Protein 2LZU (pdb70)

GO terms:
  GO:0005634 nucleus (C, EXP)
  GO:0005737 cytoplasm (C, EXP)
  GO:0005515 protein binding (F, IPI)
  GO:0005654 nucleoplasm (C, IDA)
  GO:0005829 cytosol (C, IDA)

B-factor: mean 1.25, std 2.24, range [0.04, 11.94]

InterPro domains:
  IPR001781 Zinc finger, LIM-type [PF00412] (40-96)
  IPR001781 Zinc finger, LIM-type [PS00478] (40-74)
  IPR001781 Zinc finger, LIM-type [PS50023] (38-98)
  IPR001781 Zinc finger, LIM-type [SM00132] (39-91)
  IPR044115 LIMD2, LIM domain [cd09486] (40-92)

Nearest PDB structures (foldseek):
  2lzu-assembly1_A  TM=9.107E-01  e=2.561E-13  Homo sapiens
  2d8y-assembly1_A  TM=7.656E-01  e=1.694E-09  Homo sapiens
  2d8z-assembly1_A  TM=6.536E-01  e=1.466E-04  Homo sapiens
  2miu-assembly1_A  TM=7.966E-01  e=8.518E-04  Homo sapiens
  2xqn-assembly1_T  TM=6.607E-01  e=8.518E-04  Homo sapiens

Sequence (72 aa):
RAQVKETCAACQKTVYPMERLVADKLIFHNSCFCCKHCHTKLSLGSYAALHGEFYCKPHFQQLFKSKGNYDERAQVKETCAACQKTVYPMERLVADKLIFHNSCFCCKHCHTKLSLGSYAALHGEFYCKPHFQQLFKSKGNYDERAQVKETCAACQKTVYPMERLVADKLIFHNSCFCCKHCHTKLSLGSYAALHGEFYCKPHFQQLFKSKGNYDERAQVKETCAACQKTVYPMERLVADKLIFHNSCFCCKHCHTKLSLGSYAALHGEFYCKPHFQQLFKSKGNYDERAQVKETCAACQKTVYPMERLVADKLIFHNSCFCCKHCHTKLSLGSYAALHGEFYCKPHFQQLFKSKGNYDERAQVKETCAACQKTVYPMERLVADKLIFHNSCFCCKHCHTKLSLGSYAALHGEFYCKPHFQQLFKSKGNYDERAQVKETCAACQKTVYPMERLVADKLIFHNSCFCCKHCHTKLSLGSYAALHGEFYCKPHFQQLFKSKGNYDERAQVKETCAACQKTVYPMERLVADKLIFHNSCFCCKHCHTKLSLGSYAALHGEFYCKPHFQQLFKSKGNYDERAQVKETCAACQKTVYPMERLVADKLIFHNSCFCCKHCHTKLSLGSYAALHGEFYCKPHFQQLFKSKGNYDERAQVKETCAACQKTVYPMERLVADKLIFHNSCFCCKHCHTKLSLGSYAALHGEFYCKPHFQQLFKSKGNYDE

Solvent-accessible surface area: 5274 Å² total; per-residue (Å²): 267,82,146,99,127,24,85,6,52,29,57,146,131,52,2,143,89,181,63,122,36,88,3,78,180,62,50,0,20,61,63,25,0,13,5,137,108,38,165,60,137,13,16,100,69,58,52,8,31,46,159,68,59,11,13,12,49,53,39,8,33,112,82,70,165,63,151,4,81,116,154,148

Structure (mmCIF, N/CA/C/O backbone):
data_2LZU
#
_entry.id   2LZU
#
loop_
_entity.id
_entity.type
_entity.pdbx_description
1 polymer 'LIM domain-containing protein 2'
2 non-polymer 'ZINC ION'
#
loop_
_atom_site.group_PDB
_atom_site.id
_atom_site.type_symbol
_atom_site.label_atom_id
_atom_site.label_alt_id
_atom_site.label_comp_id
_atom_site.label_asym_id
_atom_site.label_entity_id
_atom_site.label_seq_id
_atom_site.pdbx_PDB_ins_code
_atom_site.Cartn_x
_atom_site.Cartn_y
_atom_site.Cartn_z
_atom_site.occupancy
_atom_site.B_iso_or_equiv
_atom_site.auth_seq_id
_atom_site.auth_comp_id
_atom_site.auth_asym_id
_atom_site.auth_atom_id
_atom_site.pdbx_PDB_model_num
ATOM 1 N N . ARG A 1 1 ? -22.556 8.203 -0.647 1.00 8.49 36 ARG A N 1
ATOM 2 C CA . ARG A 1 1 ? -22.038 8.042 0.710 1.00 8.09 36 ARG A CA 1
ATOM 3 C C . ARG A 1 1 ? -21.170 6.816 0.796 1.00 7.16 36 ARG A C 1
ATOM 4 O O . ARG A 1 1 ? -21.442 5.809 0.141 1.00 7.20 36 ARG A O 1
ATOM 27 N N . ALA A 1 2 ? -20.125 6.901 1.589 1.00 6.54 37 ALA A N 1
ATOM 28 C CA . ALA A 1 2 ? -19.212 5.804 1.770 1.00 5.87 37 ALA A CA 1
ATOM 29 C C . ALA A 1 2 ? -19.635 4.943 2.955 1.00 4.78 37 ALA A C 1
ATOM 30 O O . ALA A 1 2 ? -19.528 5.355 4.117 1.00 4.82 37 ALA A O 1
ATOM 37 N N . GLN A 1 3 ? -20.173 3.796 2.647 1.00 4.17 38 GLN A N 1
ATOM 38 C CA . GLN A 1 3 ? -20.564 2.798 3.633 1.00 3.41 38 GLN A CA 1
ATOM 39 C C . GLN A 1 3 ? -20.125 1.433 3.122 1.00 2.53 38 GLN A C 1
ATOM 40 O O . GLN A 1 3 ? -19.311 0.739 3.737 1.00 2.77 38 GLN A O 1
ATOM 54 N N . VAL A 1 4 ? -20.654 1.083 1.978 1.00 2.13 39 VAL A N 1
ATOM 55 C CA . VAL A 1 4 ? -20.342 -0.152 1.296 1.00 1.81 39 VAL A CA 1
ATOM 56 C C . VAL A 1 4 ? -19.775 0.219 -0.096 1.00 1.43 39 VAL A C 1
ATOM 57 O O . VAL A 1 4 ? -19.857 -0.522 -1.085 1.00 2.28 39 VAL A O 1
ATOM 70 N N . LYS A 1 5 ? -19.224 1.408 -0.131 1.00 0.73 40 LYS A N 1
ATOM 71 C CA . LYS A 1 5 ? -18.580 1.978 -1.287 1.00 0.83 40 LYS A CA 1
ATOM 72 C C . LYS A 1 5 ? -17.328 2.660 -0.836 1.00 0.55 40 LYS A C 1
ATOM 73 O O . LYS A 1 5 ? -17.305 3.871 -0.608 1.00 0.71 40 LYS A O 1
ATOM 92 N N . GLU A 1 6 ? -16.318 1.891 -0.671 1.00 0.35 41 GLU A N 1
ATOM 93 C CA . GLU A 1 6 ? -15.054 2.396 -0.248 1.00 0.17 41 GLU A CA 1
ATOM 94 C C . GLU A 1 6 ? -14.290 2.778 -1.458 1.00 0.12 41 GLU A C 1
ATOM 95 O O . GLU A 1 6 ? -14.364 2.097 -2.464 1.00 0.15 41 GLU A O 1
ATOM 107 N N . THR A 1 7 ? -13.585 3.832 -1.406 1.00 0.11 42 THR A N 1
ATOM 108 C CA . THR A 1 7 ? -12.807 4.168 -2.528 1.00 0.10 42 THR A CA 1
ATOM 109 C C . THR A 1 7 ? -11.346 3.979 -2.152 1.00 0.09 42 THR A C 1
ATOM 110 O O . THR A 1 7 ? -10.932 4.281 -1.030 1.00 0.11 42 THR A O 1
ATOM 121 N N . CYS A 1 8 ? -10.598 3.477 -3.072 1.00 0.07 43 CYS A N 1
ATOM 122 C CA . CYS A 1 8 ? -9.257 3.046 -2.842 1.00 0.06 43 CYS A CA 1
ATOM 123 C C . CYS A 1 8 ? -8.252 4.179 -2.966 1.00 0.09 43 CYS A C 1
ATOM 124 O O . CYS A 1 8 ? -8.438 5.091 -3.748 1.00 0.11 43 CYS A O 1
ATOM 131 N N . ALA A 1 9 ? -7.187 4.108 -2.181 1.00 0.09 44 ALA A N 1
ATOM 132 C CA . ALA A 1 9 ? -6.138 5.114 -2.219 1.00 0.12 44 ALA A CA 1
ATOM 133 C C . ALA A 1 9 ? -4.907 4.653 -3.001 1.00 0.12 44 ALA A C 1
ATOM 134 O O . ALA A 1 9 ? -3.994 5.445 -3.251 1.00 0.14 44 ALA A O 1
ATOM 141 N N . ALA A 1 10 ? -4.873 3.382 -3.387 1.00 0.11 45 ALA A N 1
ATOM 142 C CA . ALA A 1 10 ? -3.707 2.844 -4.068 1.00 0.12 45 ALA A CA 1
ATOM 143 C C . ALA A 1 10 ? -3.929 2.777 -5.572 1.00 0.13 45 ALA A C 1
ATOM 144 O O . ALA A 1 10 ? -2.997 2.586 -6.346 1.00 0.14 45 ALA A O 1
ATOM 151 N N . CYS A 1 11 ? -5.178 2.896 -5.970 1.00 0.12 46 CYS A N 1
ATOM 152 C CA . CYS A 1 11 ? -5.540 2.906 -7.366 1.00 0.13 46 CYS A CA 1
ATOM 153 C C . CYS A 1 11 ? -6.815 3.743 -7.635 1.00 0.13 46 CYS A C 1
ATOM 154 O O . CYS A 1 11 ? -7.288 3.821 -8.755 1.00 0.14 46 CYS A O 1
ATOM 161 N N . GLN A 1 12 ? -7.335 4.394 -6.570 1.00 0.12 47 GLN A N 1
ATOM 162 C CA . GLN A 1 12 ? -8.520 5.293 -6.627 1.00 0.13 47 GLN A CA 1
ATOM 163 C C . GLN A 1 12 ? -9.754 4.726 -7.324 1.00 0.12 47 GLN A C 1
ATOM 164 O O . GLN A 1 12 ? -10.485 5.441 -8.005 1.00 0.14 47 GLN A O 1
ATOM 178 N N . LYS A 1 13 ? -9.984 3.475 -7.143 1.00 0.11 48 LYS A N 1
ATOM 179 C CA . LYS A 1 13 ? -11.129 2.812 -7.705 1.00 0.11 48 LYS A CA 1
ATOM 180 C C . LYS A 1 13 ? -11.978 2.356 -6.562 1.00 0.09 48 LYS A C 1
ATOM 181 O O . LYS A 1 13 ? -11.462 2.159 -5.470 1.00 0.07 48 LYS A O 1
ATOM 200 N N . THR A 1 14 ? -13.255 2.259 -6.767 1.00 0.11 49 THR A N 1
ATOM 201 C CA . THR A 1 14 ? -14.134 1.846 -5.715 1.00 0.10 49 THR A CA 1
ATOM 202 C C . THR A 1 14 ? -13.925 0.360 -5.418 1.00 0.09 49 THR A C 1
ATOM 203 O O . THR A 1 14 ? -14.021 -0.484 -6.320 1.00 0.10 49 THR A O 1
ATOM 214 N N . VAL A 1 15 ? -13.640 0.071 -4.175 1.00 0.07 50 VAL A N 1
ATOM 215 C CA . VAL A 1 15 ? -13.275 -1.251 -3.735 1.00 0.07 50 VAL A CA 1
ATOM 216 C C . VAL A 1 15 ? -14.520 -2.018 -3.412 1.00 0.08 50 VAL A C 1
ATOM 217 O O . VAL A 1 15 ? -15.443 -1.482 -2.786 1.00 0.08 50 VAL A O 1
ATOM 230 N N . TYR A 1 16 ? -14.569 -3.241 -3.831 1.00 0.09 51 TYR A N 1
ATOM 231 C CA . TYR A 1 16 ? -15.707 -4.059 -3.554 1.00 0.11 51 TYR A CA 1
ATOM 232 C C . TYR A 1 16 ? -15.412 -4.862 -2.289 1.00 0.10 51 TYR A C 1
ATOM 233 O O . TYR A 1 16 ? -14.241 -5.110 -2.001 1.00 0.10 51 TYR A O 1
ATOM 251 N N . PRO A 1 17 ? -16.451 -5.291 -1.537 1.00 0.11 52 PRO A N 1
ATOM 252 C CA . PRO A 1 17 ? -16.308 -5.881 -0.185 1.00 0.12 52 PRO A CA 1
ATOM 253 C C . PRO A 1 17 ? -15.222 -6.948 -0.020 1.00 0.15 52 PRO A C 1
ATOM 254 O O . PRO A 1 17 ? -14.470 -6.904 0.953 1.00 0.16 52 PRO A O 1
ATOM 265 N N . MET A 1 18 ? -15.092 -7.864 -0.968 1.00 0.17 53 MET A N 1
ATOM 266 C CA . MET A 1 18 ? -14.098 -8.931 -0.822 1.00 0.21 53 MET A CA 1
ATOM 267 C C . MET A 1 18 ? -12.669 -8.403 -0.960 1.00 0.17 53 MET A C 1
ATOM 268 O O . MET A 1 18 ? -11.743 -8.894 -0.310 1.00 0.19 53 MET A O 1
ATOM 282 N N . GLU A 1 19 ? -12.509 -7.366 -1.736 1.00 0.14 54 GLU A N 1
ATOM 283 C CA . GLU A 1 19 ? -11.206 -6.837 -2.045 1.00 0.12 54 GLU A CA 1
ATOM 284 C C . GLU A 1 19 ? -10.851 -5.701 -1.109 1.00 0.09 54 GLU A C 1
ATOM 285 O O . GLU A 1 19 ? -9.694 -5.308 -1.018 1.00 0.08 54 GLU A O 1
ATOM 297 N N . ARG A 1 20 ? -11.860 -5.190 -0.416 1.00 0.09 55 ARG A N 1
ATOM 298 C CA . ARG A 1 20 ? -11.707 -4.099 0.526 1.00 0.08 55 ARG A CA 1
ATOM 299 C C . ARG A 1 20 ? -10.911 -4.515 1.747 1.00 0.08 55 ARG A C 1
ATOM 300 O O . ARG A 1 20 ? -11.387 -5.231 2.639 1.00 0.10 55 ARG A O 1
ATOM 321 N N . LEU A 1 21 ? -9.708 -4.116 1.713 1.00 0.08 56 LEU A N 1
ATOM 322 C CA . LEU A 1 21 ? -8.733 -4.312 2.733 1.00 0.09 56 LEU A CA 1
ATOM 323 C C . LEU A 1 21 ? -8.334 -2.947 3.271 1.00 0.10 56 LEU A C 1
ATOM 324 O O . LEU A 1 21 ? -8.548 -1.929 2.612 1.00 0.11 56 LEU A O 1
ATOM 340 N N . VAL A 1 22 ? -7.799 -2.914 4.450 1.00 0.12 57 VAL A N 1
ATOM 341 C CA . VAL A 1 22 ? -7.323 -1.690 5.016 1.00 0.14 57 VAL A CA 1
ATOM 342 C C . VAL A 1 22 ? -5.869 -1.827 5.479 1.00 0.16 57 VAL A C 1
ATOM 343 O O . VAL A 1 22 ? -5.575 -2.489 6.486 1.00 0.21 57 VAL A O 1
ATOM 356 N N . AL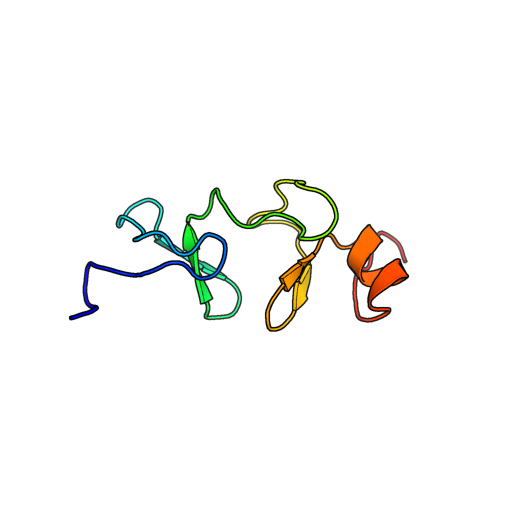A A 1 23 ? -4.959 -1.249 4.727 1.00 0.15 58 ALA A N 1
ATOM 357 C CA . ALA A 1 23 ? -3.566 -1.259 5.127 1.00 0.18 58 ALA A CA 1
ATOM 358 C C . ALA A 1 23 ? -3.249 0.126 5.578 1.00 0.22 58 ALA A C 1
ATOM 359 O O . ALA A 1 23 ? -3.626 1.069 4.894 1.00 0.23 58 ALA A O 1
ATOM 366 N N . ASP A 1 24 ? -2.547 0.264 6.707 1.00 0.29 59 ASP A N 1
ATOM 367 C CA . ASP A 1 24 ? -2.170 1.592 7.241 1.00 0.37 59 ASP A CA 1
ATOM 368 C C . ASP A 1 24 ? -3.318 2.583 7.289 1.00 0.53 59 ASP A C 1
ATOM 369 O O . ASP A 1 24 ? -3.145 3.772 7.007 1.00 1.24 59 ASP A O 1
ATOM 378 N N . LYS A 1 25 ? -4.492 2.076 7.638 1.00 0.32 60 LYS A N 1
ATOM 379 C CA . LYS A 1 25 ? -5.724 2.833 7.716 1.00 0.28 60 LYS A CA 1
ATOM 380 C C . LYS A 1 25 ? -6.246 3.337 6.383 1.00 0.21 60 LYS A C 1
ATOM 381 O O . LYS A 1 25 ? -7.251 4.052 6.329 1.00 0.23 60 LYS A O 1
ATOM 400 N N . LEU A 1 26 ? -5.563 2.999 5.320 1.00 0.17 61 LEU A N 1
ATOM 401 C CA . LEU A 1 26 ? -6.009 3.327 3.991 1.00 0.13 61 LEU A CA 1
ATOM 402 C C . LEU A 1 26 ? -6.852 2.173 3.458 1.00 0.10 61 LEU A C 1
ATOM 403 O O . LEU A 1 26 ? -6.466 1.007 3.584 1.00 0.10 61 LEU A O 1
ATOM 419 N N . ILE A 1 27 ? -7.990 2.475 2.878 1.00 0.09 62 ILE A N 1
ATOM 420 C CA . ILE A 1 27 ? -8.884 1.430 2.418 1.00 0.07 62 ILE A CA 1
ATOM 421 C C . ILE A 1 27 ? -8.667 1.197 0.934 1.00 0.06 62 ILE A C 1
ATOM 422 O O . ILE A 1 27 ? -8.782 2.132 0.126 1.00 0.06 62 ILE A O 1
ATOM 438 N N . PHE A 1 28 ? -8.304 -0.010 0.586 1.00 0.05 63 PHE A N 1
ATOM 439 C CA . PHE A 1 28 ? -8.060 -0.386 -0.776 1.00 0.05 63 PHE A CA 1
ATOM 440 C C . PHE A 1 28 ? -8.117 -1.852 -1.082 1.00 0.04 63 PHE A C 1
ATOM 441 O O . PHE A 1 28 ? -8.268 -2.684 -0.202 1.00 0.05 63 PHE A O 1
ATOM 458 N N . HIS A 1 29 ? -8.059 -2.130 -2.360 1.00 0.04 64 HIS A N 1
ATOM 459 C CA . HIS A 1 29 ? -7.986 -3.462 -2.899 1.00 0.04 64 HIS A CA 1
ATOM 460 C C . HIS A 1 29 ? -6.709 -4.098 -2.426 1.00 0.06 64 HIS A C 1
ATOM 461 O O . HIS A 1 29 ? -5.623 -3.516 -2.548 1.00 0.08 64 HIS A O 1
ATOM 475 N N . ASN A 1 30 ? -6.844 -5.272 -1.874 1.00 0.06 65 ASN A N 1
ATOM 476 C CA . ASN A 1 30 ? -5.715 -6.062 -1.427 1.00 0.07 65 ASN A CA 1
ATOM 477 C C . ASN A 1 30 ? -4.726 -6.328 -2.553 1.00 0.08 65 ASN A C 1
ATOM 478 O O . ASN A 1 30 ? -3.544 -6.448 -2.325 1.00 0.10 65 ASN A O 1
ATOM 489 N N . SER A 1 31 ? -5.245 -6.459 -3.732 1.00 0.09 66 SER A N 1
ATOM 490 C CA . SER A 1 31 ? -4.516 -6.697 -4.937 1.00 0.12 66 SER A CA 1
ATOM 491 C C . SER A 1 31 ? -3.781 -5.479 -5.582 1.00 0.11 66 SER A C 1
ATOM 492 O O . SER A 1 31 ? -2.947 -5.682 -6.464 1.00 0.15 66 SER A O 1
ATOM 500 N N . CYS A 1 32 ? -4.047 -4.236 -5.171 1.00 0.08 67 CYS A N 1
ATOM 501 C CA . CYS A 1 32 ? -3.559 -3.127 -6.008 1.00 0.09 67 CYS A CA 1
ATOM 502 C C . CYS A 1 32 ? -2.312 -2.406 -5.544 1.00 0.10 67 CYS A C 1
ATOM 503 O O . CYS A 1 32 ? -1.591 -1.847 -6.390 1.00 0.20 67 CYS A O 1
ATOM 510 N N . PHE A 1 33 ? -2.029 -2.382 -4.260 1.00 0.09 68 PHE A N 1
ATOM 511 C CA . PHE A 1 33 ? -0.956 -1.537 -3.803 1.00 0.09 68 PHE A CA 1
ATOM 512 C C . PHE A 1 33 ? 0.414 -2.075 -4.127 1.00 0.07 68 PHE A C 1
ATOM 513 O O . PHE A 1 33 ? 0.890 -3.061 -3.548 1.00 0.07 68 PHE A O 1
ATOM 530 N N . CYS A 1 34 ? 1.009 -1.438 -5.085 1.00 0.07 69 CYS A N 1
ATOM 531 C CA . CYS A 1 34 ? 2.283 -1.772 -5.587 1.00 0.07 69 CYS A CA 1
ATOM 532 C C . CYS A 1 34 ? 3.219 -0.618 -5.328 1.00 0.06 69 CYS A C 1
ATOM 533 O O . CYS A 1 34 ? 2.775 0.460 -4.930 1.00 0.06 69 CYS A O 1
ATOM 541 N N . CYS A 1 35 ? 4.493 -0.848 -5.534 1.00 0.05 70 CYS A N 1
ATOM 542 C CA . CYS A 1 35 ? 5.486 0.178 -5.380 1.00 0.05 70 CYS A CA 1
ATOM 543 C C . CYS A 1 35 ? 5.302 1.255 -6.442 1.00 0.06 70 CYS A C 1
ATOM 544 O O . CYS A 1 35 ? 4.931 0.987 -7.583 1.00 0.08 70 CYS A O 1
ATOM 551 N N . LYS A 1 36 ? 5.518 2.458 -6.030 1.00 0.09 71 LYS A N 1
ATOM 552 C CA . LYS A 1 36 ? 5.328 3.618 -6.861 1.00 0.11 71 LYS A CA 1
ATOM 553 C C . LYS A 1 36 ? 6.515 3.825 -7.804 1.00 0.12 71 LYS A C 1
ATOM 554 O O . LYS A 1 36 ? 6.449 4.623 -8.746 1.00 0.16 71 LYS A O 1
ATOM 573 N N . HIS A 1 37 ? 7.605 3.135 -7.549 1.00 0.11 72 HIS A N 1
ATOM 574 C CA . HIS A 1 37 ? 8.763 3.259 -8.413 1.00 0.12 72 HIS A CA 1
ATOM 575 C C . HIS A 1 37 ? 8.848 2.052 -9.343 1.00 0.11 72 HIS A C 1
ATOM 576 O O . HIS A 1 37 ? 9.246 2.176 -10.500 1.00 0.13 72 HIS A O 1
ATOM 590 N N . CYS A 1 38 ? 8.436 0.902 -8.854 1.00 0.09 73 CYS A N 1
ATOM 591 C CA . CYS A 1 38 ? 8.420 -0.288 -9.638 1.00 0.09 73 CYS A CA 1
ATOM 592 C C . CYS A 1 38 ? 7.066 -0.918 -9.410 1.00 0.08 73 CYS A C 1
ATOM 593 O O . CYS A 1 38 ? 6.639 -0.965 -8.276 1.00 0.07 73 CYS A O 1
ATOM 600 N N . HIS A 1 39 ? 6.366 -1.401 -10.428 1.00 0.10 74 HIS A N 1
ATOM 601 C CA . HIS A 1 39 ? 4.991 -1.925 -10.192 1.00 0.10 74 HIS A CA 1
ATOM 602 C C . HIS A 1 39 ? 5.038 -3.353 -9.621 1.00 0.10 74 HIS A C 1
ATOM 603 O O . HIS A 1 39 ? 4.440 -4.300 -10.146 1.00 0.13 74 HIS A O 1
ATOM 618 N N . THR A 1 40 ? 5.770 -3.459 -8.567 1.00 0.10 75 THR A N 1
ATOM 619 C CA . THR A 1 40 ? 5.934 -4.627 -7.785 1.00 0.10 75 THR A CA 1
ATOM 620 C C . THR A 1 40 ? 4.738 -4.760 -6.845 1.00 0.10 75 THR A C 1
ATOM 621 O O . THR A 1 40 ? 4.472 -3.856 -6.027 1.00 0.10 75 THR A O 1
ATOM 632 N N . LYS A 1 41 ? 3.987 -5.834 -7.021 1.00 0.11 76 LYS A N 1
ATOM 633 C CA . LYS A 1 41 ? 2.815 -6.117 -6.226 1.00 0.11 76 LYS A CA 1
ATOM 634 C C . LYS A 1 41 ? 3.285 -6.610 -4.860 1.00 0.11 76 LYS A C 1
ATOM 635 O O . LYS A 1 41 ? 3.526 -7.793 -4.639 1.00 0.16 76 LYS A O 1
ATOM 654 N N . LEU A 1 42 ? 3.482 -5.655 -4.008 1.00 0.07 77 LEU A N 1
ATOM 655 C CA . LEU A 1 42 ? 3.996 -5.808 -2.654 1.00 0.06 77 LEU A CA 1
ATOM 656 C C . LEU A 1 42 ? 2.917 -5.806 -1.613 1.00 0.06 77 LEU A C 1
ATOM 657 O O . LEU A 1 42 ? 3.182 -5.704 -0.417 1.00 0.07 77 LEU A O 1
ATOM 673 N N . SER A 1 43 ? 1.727 -5.886 -2.079 1.00 0.06 78 SER A N 1
ATOM 674 C CA . SER A 1 43 ? 0.570 -5.849 -1.278 1.00 0.07 78 SER A CA 1
ATOM 675 C C . SER A 1 43 ? 0.587 -6.910 -0.168 1.00 0.07 78 SER A C 1
ATOM 676 O O . SER A 1 43 ? 1.016 -8.045 -0.389 1.00 0.08 78 SER A O 1
ATOM 684 N N . LEU A 1 44 ? 0.138 -6.467 1.008 1.00 0.08 79 LEU A N 1
ATOM 685 C C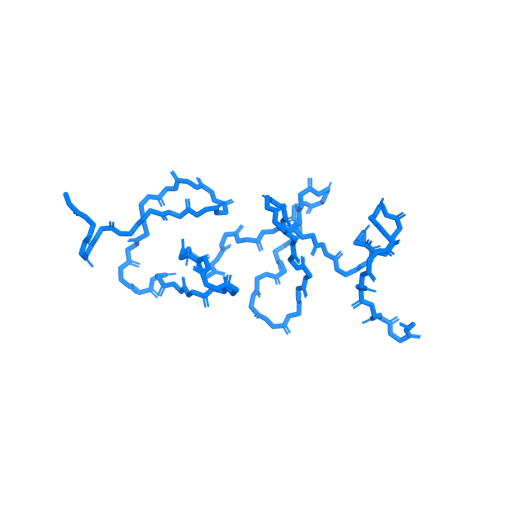A . LEU A 1 44 ? -0.092 -7.240 2.236 1.00 0.09 79 LEU A CA 1
ATOM 686 C C . LEU A 1 44 ? 0.853 -8.424 2.457 1.00 0.13 79 LEU A C 1
ATOM 687 O O . LEU A 1 44 ? 0.659 -9.506 1.914 1.00 0.18 79 LEU A O 1
ATOM 703 N N . GLY A 1 45 ? 1.832 -8.219 3.283 1.00 0.19 80 GLY A N 1
ATOM 704 C CA . GLY A 1 45 ? 2.777 -9.252 3.577 1.00 0.24 80 GLY A CA 1
ATOM 705 C C . GLY A 1 45 ? 4.105 -8.644 3.838 1.00 0.24 80 GLY A C 1
ATOM 706 O O . GLY A 1 45 ? 4.646 -8.746 4.939 1.00 0.29 80 GLY A O 1
ATOM 710 N N . SER A 1 46 ? 4.629 -7.991 2.842 1.00 0.20 81 SER A N 1
ATOM 711 C CA . SER A 1 46 ? 5.842 -7.261 2.985 1.00 0.19 81 SER A CA 1
ATOM 712 C C . SER A 1 46 ? 5.800 -6.019 2.112 1.00 0.13 81 SER A C 1
ATOM 713 O O . SER A 1 46 ? 5.958 -6.092 0.891 1.00 0.13 81 SER A O 1
ATOM 721 N N . TYR A 1 47 ? 5.602 -4.883 2.735 1.00 0.10 82 TYR A N 1
ATOM 722 C CA . TYR A 1 47 ? 5.493 -3.661 2.027 1.00 0.06 82 TYR A CA 1
ATOM 723 C C . TYR A 1 47 ? 6.059 -2.543 2.854 1.00 0.09 82 TYR A C 1
ATOM 724 O O . TYR A 1 47 ? 6.359 -2.730 4.034 1.00 0.11 82 TYR A O 1
ATOM 742 N N . ALA A 1 48 ? 6.250 -1.429 2.234 1.00 0.11 83 ALA A N 1
ATOM 743 C CA . ALA A 1 48 ? 6.648 -0.240 2.916 1.00 0.15 83 ALA A CA 1
ATOM 744 C C . ALA A 1 48 ? 5.740 0.879 2.441 1.00 0.11 83 ALA A C 1
ATOM 745 O O . ALA A 1 48 ? 5.689 1.180 1.265 1.00 0.13 83 ALA A O 1
ATOM 752 N N . ALA A 1 49 ? 5.015 1.472 3.317 1.00 0.13 84 ALA A N 1
ATOM 753 C CA . ALA A 1 49 ? 4.078 2.480 2.900 1.00 0.15 84 ALA A CA 1
ATOM 754 C C . ALA A 1 49 ? 4.450 3.832 3.440 1.00 0.18 84 ALA A C 1
ATOM 755 O O . ALA A 1 49 ? 4.986 3.950 4.552 1.00 0.22 84 ALA A O 1
ATOM 762 N N . LEU A 1 50 ? 4.214 4.838 2.653 1.00 0.21 85 LEU A N 1
ATOM 763 C CA . LEU A 1 50 ? 4.423 6.183 3.047 1.00 0.26 85 LEU A CA 1
ATOM 764 C C . LEU A 1 50 ? 3.181 6.931 2.673 1.00 0.24 85 LEU A C 1
ATOM 765 O O . LEU A 1 50 ? 2.446 6.494 1.783 1.00 0.22 85 LEU A O 1
ATOM 781 N N . HIS A 1 51 ? 2.911 8.002 3.384 1.00 0.28 86 HIS A N 1
ATOM 782 C CA . HIS A 1 51 ? 1.851 8.924 3.017 1.00 0.27 86 HIS A CA 1
ATOM 783 C C . HIS A 1 51 ? 1.964 9.264 1.535 1.00 0.28 86 HIS A C 1
ATOM 784 O O . HIS A 1 51 ? 2.990 9.761 1.080 1.00 0.34 86 HIS A O 1
ATOM 799 N N . GLY A 1 52 ? 0.953 8.936 0.796 1.00 0.26 87 GLY A N 1
ATOM 800 C CA . GLY A 1 52 ? 0.973 9.204 -0.601 1.00 0.32 87 GLY A CA 1
ATOM 801 C C . GLY A 1 52 ? 1.369 8.011 -1.444 1.00 0.26 87 GLY A C 1
ATOM 802 O O . GLY A 1 52 ? 0.628 7.634 -2.352 1.00 0.26 87 GLY A O 1
ATOM 806 N N . GLU A 1 53 ? 2.485 7.364 -1.127 1.00 0.22 88 GLU A N 1
ATOM 807 C CA . GLU A 1 53 ? 3.025 6.352 -2.028 1.00 0.18 88 GLU A CA 1
ATOM 808 C C . GLU A 1 53 ? 3.381 5.069 -1.307 1.00 0.15 88 GLU A C 1
ATOM 809 O O . GLU A 1 53 ? 3.900 5.080 -0.194 1.00 0.15 88 GLU A O 1
ATOM 821 N N . PHE A 1 54 ? 3.123 3.975 -1.963 1.00 0.13 89 PHE A N 1
ATOM 822 C CA . PHE A 1 54 ? 3.430 2.675 -1.455 1.00 0.10 89 PHE A CA 1
ATOM 823 C C . PHE A 1 54 ? 4.702 2.299 -2.146 1.00 0.09 89 PHE A C 1
ATOM 824 O O . PHE A 1 54 ? 4.837 2.511 -3.351 1.00 0.09 89 PHE A O 1
ATOM 841 N N . TYR A 1 55 ? 5.634 1.810 -1.435 1.00 0.08 90 TYR A N 1
ATOM 842 C CA . TYR A 1 55 ? 6.929 1.645 -1.979 1.00 0.08 90 TYR A CA 1
ATOM 843 C C . TYR A 1 55 ? 7.434 0.290 -1.565 1.00 0.06 90 TYR A C 1
ATOM 844 O O . TYR A 1 55 ? 6.997 -0.262 -0.564 1.00 0.08 90 TYR A O 1
ATOM 862 N N . CYS A 1 56 ? 8.298 -0.290 -2.335 1.00 0.05 91 CYS A N 1
ATOM 863 C CA . CYS A 1 56 ? 8.827 -1.552 -1.926 1.00 0.05 91 CYS A CA 1
ATOM 864 C 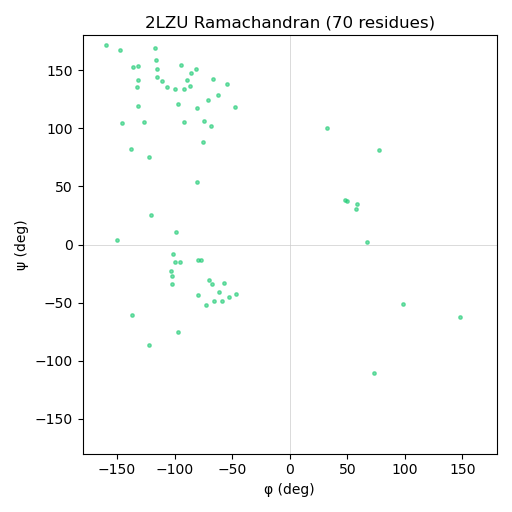C . CYS A 1 56 ? 9.921 -1.282 -0.945 1.00 0.08 91 CYS A C 1
ATOM 865 O O . CYS A 1 56 ? 10.539 -0.213 -1.033 1.00 0.08 91 CYS A O 1
ATOM 872 N N . LYS A 1 57 ? 10.170 -2.181 -0.033 1.00 0.11 92 LYS A N 1
ATOM 873 C CA . LYS A 1 57 ? 11.197 -1.956 0.971 1.00 0.13 92 LYS A CA 1
ATOM 874 C C . LYS A 1 57 ? 12.584 -1.554 0.354 1.00 0.13 92 LYS A C 1
ATOM 875 O O . LYS A 1 57 ? 13.180 -0.580 0.830 1.00 0.14 92 LYS A O 1
ATOM 894 N N . PRO A 1 58 ? 13.100 -2.228 -0.741 1.00 0.13 93 PRO A N 1
ATOM 895 C CA . PRO A 1 58 ? 14.372 -1.819 -1.362 1.00 0.14 93 PRO A CA 1
ATOM 896 C C . PRO A 1 58 ? 14.349 -0.367 -1.871 1.00 0.13 93 PRO A C 1
ATOM 897 O O . PRO A 1 58 ? 15.267 0.413 -1.587 1.00 0.14 93 PRO A O 1
ATOM 908 N N . HIS A 1 59 ? 13.308 0.004 -2.611 1.00 0.11 94 HIS A N 1
ATOM 909 C CA . HIS A 1 59 ? 13.203 1.372 -3.140 1.00 0.11 94 HIS A CA 1
ATOM 910 C C . HIS A 1 59 ? 12.989 2.394 -2.047 1.00 0.12 94 HIS A C 1
ATOM 911 O O . HIS A 1 59 ? 13.505 3.498 -2.125 1.00 0.13 94 HIS A O 1
ATOM 925 N N . PHE A 1 60 ? 12.268 2.002 -1.018 1.00 0.13 95 PHE A N 1
ATOM 926 C CA . PHE A 1 60 ? 11.951 2.865 0.107 1.00 0.16 95 PHE A CA 1
ATOM 927 C C . PHE A 1 60 ? 13.251 3.288 0.787 1.00 0.19 95 PHE A C 1
ATOM 928 O O . PHE A 1 60 ? 13.420 4.438 1.161 1.00 0.22 95 PHE A O 1
ATOM 945 N N . GLN A 1 61 ? 14.165 2.340 0.916 1.00 0.20 96 GLN A N 1
ATOM 946 C CA . GLN A 1 61 ? 15.485 2.587 1.492 1.00 0.23 96 GLN A CA 1
ATOM 947 C C . GLN A 1 61 ? 16.323 3.525 0.643 1.00 0.23 96 GLN A C 1
ATOM 948 O O . GLN A 1 61 ? 16.881 4.477 1.142 1.00 0.26 96 GLN A O 1
ATOM 962 N N . GLN A 1 62 ? 16.389 3.261 -0.643 1.00 0.21 97 GLN A N 1
ATOM 963 C CA . GLN A 1 62 ? 17.237 4.027 -1.525 1.00 0.22 97 GLN A CA 1
ATOM 964 C C . GLN A 1 62 ? 16.686 5.435 -1.784 1.00 0.24 97 GLN A C 1
ATOM 965 O O . GLN A 1 62 ? 17.374 6.444 -1.573 1.00 0.28 97 GLN A O 1
ATOM 979 N N . LEU A 1 63 ? 15.446 5.485 -2.189 1.00 0.21 98 LEU A N 1
ATOM 980 C CA . LEU A 1 63 ? 14.808 6.715 -2.597 1.00 0.24 98 LEU A CA 1
ATOM 981 C C . LEU A 1 63 ? 14.336 7.587 -1.448 1.00 0.26 98 LEU A C 1
ATOM 982 O O . LEU A 1 63 ? 14.539 8.806 -1.461 1.00 0.32 98 LEU A O 1
ATOM 998 N N . PHE A 1 64 ? 13.731 6.989 -0.446 1.00 0.25 99 PHE A N 1
ATOM 999 C CA . PHE A 1 64 ? 13.185 7.781 0.632 1.00 0.32 99 PHE A CA 1
ATOM 1000 C C . PHE A 1 64 ? 14.054 7.762 1.882 1.00 0.35 99 PHE A C 1
ATOM 1001 O O . PHE A 1 64 ? 13.980 8.661 2.710 1.00 0.54 99 PHE A O 1
ATOM 1018 N N . LYS A 1 65 ? 14.880 6.711 1.994 1.00 0.30 100 LYS A N 1
ATOM 1019 C CA . LYS A 1 65 ? 15.802 6.489 3.109 1.00 0.37 100 LYS A CA 1
ATOM 1020 C C . LYS A 1 65 ? 15.068 6.431 4.433 1.00 0.60 100 LYS A C 1
ATOM 1021 O O . LYS A 1 65 ? 15.577 6.844 5.475 1.00 1.48 100 LYS A O 1
ATOM 1040 N N . SER A 1 66 ? 13.882 5.893 4.381 1.00 0.82 101 SER A N 1
ATOM 1041 C CA . SER A 1 66 ? 13.021 5.839 5.505 1.00 1.14 101 SER A CA 1
ATOM 1042 C C . SER A 1 66 ? 13.072 4.500 6.265 1.00 0.92 101 SER A C 1
ATOM 1043 O O . SER A 1 66 ? 13.682 4.427 7.328 1.00 1.67 101 SER A O 1
ATOM 1051 N N . LYS A 1 67 ? 12.469 3.444 5.733 1.00 1.04 102 LYS A N 1
ATOM 1052 C CA . LYS A 1 67 ? 12.428 2.187 6.481 1.00 0.85 102 LYS A CA 1
ATOM 1053 C C . LYS A 1 67 ? 13.065 1.022 5.712 1.00 0.79 102 LYS A C 1
ATOM 1054 O O . LYS A 1 67 ? 14.251 0.774 5.867 1.00 1.68 102 LYS A O 1
ATOM 1073 N N . GLY A 1 68 ? 12.300 0.342 4.863 1.00 0.81 103 GLY A N 1
ATOM 1074 C CA . GLY A 1 68 ? 12.812 -0.798 4.175 1.00 1.93 103 GLY A CA 1
ATOM 1075 C C . GLY A 1 68 ? 12.974 -1.996 5.075 1.00 2.25 103 GLY A C 1
ATOM 1076 O O . GLY A 1 68 ? 11.987 -2.562 5.538 1.00 2.66 103 GLY A O 1
ATOM 1080 N N . ASN A 1 69 ? 14.227 -2.337 5.329 1.00 2.63 104 ASN A N 1
ATOM 1081 C CA . ASN A 1 69 ? 14.660 -3.471 6.147 1.00 2.95 104 ASN A CA 1
ATOM 1082 C C . ASN A 1 69 ? 14.546 -4.798 5.381 1.00 3.69 104 ASN A C 1
ATOM 1083 O O . ASN A 1 69 ? 13.555 -5.521 5.484 1.00 4.12 104 ASN A O 1
ATOM 1094 N N . TYR A 1 70 ? 15.547 -5.060 4.563 1.00 4.27 105 TYR A N 1
ATOM 1095 C CA . TYR A 1 70 ? 15.697 -6.325 3.847 1.00 5.20 105 TYR A CA 1
ATOM 1096 C C . TYR A 1 70 ? 17.038 -6.895 4.235 1.00 5.64 105 TYR A C 1
ATOM 1097 O O . TYR A 1 70 ? 18.003 -6.807 3.477 1.00 6.11 105 TYR A O 1
ATOM 1115 N N . ASP A 1 71 ? 17.086 -7.431 5.463 1.00 5.76 106 ASP A N 1
ATOM 1116 C CA . ASP A 1 71 ? 18.328 -7.877 6.151 1.00 6.37 106 ASP A CA 1
ATOM 1117 C C . ASP A 1 71 ? 19.308 -6.719 6.255 1.00 7.20 106 ASP A C 1
ATOM 1118 O O . ASP A 1 71 ? 20.535 -6.869 6.269 1.00 7.66 106 ASP A O 1
ATOM 1127 N N . GLU A 1 72 ? 18.716 -5.558 6.351 1.00 7.67 107 GLU A N 1
ATOM 1128 C CA . GLU A 1 72 ? 19.382 -4.301 6.471 1.00 8.69 107 GLU A CA 1
ATOM 1129 C C . GLU A 1 72 ? 18.778 -3.601 7.654 1.00 9.33 107 GLU A C 1
ATOM 1130 O O . GLU A 1 72 ? 17.649 -3.085 7.526 1.00 9.71 107 GLU A O 1
ATOM 1145 N N . ARG A 1 1 ? -28.078 -2.936 5.669 1.00 8.49 36 ARG A N 2
ATOM 1146 C CA . ARG A 1 1 ? -28.283 -1.522 5.918 1.00 8.09 36 ARG A CA 2
ATOM 1147 C C . ARG A 1 1 ? -26.969 -0.786 5.792 1.00 7.16 36 ARG A C 2
ATOM 1148 O O . ARG A 1 1 ? -26.006 -1.124 6.484 1.00 7.20 36 ARG A O 2
ATOM 1171 N N . ALA A 1 2 ? -26.945 0.189 4.888 1.00 6.54 37 ALA A N 2
ATOM 1172 C CA . ALA A 1 2 ? -25.831 1.102 4.664 1.00 5.87 37 ALA A CA 2
ATOM 1173 C C . ALA A 1 2 ? -24.548 0.413 4.211 1.00 4.78 37 ALA A C 2
ATOM 1174 O O . ALA A 1 2 ? -23.889 -0.322 4.970 1.00 4.82 37 ALA A O 2
ATOM 1181 N N . GLN A 1 3 ? -24.214 0.628 2.969 1.00 4.17 38 GLN A N 2
ATOM 1182 C CA . GLN A 1 3 ? -22.985 0.136 2.401 1.00 3.41 38 GLN A CA 2
ATOM 1183 C C . GLN A 1 3 ? -21.824 0.857 3.065 1.00 2.53 38 GLN A C 2
ATOM 1184 O O . GLN A 1 3 ? -21.866 2.090 3.252 1.00 2.77 38 GLN A O 2
ATOM 1198 N N . VAL A 1 4 ? -20.824 0.110 3.457 1.00 2.13 39 VAL A N 2
ATOM 1199 C CA . VAL A 1 4 ? -19.688 0.673 4.157 1.00 1.81 39 VAL A CA 2
ATOM 1200 C C . VAL A 1 4 ? -18.810 1.512 3.238 1.00 1.43 39 VAL A C 2
ATOM 1201 O O . VAL A 1 4 ? -18.399 1.068 2.157 1.00 2.28 39 VAL A O 2
ATOM 1214 N N . LYS A 1 5 ? -18.543 2.719 3.657 1.00 0.73 40 LYS A N 2
ATOM 1215 C CA . LYS A 1 5 ? -17.728 3.614 2.893 1.00 0.83 40 LYS A CA 2
ATOM 1216 C C . LYS A 1 5 ? -16.289 3.439 3.284 1.00 0.55 40 LYS A C 2
ATOM 1217 O O . LYS A 1 5 ? -15.733 4.182 4.119 1.00 0.71 40 LYS A O 2
ATOM 1236 N N . GLU A 1 6 ? -15.719 2.422 2.771 1.00 0.35 41 GLU A N 2
ATOM 1237 C CA . GLU A 1 6 ? -14.337 2.218 2.933 1.00 0.17 41 GLU A CA 2
ATOM 1238 C C . GLU A 1 6 ? -13.733 2.792 1.725 1.00 0.12 41 GLU A C 2
ATOM 1239 O O . GLU A 1 6 ? -14.133 2.454 0.614 1.00 0.15 41 GLU A O 2
ATOM 1251 N N . THR A 1 7 ? -12.806 3.611 1.883 1.00 0.11 42 THR A N 2
ATOM 1252 C CA . THR A 1 7 ? -12.233 4.208 0.744 1.00 0.10 42 THR A CA 2
ATOM 1253 C C . THR A 1 7 ? -10.759 3.910 0.754 1.00 0.09 42 THR A C 2
ATOM 1254 O O . THR A 1 7 ? -10.110 3.949 1.802 1.00 0.11 42 THR A O 2
ATOM 1265 N N . CYS A 1 8 ? -10.252 3.632 -0.388 1.00 0.07 43 CYS A N 2
ATOM 1266 C CA . CYS A 1 8 ? -8.924 3.170 -0.559 1.00 0.06 43 CYS A CA 2
ATOM 1267 C C . CYS A 1 8 ? -7.944 4.316 -0.541 1.00 0.09 43 CYS A C 2
ATOM 1268 O O . CYS A 1 8 ? -8.290 5.419 -0.877 1.00 0.11 43 CYS A O 2
ATOM 1275 N N . ALA A 1 9 ? -6.749 4.061 -0.077 1.00 0.09 44 ALA A N 2
ATOM 1276 C CA . ALA A 1 9 ? -5.717 5.076 -0.039 1.00 0.12 44 ALA A CA 2
ATOM 1277 C C . ALA A 1 9 ? -4.672 4.860 -1.123 1.00 0.12 44 ALA A C 2
ATOM 1278 O O . ALA A 1 9 ? -3.849 5.718 -1.380 1.00 0.14 44 ALA A O 2
ATOM 1285 N N . ALA A 1 10 ? -4.720 3.721 -1.783 1.00 0.11 45 ALA A N 2
ATOM 1286 C CA . ALA A 1 10 ? -3.706 3.412 -2.775 1.00 0.12 45 ALA A CA 2
ATOM 1287 C C . ALA A 1 10 ? -4.136 3.826 -4.180 1.00 0.13 45 ALA A C 2
ATOM 1288 O O . ALA A 1 10 ? -3.309 4.139 -5.023 1.00 0.14 45 ALA A O 2
ATOM 1295 N N . CYS A 1 11 ? -5.424 3.818 -4.412 1.00 0.12 46 CYS A N 2
ATOM 1296 C CA . CYS A 1 11 ? -5.991 4.275 -5.675 1.00 0.13 46 CYS A CA 2
ATOM 1297 C C . CYS A 1 11 ? -7.169 5.215 -5.407 1.00 0.13 46 CYS A C 2
ATOM 1298 O O . CYS A 1 11 ? -7.782 5.770 -6.318 1.00 0.14 46 CYS A O 2
ATOM 1305 N N . GLN A 1 12 ? -7.431 5.399 -4.110 1.00 0.12 47 GLN A N 2
ATOM 1306 C CA . GLN A 1 12 ? -8.468 6.259 -3.576 1.00 0.13 47 GLN A CA 2
ATOM 1307 C C . GLN A 1 12 ? -9.858 6.079 -4.166 1.00 0.12 47 GLN A C 2
ATOM 1308 O O . GLN A 1 12 ? -10.538 7.026 -4.491 1.00 0.14 47 GLN A O 2
ATOM 1322 N N . LYS A 1 13 ? -10.249 4.844 -4.297 1.00 0.11 48 LYS A N 2
ATOM 1323 C CA . LYS A 1 13 ? -11.559 4.453 -4.786 1.00 0.11 48 LYS A CA 2
ATOM 1324 C C . LYS A 1 13 ? -12.242 3.677 -3.697 1.00 0.09 48 LYS A C 2
ATOM 1325 O O . LYS A 1 13 ? -11.567 3.114 -2.849 1.00 0.07 48 LYS A O 2
ATOM 1344 N N . THR A 1 14 ? -13.546 3.705 -3.662 1.00 0.11 49 THR A N 2
ATOM 1345 C CA . THR A 1 14 ? -14.281 2.994 -2.653 1.00 0.10 49 THR A CA 2
ATOM 1346 C C . THR A 1 14 ? -14.044 1.483 -2.768 1.00 0.09 49 THR A C 2
ATOM 1347 O O . THR A 1 14 ? -14.141 0.900 -3.871 1.00 0.10 49 THR A O 2
ATOM 1358 N N . VAL A 1 15 ? -13.705 0.875 -1.652 1.00 0.07 50 VAL A N 2
ATOM 1359 C CA . VAL A 1 15 ? -13.371 -0.525 -1.601 1.00 0.07 50 VAL A CA 2
ATOM 1360 C C . VAL A 1 15 ? -14.600 -1.306 -1.237 1.00 0.08 50 VAL A C 2
ATOM 1361 O O . VAL A 1 15 ? -15.400 -0.876 -0.394 1.00 0.08 50 VAL A O 2
ATOM 1374 N N . TYR A 1 16 ? -14.765 -2.428 -1.852 1.00 0.09 51 TYR A N 2
ATOM 1375 C CA . TYR A 1 16 ? -15.912 -3.245 -1.612 1.00 0.11 51 TYR A CA 2
ATOM 1376 C C . TYR A 1 16 ? -15.442 -4.491 -0.867 1.00 0.10 51 TYR A C 2
ATOM 1377 O O . TYR A 1 16 ? -14.266 -4.827 -0.988 1.00 0.10 51 TYR A O 2
ATOM 1395 N N . PRO A 1 17 ? -16.314 -5.187 -0.098 1.00 0.11 52 PRO A N 2
ATOM 1396 C CA . PRO A 1 17 ? -15.912 -6.287 0.830 1.00 0.12 52 PRO A CA 2
ATOM 1397 C C . PRO A 1 17 ? -14.950 -7.343 0.254 1.00 0.15 52 PRO A C 2
ATOM 1398 O O . PRO A 1 17 ? -14.085 -7.862 0.979 1.00 0.16 52 PRO A O 2
ATOM 1409 N N . MET A 1 18 ? -15.077 -7.640 -1.024 1.00 0.17 53 MET A N 2
ATOM 1410 C CA . MET A 1 18 ? -14.214 -8.621 -1.681 1.00 0.21 53 MET A CA 2
ATOM 1411 C C . MET A 1 18 ? -12.777 -8.106 -1.840 1.00 0.17 53 MET A C 2
ATOM 1412 O O . MET A 1 18 ? -11.821 -8.865 -1.715 1.00 0.19 53 MET A O 2
ATOM 1426 N N . GLU A 1 19 ? -12.630 -6.821 -2.086 1.00 0.14 54 GLU A N 2
ATOM 1427 C CA . GLU A 1 19 ? -11.326 -6.250 -2.354 1.00 0.12 54 GLU A CA 2
ATOM 1428 C C . GLU A 1 19 ? -10.768 -5.553 -1.135 1.00 0.09 54 GLU A C 2
ATOM 1429 O O . GLU A 1 19 ? -9.575 -5.289 -1.066 1.00 0.08 54 GLU A O 2
ATOM 1441 N N . ARG A 1 20 ? -11.642 -5.255 -0.186 1.00 0.09 55 ARG A N 2
ATOM 1442 C CA . ARG A 1 20 ? -11.276 -4.532 1.015 1.00 0.08 55 ARG A CA 2
ATOM 1443 C C . ARG A 1 20 ? -10.314 -5.289 1.901 1.00 0.08 55 ARG A C 2
ATOM 1444 O O . ARG A 1 20 ? -10.651 -6.281 2.569 1.00 0.10 55 ARG A O 2
ATOM 1465 N N . LEU A 1 21 ? -9.131 -4.846 1.821 1.00 0.08 56 LEU A N 2
ATOM 1466 C CA . LEU A 1 21 ? -8.016 -5.290 2.571 1.00 0.09 56 LEU A CA 2
ATOM 1467 C C . LEU A 1 21 ? -7.547 -4.121 3.422 1.00 0.10 56 LEU A C 2
ATOM 1468 O O . LEU A 1 21 ? -7.937 -2.979 3.178 1.00 0.11 56 LEU A O 2
ATOM 1484 N N . VAL A 1 22 ? -6.779 -4.391 4.418 1.00 0.12 57 VAL A N 2
ATOM 1485 C CA . VAL A 1 22 ? -6.205 -3.353 5.209 1.00 0.14 57 VAL A CA 2
ATOM 1486 C C . VAL A 1 22 ? -4.704 -3.585 5.404 1.00 0.16 57 VAL A C 2
ATOM 1487 O O . VAL A 1 22 ? -4.283 -4.610 5.949 1.00 0.21 57 VAL A O 2
ATOM 1500 N N . ALA A 1 23 ? -3.897 -2.675 4.900 1.00 0.15 58 ALA A N 2
ATOM 1501 C CA . ALA A 1 23 ? -2.468 -2.766 5.144 1.00 0.18 58 ALA A CA 2
ATOM 1502 C C . ALA A 1 23 ? -2.174 -1.714 6.187 1.00 0.22 58 ALA A C 2
ATOM 1503 O O . ALA A 1 23 ? -2.598 -0.608 6.012 1.00 0.23 58 ALA A O 2
ATOM 1510 N N . ASP A 1 24 ? -1.373 -2.065 7.208 1.00 0.29 59 ASP A N 2
ATOM 1511 C CA . ASP A 1 24 ? -1.125 -1.284 8.467 1.00 0.37 59 ASP A CA 2
ATOM 1512 C C . ASP A 1 24 ? -2.434 -0.871 9.123 1.00 0.53 59 ASP A C 2
ATOM 1513 O O . ASP A 1 24 ? -2.831 -1.437 10.150 1.00 1.24 59 ASP A O 2
ATOM 1522 N N . LYS A 1 25 ? -3.101 0.060 8.508 1.00 0.32 60 LYS A N 2
ATOM 1523 C CA . LYS A 1 25 ? -4.401 0.529 8.911 1.00 0.28 60 LYS A CA 2
ATOM 1524 C C . LYS A 1 25 ? -5.080 1.346 7.775 1.00 0.21 60 LYS A C 2
ATOM 1525 O O . LYS A 1 25 ? -6.052 2.095 7.989 1.00 0.23 60 LYS A O 2
ATOM 1544 N N . LEU A 1 26 ? -4.571 1.202 6.586 1.00 0.17 61 LEU A N 2
ATOM 1545 C CA . LEU A 1 26 ? -5.147 1.818 5.421 1.00 0.13 61 LEU A CA 2
ATOM 1546 C C . LEU A 1 26 ? -6.050 0.813 4.771 1.00 0.10 61 LEU A C 2
ATOM 1547 O O . LEU A 1 26 ? -5.638 -0.332 4.538 1.00 0.10 61 LEU A O 2
ATOM 1563 N N . ILE A 1 27 ? -7.244 1.208 4.462 1.00 0.09 62 ILE A N 2
ATOM 1564 C CA . ILE A 1 27 ? -8.194 0.286 3.921 1.00 0.07 62 ILE A CA 2
ATOM 1565 C C . ILE A 1 27 ? -8.179 0.437 2.418 1.00 0.06 62 ILE A C 2
ATOM 1566 O O . ILE A 1 27 ? -8.428 1.522 1.900 1.00 0.06 62 ILE A O 2
ATOM 1582 N N . PHE A 1 28 ? -7.849 -0.614 1.733 1.00 0.05 63 PHE A N 2
ATOM 1583 C CA . PHE A 1 28 ? -7.775 -0.595 0.299 1.00 0.05 63 PHE A CA 2
ATOM 1584 C C . PHE A 1 28 ? -7.872 -1.919 -0.380 1.00 0.04 63 PHE A C 2
ATOM 1585 O O . PHE A 1 28 ? -7.837 -2.953 0.248 1.00 0.05 63 PHE A O 2
ATOM 1602 N N . HIS A 1 29 ? -8.064 -1.847 -1.671 1.00 0.04 64 HIS A N 2
ATOM 1603 C CA . HIS A 1 29 ? -8.103 -2.988 -2.549 1.00 0.04 64 HIS A CA 2
ATOM 1604 C C . HIS A 1 29 ? -6.718 -3.605 -2.536 1.00 0.06 64 HIS A C 2
ATOM 1605 O O . HIS A 1 29 ? -5.703 -2.899 -2.575 1.00 0.08 64 HIS A O 2
ATOM 1619 N N . ASN A 1 30 ? -6.687 -4.909 -2.464 1.00 0.06 65 ASN A N 2
ATOM 1620 C CA . ASN A 1 30 ? -5.472 -5.658 -2.415 1.00 0.07 65 ASN A CA 2
ATOM 1621 C C . ASN A 1 30 ? -4.598 -5.475 -3.645 1.00 0.08 65 ASN A C 2
ATOM 1622 O O . ASN A 1 30 ? -3.398 -5.417 -3.539 1.00 0.10 65 ASN A O 2
ATOM 1633 N N . SER A 1 31 ? -5.216 -5.394 -4.774 1.00 0.09 66 SER A N 2
ATOM 1634 C CA . SER A 1 31 ? -4.562 -5.293 -6.042 1.00 0.12 66 SER A CA 2
ATOM 1635 C C . SER A 1 31 ? -3.975 -3.914 -6.419 1.00 0.11 66 SER A C 2
ATOM 1636 O O . SER A 1 31 ? -3.218 -3.816 -7.393 1.00 0.15 66 SER A O 2
ATOM 1644 N N . CYS A 1 32 ? -4.266 -2.867 -5.683 1.00 0.08 67 CYS A N 2
ATOM 1645 C CA . CYS A 1 32 ? -3.920 -1.555 -6.215 1.00 0.09 67 CYS A CA 2
ATOM 1646 C C . CYS A 1 32 ? -2.635 -0.947 -5.699 1.00 0.10 67 CYS A C 2
ATOM 1647 O O . CYS A 1 32 ? -2.054 -0.085 -6.377 1.00 0.20 67 CYS A O 2
ATOM 1654 N N . PHE A 1 33 ? -2.156 -1.365 -4.547 1.00 0.09 68 PHE A N 2
ATOM 1655 C CA . PHE A 1 33 ? -0.986 -0.718 -4.027 1.00 0.09 68 PHE A CA 2
ATOM 1656 C C . PHE A 1 33 ? 0.288 -1.284 -4.590 1.00 0.07 68 PHE A C 2
ATOM 1657 O O . PHE A 1 33 ? 0.763 -2.337 -4.180 1.00 0.07 68 PHE A O 2
ATOM 1674 N N . CYS A 1 34 ? 0.779 -0.616 -5.580 1.00 0.07 69 CYS A N 2
ATOM 1675 C CA . CYS A 1 34 ? 2.022 -0.923 -6.190 1.00 0.07 69 CYS A CA 2
ATOM 1676 C C . CYS A 1 34 ? 2.979 0.212 -5.886 1.00 0.06 69 CYS A C 2
ATOM 1677 O O . CYS A 1 34 ? 2.554 1.256 -5.359 1.00 0.06 69 CYS A O 2
ATOM 1685 N N . CYS A 1 35 ? 4.246 0.019 -6.175 1.00 0.05 70 CYS A N 2
ATOM 1686 C CA . CYS A 1 35 ? 5.229 1.060 -5.947 1.00 0.05 70 CYS A CA 2
ATOM 1687 C C . CYS A 1 35 ? 4.953 2.239 -6.849 1.00 0.06 70 CYS A C 2
ATOM 1688 O O . CYS A 1 35 ? 4.565 2.107 -8.014 1.00 0.08 70 CYS A O 2
ATOM 1695 N N . LYS A 1 36 ? 5.088 3.380 -6.264 1.00 0.09 71 LYS A N 2
ATOM 1696 C CA . LYS A 1 36 ? 4.814 4.631 -6.902 1.00 0.11 71 LYS A CA 2
ATOM 1697 C C . LYS A 1 36 ? 5.882 4.952 -7.934 1.00 0.12 71 LYS A C 2
ATOM 1698 O O . LYS A 1 36 ? 5.593 5.560 -8.956 1.00 0.16 71 LYS A O 2
ATOM 1717 N N . HIS A 1 37 ? 7.110 4.521 -7.680 1.00 0.11 72 HIS A N 2
ATOM 1718 C CA . HIS A 1 37 ? 8.202 4.810 -8.596 1.00 0.12 72 HIS A CA 2
ATOM 1719 C C . HIS A 1 37 ? 8.255 3.751 -9.696 1.00 0.11 72 HIS A C 2
ATOM 1720 O O . HIS A 1 37 ? 8.480 4.077 -10.859 1.00 0.13 72 HIS A O 2
ATOM 1734 N N . CYS A 1 38 ? 8.023 2.492 -9.337 1.00 0.09 73 CYS A N 2
ATOM 1735 C CA . CYS A 1 38 ? 7.983 1.449 -10.315 1.00 0.09 73 CYS A CA 2
ATOM 1736 C C . CYS A 1 38 ? 6.701 0.664 -10.089 1.00 0.08 73 CYS A C 2
ATOM 1737 O O . CYS A 1 38 ? 6.424 0.298 -8.968 1.00 0.07 73 CYS A O 2
ATOM 1744 N N . HIS A 1 39 ? 5.931 0.369 -11.105 1.00 0.10 74 HIS A N 2
ATOM 1745 C CA . HIS A 1 39 ? 4.647 -0.311 -10.861 1.00 0.10 74 HIS A CA 2
ATOM 1746 C C . HIS A 1 39 ? 4.795 -1.823 -10.690 1.00 0.10 74 HIS A C 2
ATOM 1747 O O . HIS A 1 39 ? 4.326 -2.623 -11.490 1.00 0.13 74 HIS A O 2
ATOM 1762 N N . THR A 1 40 ? 5.483 -2.181 -9.646 1.00 0.10 75 THR A N 2
ATOM 1763 C CA . THR A 1 40 ? 5.654 -3.540 -9.257 1.00 0.10 75 THR A CA 2
ATOM 1764 C C . THR A 1 40 ? 4.557 -3.882 -8.257 1.00 0.10 75 THR A C 2
ATOM 1765 O O . THR A 1 40 ? 4.243 -3.059 -7.345 1.00 0.10 75 THR A O 2
ATOM 1776 N N . LYS A 1 41 ? 3.919 -5.019 -8.476 1.00 0.11 76 LYS A N 2
ATOM 1777 C CA . LYS A 1 41 ? 2.843 -5.498 -7.639 1.00 0.11 76 LYS A CA 2
ATOM 1778 C C . LYS A 1 41 ? 3.437 -5.973 -6.319 1.00 0.11 76 LYS A C 2
ATOM 1779 O O . LYS A 1 41 ? 3.779 -7.137 -6.143 1.00 0.16 76 LYS A O 2
ATOM 1798 N N . LEU A 1 42 ? 3.589 -5.040 -5.433 1.00 0.07 77 LEU A N 2
ATOM 1799 C CA . LEU A 1 42 ? 4.142 -5.262 -4.126 1.00 0.06 77 LEU A CA 2
ATOM 1800 C C . LEU A 1 42 ? 3.077 -5.489 -3.108 1.00 0.06 77 LEU A C 2
ATOM 1801 O O . LEU A 1 42 ? 3.358 -5.761 -1.938 1.00 0.07 77 LEU A O 2
ATOM 1817 N N . SER A 1 43 ? 1.867 -5.427 -3.575 1.00 0.06 78 SER A N 2
ATOM 1818 C CA . SER A 1 43 ? 0.711 -5.541 -2.776 1.00 0.07 78 SER A CA 2
ATOM 1819 C C . SER A 1 43 ? 0.728 -6.830 -1.951 1.00 0.07 78 SER A C 2
ATOM 1820 O O . SER A 1 43 ? 1.051 -7.898 -2.468 1.00 0.08 78 SER A O 2
ATOM 1828 N N . LEU A 1 44 ? 0.341 -6.676 -0.695 1.00 0.08 79 LEU A N 2
ATOM 1829 C CA . LEU A 1 44 ? 0.217 -7.713 0.327 1.00 0.09 79 LEU A CA 2
ATOM 1830 C C . LEU A 1 44 ? 1.170 -8.910 0.151 1.00 0.13 79 LEU A C 2
ATOM 1831 O O . LEU A 1 44 ? 0.809 -9.938 -0.447 1.00 0.18 79 LEU A O 2
ATOM 1847 N N . GLY A 1 45 ? 2.344 -8.775 0.702 1.00 0.19 80 GLY A N 2
ATOM 1848 C CA . GLY A 1 45 ? 3.351 -9.801 0.630 1.00 0.24 80 GLY A CA 2
ATOM 1849 C C . GLY A 1 45 ? 4.646 -9.232 1.087 1.00 0.24 80 GLY A C 2
ATOM 1850 O O . GLY A 1 45 ? 5.169 -9.591 2.145 1.00 0.29 80 GLY A O 2
ATOM 1854 N N . SER A 1 46 ? 5.135 -8.318 0.319 1.00 0.20 81 SER A N 2
ATOM 1855 C CA . SER A 1 46 ? 6.304 -7.577 0.656 1.00 0.19 81 SER A CA 2
ATOM 1856 C C . SER A 1 46 ? 6.169 -6.178 0.077 1.00 0.13 81 SER A C 2
ATOM 1857 O O . SER A 1 46 ? 6.297 -5.969 -1.129 1.00 0.13 81 SER A O 2
ATOM 1865 N N . TYR A 1 47 ? 5.915 -5.225 0.931 1.00 0.10 82 TYR A N 2
ATOM 1866 C CA . TYR A 1 47 ? 5.651 -3.890 0.512 1.00 0.06 82 TYR A CA 2
ATOM 1867 C C . TYR A 1 47 ? 6.233 -2.919 1.489 1.00 0.09 82 TYR A C 2
ATOM 1868 O O . TYR A 1 47 ? 6.675 -3.304 2.570 1.00 0.11 82 TYR A O 2
ATOM 1886 N N . ALA A 1 48 ? 6.286 -1.699 1.091 1.00 0.11 83 ALA A N 2
ATOM 1887 C CA . ALA A 1 48 ? 6.652 -0.630 1.950 1.00 0.15 83 ALA A CA 2
ATOM 1888 C C . ALA A 1 48 ? 5.675 0.498 1.695 1.00 0.11 83 ALA A C 2
ATOM 1889 O O . ALA A 1 48 ? 5.341 0.786 0.554 1.00 0.13 83 ALA A O 2
ATOM 1896 N N . ALA A 1 49 ? 5.162 1.082 2.711 1.00 0.13 84 ALA A N 2
ATOM 1897 C CA . ALA A 1 49 ? 4.205 2.128 2.518 1.00 0.15 84 ALA A CA 2
ATOM 1898 C C . ALA A 1 49 ? 4.580 3.336 3.317 1.00 0.18 84 ALA A C 2
ATOM 1899 O O . ALA A 1 49 ? 4.985 3.211 4.480 1.00 0.22 84 ALA A O 2
ATOM 1906 N N . LEU A 1 50 ? 4.474 4.483 2.712 1.00 0.21 85 LEU A N 2
ATOM 1907 C CA . LEU A 1 50 ? 4.741 5.710 3.367 1.00 0.26 85 LEU A CA 2
ATOM 1908 C C . LEU A 1 50 ? 3.576 6.610 3.112 1.00 0.24 85 LEU A C 2
ATOM 1909 O O . LEU A 1 50 ? 2.827 6.393 2.164 1.00 0.22 85 LEU A O 2
ATOM 1925 N N . HIS A 1 51 ? 3.374 7.551 3.994 1.00 0.28 86 HIS A N 2
ATOM 1926 C CA . HIS A 1 51 ? 2.393 8.594 3.793 1.00 0.27 86 HIS A CA 2
ATOM 1927 C C . HIS A 1 51 ? 2.563 9.219 2.411 1.00 0.28 86 HIS A C 2
ATOM 1928 O O . HIS A 1 51 ? 3.626 9.741 2.078 1.00 0.34 86 HIS A O 2
ATOM 1943 N N . GLY A 1 52 ? 1.540 9.101 1.610 1.00 0.26 87 GLY A N 2
ATOM 1944 C CA . GLY A 1 52 ? 1.560 9.658 0.297 1.00 0.32 87 GLY A CA 2
ATOM 1945 C C . GLY A 1 52 ? 1.856 8.633 -0.790 1.00 0.26 87 GLY A C 2
ATOM 1946 O O . GLY A 1 52 ? 1.170 8.609 -1.821 1.00 0.26 87 GLY A O 2
ATOM 1950 N N . GLU A 1 53 ? 2.853 7.767 -0.575 1.00 0.22 88 GLU A N 2
ATOM 1951 C CA . GLU A 1 53 ? 3.291 6.856 -1.625 1.00 0.18 88 GLU A CA 2
ATOM 1952 C C . GLU A 1 53 ? 3.573 5.453 -1.094 1.00 0.15 88 GLU A C 2
ATOM 1953 O O . GLU A 1 53 ? 4.139 5.281 -0.015 1.00 0.15 88 GLU A O 2
ATOM 1965 N N . PHE A 1 54 ? 3.223 4.458 -1.874 1.00 0.13 89 PHE A N 2
ATOM 1966 C CA . PHE A 1 54 ? 3.537 3.097 -1.561 1.00 0.10 89 PHE A CA 2
ATOM 1967 C C . PHE A 1 54 ? 4.747 2.807 -2.376 1.00 0.09 89 PHE A C 2
ATOM 1968 O O . PHE A 1 54 ? 4.793 3.143 -3.562 1.00 0.09 89 PHE A O 2
ATOM 1985 N N . TYR A 1 55 ? 5.728 2.249 -1.787 1.00 0.08 90 TYR A N 2
ATOM 1986 C CA . TYR A 1 55 ? 6.989 2.180 -2.423 1.00 0.08 90 TYR A CA 2
ATOM 1987 C C . TYR A 1 55 ? 7.510 0.794 -2.246 1.00 0.06 90 TYR A C 2
ATOM 1988 O O . TYR A 1 55 ? 7.170 0.129 -1.292 1.00 0.08 90 TYR A O 2
ATOM 2006 N N . CYS A 1 56 ? 8.276 0.317 -3.173 1.00 0.05 91 CYS A N 2
ATOM 2007 C CA . CYS A 1 56 ? 8.807 -0.995 -2.997 1.00 0.05 91 CYS A CA 2
ATOM 2008 C C . CYS A 1 56 ? 9.954 -0.894 -2.037 1.00 0.08 91 CYS A C 2
ATOM 2009 O O . CYS A 1 56 ? 10.586 0.156 -2.014 1.00 0.08 91 CYS A O 2
ATOM 2016 N N . LYS A 1 57 ? 10.230 -1.913 -1.270 1.00 0.11 92 LYS A N 2
ATOM 2017 C CA . LYS A 1 57 ? 11.313 -1.880 -0.323 1.00 0.13 92 LYS A CA 2
ATOM 2018 C C . LYS A 1 57 ? 12.664 -1.410 -0.960 1.00 0.13 92 LYS A C 2
ATOM 2019 O O . LYS A 1 57 ? 13.305 -0.538 -0.369 1.00 0.14 92 LYS A O 2
ATOM 2038 N N . PRO A 1 58 ? 13.091 -1.895 -2.186 1.00 0.13 93 PRO A N 2
ATOM 2039 C CA . PRO A 1 58 ? 14.313 -1.375 -2.825 1.00 0.14 93 PRO A CA 2
ATOM 2040 C C . PRO A 1 58 ? 14.244 0.156 -3.056 1.00 0.13 93 PRO A C 2
ATOM 2041 O O . PRO A 1 58 ? 15.146 0.890 -2.660 1.00 0.14 93 PRO A O 2
ATOM 2052 N N . HIS A 1 59 ? 13.144 0.640 -3.636 1.00 0.11 94 HIS A N 2
ATOM 2053 C CA . HIS A 1 59 ? 12.987 2.087 -3.882 1.00 0.11 94 HIS A CA 2
ATOM 2054 C C . HIS A 1 59 ? 12.818 2.870 -2.605 1.00 0.12 94 HIS A C 2
ATOM 2055 O O . HIS A 1 59 ? 13.252 4.000 -2.507 1.00 0.13 94 HIS A O 2
ATOM 2069 N N . PHE A 1 60 ? 12.186 2.271 -1.648 1.00 0.13 95 PHE A N 2
ATOM 2070 C CA . PHE A 1 60 ? 11.962 2.871 -0.355 1.00 0.16 95 PHE A CA 2
ATOM 2071 C C . PHE A 1 60 ? 13.323 3.130 0.289 1.00 0.19 95 PHE A C 2
ATOM 2072 O O . PHE A 1 60 ? 13.584 4.211 0.812 1.00 0.22 95 PHE A O 2
ATOM 2089 N N . GLN A 1 61 ? 14.185 2.136 0.228 1.00 0.20 96 GLN A N 2
ATOM 2090 C CA . GLN A 1 61 ? 15.543 2.241 0.735 1.00 0.23 96 GLN A CA 2
ATOM 2091 C C . GLN A 1 61 ? 16.406 3.236 -0.054 1.00 0.23 96 GLN A C 2
ATOM 2092 O O . GLN A 1 61 ? 17.145 4.014 0.531 1.00 0.26 96 GLN A O 2
ATOM 2106 N N . GLN A 1 62 ? 16.338 3.188 -1.377 1.00 0.21 97 GLN A N 2
ATOM 2107 C CA . GLN A 1 62 ? 17.156 4.050 -2.202 1.00 0.22 97 GLN A CA 2
ATOM 2108 C C . GLN A 1 62 ? 16.666 5.515 -2.223 1.00 0.24 97 GLN A C 2
ATOM 2109 O O . GLN A 1 62 ? 17.416 6.443 -1.910 1.00 0.28 97 GLN A O 2
ATOM 2123 N N . LEU A 1 63 ? 15.417 5.696 -2.547 1.00 0.21 98 LEU A N 2
ATOM 2124 C CA . LEU A 1 63 ? 14.814 7.008 -2.714 1.00 0.24 98 LEU A CA 2
ATOM 2125 C C . LEU A 1 63 ? 14.420 7.698 -1.422 1.00 0.26 98 LEU A C 2
ATOM 2126 O O . LEU A 1 63 ? 14.620 8.899 -1.275 1.00 0.32 98 LEU A O 2
ATOM 2142 N N . PHE A 1 64 ? 13.826 6.956 -0.500 1.00 0.25 99 PHE A N 2
ATOM 2143 C CA . PHE A 1 64 ? 13.355 7.565 0.744 1.00 0.32 99 PHE A CA 2
ATOM 2144 C C . PHE A 1 64 ? 14.333 7.345 1.889 1.00 0.35 99 PHE A C 2
ATOM 2145 O O . PHE A 1 64 ? 14.263 8.005 2.937 1.00 0.54 99 PHE A O 2
ATOM 2162 N N . LYS A 1 65 ? 15.245 6.394 1.651 1.00 0.30 100 LYS A N 2
ATOM 2163 C CA . LYS A 1 65 ? 16.257 5.943 2.585 1.00 0.37 100 LYS A CA 2
ATOM 2164 C C . LYS A 1 65 ? 15.596 5.434 3.853 1.00 0.60 100 LYS A C 2
ATOM 2165 O O . LYS A 1 65 ? 15.928 5.825 4.963 1.00 1.48 100 LYS A O 2
ATOM 2184 N N . SER A 1 66 ? 14.637 4.574 3.674 1.00 0.82 101 SER A N 2
ATOM 2185 C CA . SER A 1 66 ? 13.921 4.058 4.784 1.00 1.14 101 SER A CA 2
ATOM 2186 C C . SER A 1 66 ? 14.235 2.560 4.968 1.00 0.92 101 SER A C 2
ATOM 2187 O O . SER A 1 66 ? 15.242 2.067 4.444 1.00 1.67 101 SER A O 2
ATOM 2195 N N . LYS A 1 67 ? 13.382 1.851 5.689 1.00 1.04 102 LYS A N 2
ATOM 2196 C CA . LYS A 1 67 ? 13.674 0.493 6.111 1.00 0.85 102 LYS A CA 2
ATOM 2197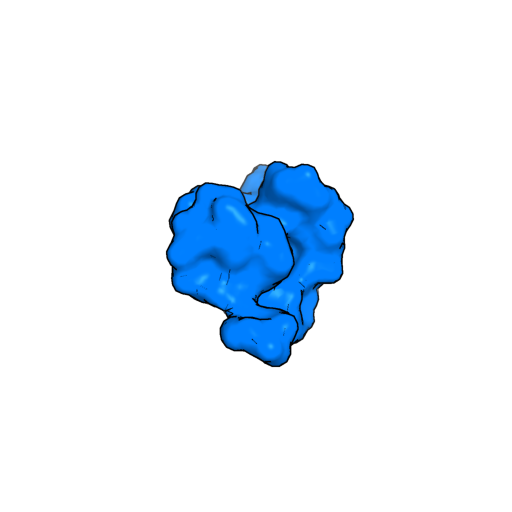 C C . LYS A 1 67 ? 13.756 -0.580 5.016 1.00 0.79 102 LYS A C 2
ATOM 2198 O O . LYS A 1 67 ? 14.760 -1.285 4.955 1.00 1.68 102 LYS A O 2
ATOM 2217 N N . GLY A 1 68 ? 12.736 -0.718 4.144 1.00 0.81 103 GLY A N 2
ATOM 2218 C CA . GLY A 1 68 ? 12.752 -1.808 3.239 1.00 1.93 103 GLY A CA 2
ATOM 2219 C C . GLY A 1 68 ? 12.407 -3.075 3.975 1.00 2.25 103 GLY A C 2
ATOM 2220 O O . GLY A 1 68 ? 11.226 -3.342 4.222 1.00 2.66 103 GLY A O 2
ATOM 2224 N N . ASN A 1 69 ? 13.433 -3.816 4.369 1.00 2.63 104 ASN A N 2
ATOM 2225 C CA . ASN A 1 69 ? 13.291 -5.072 5.129 1.00 2.95 104 ASN A CA 2
ATOM 2226 C C . ASN A 1 69 ? 14.653 -5.701 5.315 1.00 3.69 104 ASN A C 2
ATOM 2227 O O . ASN A 1 69 ? 14.975 -6.224 6.376 1.00 4.12 104 ASN A O 2
ATOM 2238 N N . TYR A 1 70 ? 15.455 -5.627 4.283 1.00 4.27 105 TYR A N 2
ATOM 2239 C CA . TYR A 1 70 ? 16.749 -6.265 4.286 1.00 5.20 105 TYR A CA 2
ATOM 2240 C C . TYR A 1 70 ? 17.853 -5.235 4.444 1.00 5.64 105 TYR A C 2
ATOM 2241 O O . TYR A 1 70 ? 17.590 -4.031 4.442 1.00 6.11 105 TYR A O 2
ATOM 2259 N N . ASP A 1 71 ? 19.062 -5.706 4.596 1.00 5.76 106 ASP A N 2
ATOM 2260 C CA . ASP A 1 71 ? 20.224 -4.850 4.792 1.00 6.37 106 ASP A CA 2
ATOM 2261 C C . ASP A 1 71 ? 21.306 -5.199 3.794 1.00 7.20 106 ASP A C 2
ATOM 2262 O O . ASP A 1 71 ? 21.974 -6.239 3.919 1.00 7.66 106 ASP A O 2
ATOM 2271 N N . GLU A 1 72 ? 21.439 -4.395 2.789 1.00 7.67 107 GLU A N 2
ATOM 2272 C CA . GLU A 1 72 ? 22.461 -4.571 1.801 1.00 8.69 107 GLU A CA 2
ATOM 2273 C C . GLU A 1 72 ? 22.825 -3.193 1.282 1.00 9.33 107 GLU A C 2
ATOM 2274 O O . GLU A 1 72 ? 22.269 -2.757 0.259 1.00 9.71 107 GLU A O 2
ATOM 2289 N N . ARG A 1 1 ? -21.588 0.726 10.728 1.00 8.49 36 ARG A N 3
ATOM 2290 C CA . ARG A 1 1 ? -21.424 1.350 9.418 1.00 8.09 36 ARG A CA 3
ATO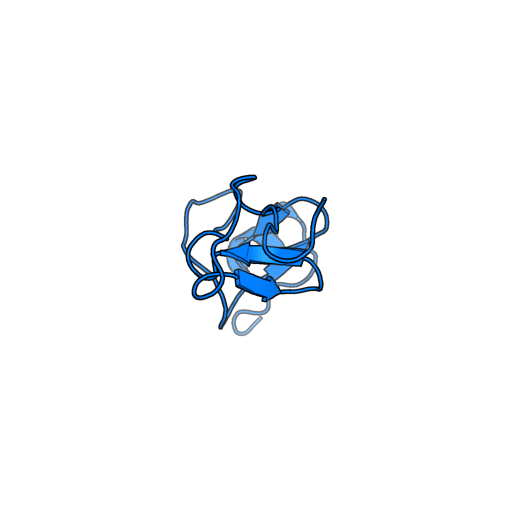M 2291 C C . ARG A 1 1 ? -21.879 0.366 8.369 1.00 7.16 36 ARG A C 3
ATOM 2292 O O . ARG A 1 1 ? -21.242 -0.667 8.171 1.00 7.20 36 ARG A O 3
ATOM 2315 N N . ALA A 1 2 ? -22.977 0.659 7.720 1.00 6.54 37 ALA A N 3
ATOM 2316 C CA . ALA A 1 2 ? -23.504 -0.224 6.702 1.00 5.87 37 ALA A CA 3
ATOM 2317 C C . ALA A 1 2 ? -23.055 0.219 5.332 1.00 4.78 37 ALA A C 3
ATOM 2318 O O . ALA A 1 2 ? -22.662 -0.600 4.496 1.00 4.82 37 ALA A O 3
ATOM 2325 N N . GLN A 1 3 ? -23.105 1.509 5.100 1.00 4.17 38 GLN A N 3
ATOM 2326 C CA . GLN A 1 3 ? -22.715 2.061 3.833 1.00 3.41 38 GLN A CA 3
ATOM 2327 C C . GLN A 1 3 ? -21.222 2.191 3.749 1.00 2.53 38 GLN A C 3
ATOM 2328 O O . GLN A 1 3 ? -20.639 3.158 4.245 1.00 2.77 38 GLN A O 3
ATOM 2342 N N . VAL A 1 4 ? -20.616 1.201 3.167 1.00 2.13 39 VAL A N 3
ATOM 2343 C CA . VAL A 1 4 ? -19.200 1.173 2.959 1.00 1.81 39 VAL A CA 3
ATOM 2344 C C . VAL A 1 4 ? -18.801 2.211 1.898 1.00 1.43 39 VAL A C 3
ATOM 2345 O O . VAL A 1 4 ? -19.225 2.145 0.738 1.00 2.28 39 VAL A O 3
ATOM 2358 N N . LYS A 1 5 ? -18.074 3.203 2.333 1.00 0.73 40 LYS A N 3
ATOM 2359 C CA . LYS A 1 5 ? -17.574 4.235 1.471 1.00 0.83 40 LYS A CA 3
ATOM 2360 C C . LYS A 1 5 ? -16.120 4.469 1.830 1.00 0.55 40 LYS A C 3
ATOM 2361 O O . LYS A 1 5 ? -15.724 5.521 2.341 1.00 0.71 40 LYS A O 3
ATOM 2380 N N . GLU A 1 6 ? -15.346 3.458 1.625 1.00 0.35 41 GLU A N 3
ATOM 2381 C CA . GLU A 1 6 ? -13.942 3.517 1.893 1.00 0.17 41 GLU A CA 3
ATOM 2382 C C . GLU A 1 6 ? -13.266 3.844 0.607 1.00 0.12 41 GLU A C 3
ATOM 2383 O O . GLU A 1 6 ? -13.604 3.278 -0.432 1.00 0.15 41 GLU A O 3
ATOM 2395 N N . THR A 1 7 ? -12.342 4.714 0.641 1.00 0.11 42 THR A N 3
ATOM 2396 C CA . THR A 1 7 ? -11.641 5.025 -0.556 1.00 0.10 42 THR A CA 3
ATOM 2397 C C . THR A 1 7 ? -10.184 4.670 -0.320 1.00 0.09 42 THR A C 3
ATOM 2398 O O . THR A 1 7 ? -9.689 4.782 0.796 1.00 0.11 42 THR A O 3
ATOM 2409 N N . CYS A 1 8 ? -9.532 4.240 -1.349 1.00 0.07 43 CYS A N 3
ATOM 2410 C CA . CYS A 1 8 ? -8.218 3.704 -1.265 1.00 0.06 43 CYS A CA 3
ATOM 2411 C C . CYS A 1 8 ? -7.161 4.771 -1.359 1.00 0.09 43 CYS A C 3
ATOM 2412 O O . CYS A 1 8 ? -7.367 5.800 -1.980 1.00 0.11 43 CYS A O 3
ATOM 2419 N N . ALA A 1 9 ? -6.047 4.534 -0.713 1.00 0.09 44 ALA A N 3
ATOM 2420 C CA . ALA A 1 9 ? -4.942 5.463 -0.732 1.00 0.12 44 ALA A CA 3
ATOM 2421 C C . ALA A 1 9 ? -3.805 4.999 -1.640 1.00 0.12 44 ALA A C 3
ATOM 2422 O O . ALA A 1 9 ? -2.886 5.752 -1.922 1.00 0.14 44 ALA A O 3
ATOM 2429 N N . ALA A 1 10 ? -3.871 3.769 -2.121 1.00 0.11 45 ALA A N 3
ATOM 2430 C CA . ALA A 1 10 ? -2.782 3.243 -2.920 1.00 0.12 45 ALA A CA 3
ATOM 2431 C C . ALA A 1 10 ? -3.042 3.446 -4.401 1.00 0.13 45 ALA A C 3
ATOM 2432 O O . ALA A 1 10 ? -2.118 3.624 -5.197 1.00 0.14 45 ALA A O 3
ATOM 2439 N N . CYS A 1 11 ? -4.304 3.463 -4.751 1.00 0.12 46 CYS A N 3
ATOM 2440 C CA . CYS A 1 11 ? -4.719 3.661 -6.115 1.00 0.13 46 CYS A CA 3
ATOM 2441 C C . CYS A 1 11 ? -5.907 4.635 -6.202 1.00 0.13 46 CYS A C 3
ATOM 2442 O O . CYS A 1 11 ? -6.404 4.935 -7.279 1.00 0.14 46 CYS A O 3
ATOM 2449 N N . GLN A 1 12 ? -6.315 5.149 -5.016 1.00 0.12 47 GLN A N 3
ATOM 2450 C CA . GLN A 1 12 ? -7.382 6.142 -4.858 1.00 0.13 47 GLN A CA 3
ATOM 2451 C C . GLN A 1 12 ? -8.693 5.834 -5.590 1.00 0.12 47 GLN A C 3
ATOM 2452 O O . GLN A 1 12 ? -9.302 6.697 -6.221 1.00 0.14 47 GLN A O 3
ATOM 2466 N N . LYS A 1 13 ? -9.107 4.607 -5.469 1.00 0.11 48 LYS A N 3
ATOM 2467 C CA . LYS A 1 13 ? -10.347 4.101 -6.012 1.00 0.11 48 LYS A CA 3
ATOM 2468 C C . LYS A 1 13 ? -11.158 3.630 -4.840 1.00 0.09 48 LYS A C 3
ATOM 2469 O O . LYS A 1 13 ? -10.585 3.307 -3.804 1.00 0.07 48 LYS A O 3
ATOM 2488 N N . THR A 1 14 ? -12.444 3.663 -4.953 1.00 0.11 49 THR A N 3
ATOM 2489 C CA . THR A 1 14 ? -13.302 3.231 -3.891 1.00 0.10 49 THR A CA 3
ATOM 2490 C C . THR A 1 14 ? -13.139 1.721 -3.646 1.00 0.09 49 THR A C 3
ATOM 2491 O O . THR A 1 14 ? -13.174 0.910 -4.593 1.00 0.10 49 THR A O 3
ATOM 2502 N N . VAL A 1 15 ? -12.932 1.357 -2.400 1.00 0.07 50 VAL A N 3
ATOM 2503 C CA . VAL A 1 15 ? -12.662 -0.020 -2.045 1.00 0.07 50 VAL A CA 3
ATOM 2504 C C . VAL A 1 15 ? -13.946 -0.685 -1.666 1.00 0.08 50 VAL A C 3
ATOM 2505 O O . VAL A 1 15 ? -14.815 -0.067 -1.046 1.00 0.08 50 VAL A O 3
ATOM 2518 N N . TYR A 1 16 ? -14.074 -1.918 -2.021 1.00 0.09 51 TYR A N 3
ATOM 2519 C CA . TYR A 1 16 ? -15.258 -2.654 -1.724 1.00 0.11 51 TYR A CA 3
ATOM 2520 C C . TYR A 1 16 ? -14.894 -3.712 -0.684 1.00 0.10 51 TYR A C 3
ATOM 2521 O O . TYR A 1 16 ? -13.724 -4.079 -0.602 1.00 0.10 51 TYR A O 3
ATOM 2539 N N . PRO A 1 17 ? -15.876 -4.239 0.098 1.00 0.11 52 PRO A N 3
ATOM 2540 C CA . PRO A 1 17 ? -15.622 -5.099 1.288 1.00 0.12 52 PRO A CA 3
ATOM 2541 C C . PRO A 1 17 ? -14.603 -6.236 1.113 1.00 0.15 52 PRO A C 3
ATOM 2542 O O . PRO A 1 17 ? -13.802 -6.482 2.018 1.00 0.16 52 PRO A O 3
ATOM 2553 N N . MET A 1 18 ? -14.605 -6.902 -0.033 1.00 0.17 53 MET A N 3
ATOM 2554 C CA . MET A 1 18 ? -13.682 -8.016 -0.258 1.00 0.21 53 MET A CA 3
ATOM 2555 C C . MET A 1 18 ? -12.242 -7.537 -0.412 1.00 0.17 53 MET A C 3
ATOM 2556 O O . MET A 1 18 ? -11.307 -8.160 0.098 1.00 0.19 53 MET A O 3
ATOM 2570 N N . GLU A 1 19 ? -12.068 -6.404 -1.057 1.00 0.14 54 GLU A N 3
ATOM 2571 C CA . GLU A 1 19 ? -10.743 -5.913 -1.357 1.00 0.12 54 GLU A CA 3
ATOM 2572 C C . GLU A 1 19 ? -10.272 -4.978 -0.283 1.00 0.09 54 GLU A C 3
ATOM 2573 O O . GLU A 1 19 ? -9.086 -4.725 -0.162 1.00 0.08 54 GLU A O 3
ATOM 2585 N N . ARG A 1 20 ? -11.212 -4.486 0.502 1.00 0.09 55 ARG A N 3
ATOM 2586 C CA . ARG A 1 20 ? -10.926 -3.571 1.570 1.00 0.08 55 ARG A CA 3
ATOM 2587 C C . ARG A 1 20 ? -10.108 -4.208 2.669 1.00 0.08 55 ARG A C 3
ATOM 2588 O O . ARG A 1 20 ? -10.552 -5.097 3.410 1.00 0.10 55 ARG A O 3
ATOM 2609 N N . LEU A 1 21 ? -8.906 -3.803 2.665 1.00 0.08 56 LEU A N 3
ATOM 2610 C CA . LEU A 1 21 ? -7.887 -4.165 3.589 1.00 0.09 56 LEU A CA 3
ATOM 2611 C C . LEU A 1 21 ? -7.361 -2.869 4.197 1.00 0.10 56 LEU A C 3
ATOM 2612 O O . LEU A 1 21 ? -7.592 -1.792 3.648 1.00 0.11 56 LEU A O 3
ATOM 2628 N N . VAL A 1 22 ? -6.701 -2.952 5.314 1.00 0.12 57 VAL A N 3
ATOM 2629 C CA . VAL A 1 22 ? -6.132 -1.784 5.916 1.00 0.14 57 VAL A CA 3
ATOM 2630 C C . VAL A 1 22 ? -4.663 -2.000 6.290 1.00 0.16 57 VAL A C 3
ATOM 2631 O O . VAL A 1 22 ? -4.340 -2.705 7.256 1.00 0.21 57 VAL A O 3
ATOM 2644 N N . ALA A 1 23 ? -3.772 -1.418 5.511 1.00 0.15 58 ALA A N 3
ATOM 2645 C CA . ALA A 1 23 ? -2.349 -1.518 5.821 1.00 0.18 58 ALA A CA 3
ATOM 2646 C C . ALA A 1 23 ? -1.986 -0.256 6.574 1.00 0.22 58 ALA A C 3
ATOM 2647 O O . ALA A 1 23 ? -2.385 0.813 6.164 1.00 0.23 58 ALA A O 3
ATOM 2654 N N . ASP A 1 24 ? -1.192 -0.413 7.633 1.00 0.29 59 ASP A N 3
ATOM 2655 C CA . ASP A 1 24 ? -0.920 0.564 8.713 1.00 0.37 59 ASP A CA 3
ATOM 2656 C C . ASP A 1 24 ? -2.204 1.117 9.257 1.00 0.53 59 ASP A C 3
ATOM 2657 O O . ASP A 1 24 ? -2.681 0.681 10.316 1.00 1.24 59 ASP A O 3
ATOM 2666 N N . LYS A 1 25 ? -2.786 1.997 8.516 1.00 0.32 60 LYS A N 3
ATOM 2667 C CA . LYS A 1 25 ? -4.042 2.589 8.837 1.00 0.28 60 LYS A CA 3
ATOM 2668 C C . LYS A 1 25 ? -4.663 3.261 7.593 1.00 0.21 60 LYS A C 3
ATOM 2669 O O . LYS A 1 25 ? -5.434 4.220 7.682 1.00 0.23 60 LYS A O 3
ATOM 2688 N N . LEU A 1 26 ? -4.320 2.752 6.448 1.00 0.17 61 LEU A N 3
ATOM 2689 C CA . LEU A 1 26 ? -4.857 3.216 5.200 1.00 0.13 61 LEU A CA 3
ATOM 2690 C C . LEU A 1 26 ? -5.756 2.142 4.661 1.00 0.10 61 LEU A C 3
ATOM 2691 O O . LEU A 1 26 ? -5.383 0.963 4.667 1.00 0.10 61 LEU A O 3
ATOM 2707 N N . ILE A 1 27 ? -6.909 2.514 4.190 1.00 0.09 62 ILE A N 3
ATOM 2708 C CA . ILE A 1 27 ? -7.850 1.536 3.728 1.00 0.07 62 ILE A CA 3
ATOM 2709 C C . ILE A 1 27 ? -7.711 1.425 2.223 1.00 0.06 62 ILE A C 3
ATOM 2710 O O . ILE A 1 27 ? -7.800 2.428 1.510 1.00 0.06 62 ILE A O 3
ATOM 2726 N N . PHE A 1 28 ? -7.429 0.243 1.755 1.00 0.05 63 PHE A N 3
ATOM 2727 C CA . PHE A 1 28 ? -7.276 -0.014 0.351 1.00 0.05 63 PHE A CA 3
ATOM 2728 C C . PHE A 1 28 ? -7.428 -1.426 -0.084 1.00 0.04 63 PHE A C 3
ATOM 2729 O O . PHE A 1 28 ? -7.558 -2.328 0.722 1.00 0.05 63 PHE A O 3
ATOM 2746 N N . HIS A 1 29 ? -7.472 -1.573 -1.385 1.00 0.04 64 HIS A N 3
ATOM 2747 C CA . HIS A 1 29 ? -7.521 -2.839 -2.064 1.00 0.04 64 HIS A CA 3
ATOM 2748 C C . HIS A 1 29 ? -6.224 -3.564 -1.774 1.00 0.06 64 HIS A C 3
ATOM 2749 O O . HIS A 1 29 ? -5.130 -3.017 -1.954 1.00 0.08 64 HIS A O 3
ATOM 2763 N N . ASN A 1 30 ? -6.364 -4.773 -1.306 1.00 0.06 65 ASN A N 3
ATOM 2764 C CA . ASN A 1 30 ? -5.272 -5.647 -0.968 1.00 0.07 65 ASN A CA 3
ATOM 2765 C C . ASN A 1 30 ? -4.286 -5.815 -2.124 1.00 0.08 65 ASN A C 3
ATOM 2766 O O . ASN A 1 30 ? -3.082 -5.906 -1.919 1.00 0.10 65 ASN A O 3
ATOM 2777 N N . SER A 1 31 ? -4.820 -5.887 -3.302 1.00 0.09 66 SER A N 3
ATOM 2778 C CA . SER A 1 31 ? -4.084 -6.079 -4.503 1.00 0.12 66 SER A CA 3
ATOM 2779 C C . SER A 1 31 ? -3.341 -4.835 -5.065 1.00 0.11 66 SER A C 3
ATOM 2780 O O . SER A 1 31 ? -2.417 -4.997 -5.873 1.00 0.15 66 SER A O 3
ATOM 2788 N N . CYS A 1 32 ? -3.678 -3.622 -4.629 1.00 0.08 67 CYS A N 3
ATOM 2789 C CA . CYS A 1 32 ? -3.194 -2.455 -5.379 1.00 0.09 67 CYS A CA 3
ATOM 2790 C C . CYS A 1 32 ? -1.902 -1.827 -4.890 1.00 0.10 67 CYS A C 3
ATOM 2791 O O . CYS A 1 32 ? -1.262 -1.080 -5.645 1.00 0.20 67 CYS A O 3
ATOM 2798 N N . PHE A 1 33 ? -1.497 -2.073 -3.668 1.00 0.09 68 PHE A N 3
ATOM 2799 C CA . PHE A 1 33 ? -0.326 -1.390 -3.203 1.00 0.09 68 PHE A CA 3
ATOM 2800 C C . PHE A 1 33 ? 0.948 -2.097 -3.584 1.00 0.07 68 PHE A C 3
ATOM 2801 O O . PHE A 1 33 ? 1.360 -3.073 -2.963 1.00 0.07 68 PHE A O 3
ATOM 2818 N N . CYS A 1 34 ? 1.511 -1.637 -4.646 1.00 0.07 69 CYS A N 3
ATOM 2819 C CA . CYS A 1 34 ? 2.762 -2.083 -5.136 1.00 0.07 69 CYS A CA 3
ATOM 2820 C C . CYS A 1 34 ? 3.736 -0.939 -4.960 1.00 0.06 69 CYS A C 3
ATOM 2821 O O . CYS A 1 34 ? 3.317 0.168 -4.596 1.00 0.06 69 CYS A O 3
ATOM 2829 N N . CYS A 1 35 ? 5.010 -1.190 -5.157 1.00 0.05 70 CYS A N 3
ATOM 2830 C CA . CYS A 1 35 ? 5.989 -0.138 -5.045 1.00 0.05 70 CYS A CA 3
ATOM 2831 C C . CYS A 1 35 ? 5.732 0.924 -6.098 1.00 0.06 70 CYS A C 3
ATOM 2832 O O . CYS A 1 35 ? 5.300 0.639 -7.216 1.00 0.08 70 CYS A O 3
ATOM 2839 N N . LYS A 1 36 ? 5.923 2.142 -5.698 1.00 0.09 71 LYS A N 3
ATOM 2840 C CA . LYS A 1 36 ? 5.614 3.268 -6.523 1.00 0.11 71 LYS A CA 3
ATOM 2841 C C . LYS A 1 36 ? 6.750 3.544 -7.496 1.00 0.12 71 LYS A C 3
ATOM 2842 O O . LYS A 1 36 ? 6.568 4.222 -8.502 1.00 0.16 71 LYS A O 3
ATOM 2861 N N . HIS A 1 37 ? 7.915 3.011 -7.199 1.00 0.11 72 HIS A N 3
ATOM 2862 C CA . HIS A 1 37 ? 9.067 3.246 -8.039 1.00 0.12 72 HIS A CA 3
ATOM 2863 C C . HIS A 1 37 ? 9.245 2.069 -9.013 1.00 0.11 72 HIS A C 3
ATOM 2864 O O . HIS A 1 37 ? 9.722 2.238 -10.140 1.00 0.13 72 HIS A O 3
ATOM 2878 N N . CYS A 1 38 ? 8.831 0.885 -8.582 1.00 0.09 73 CYS A N 3
ATOM 2879 C CA . CYS A 1 38 ? 8.876 -0.276 -9.398 1.00 0.09 73 CYS A CA 3
ATOM 2880 C C . CYS A 1 38 ? 7.607 -1.061 -9.096 1.00 0.08 73 CYS A C 3
ATOM 2881 O O . CYS A 1 38 ? 7.249 -1.147 -7.943 1.00 0.07 73 CYS A O 3
ATOM 2888 N N . HIS A 1 39 ? 6.924 -1.629 -10.076 1.00 0.10 74 HIS A N 3
ATOM 2889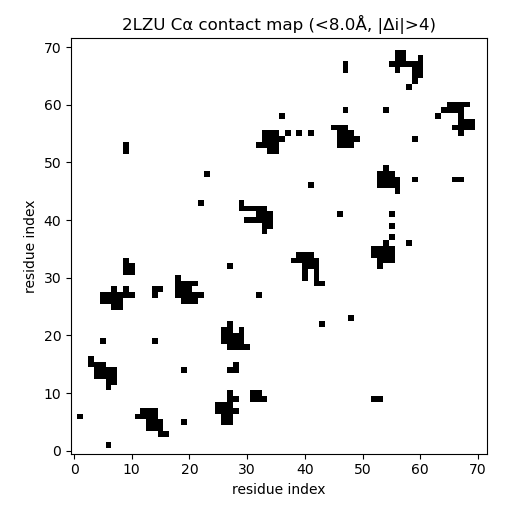 C CA . HIS A 1 39 ? 5.648 -2.361 -9.800 1.00 0.10 74 HIS A CA 3
ATOM 2890 C C . HIS A 1 39 ? 5.871 -3.744 -9.170 1.00 0.10 74 HIS A C 3
ATOM 2891 O O . HIS A 1 39 ? 5.390 -4.767 -9.640 1.00 0.13 74 HIS A O 3
ATOM 2906 N N . THR A 1 40 ? 6.609 -3.720 -8.114 1.00 0.10 75 THR A N 3
ATOM 2907 C CA . THR A 1 40 ? 6.910 -4.841 -7.297 1.00 0.10 75 THR A CA 3
ATOM 2908 C C . THR A 1 40 ? 5.721 -5.169 -6.411 1.00 0.10 75 THR A C 3
ATOM 2909 O O . THR A 1 40 ? 5.158 -4.273 -5.743 1.00 0.10 75 THR A O 3
ATOM 2920 N N . LYS A 1 41 ? 5.337 -6.435 -6.418 1.00 0.11 76 LYS A N 3
ATOM 2921 C CA . LYS A 1 41 ? 4.191 -6.901 -5.684 1.00 0.11 76 LYS A CA 3
ATOM 2922 C C . LYS A 1 41 ? 4.542 -7.047 -4.215 1.00 0.11 76 LYS A C 3
ATOM 2923 O O . LYS A 1 41 ? 4.907 -8.121 -3.722 1.00 0.16 76 LYS A O 3
ATOM 2942 N N . LEU A 1 42 ? 4.458 -5.968 -3.553 1.00 0.07 77 LEU A N 3
ATOM 2943 C CA . LEU A 1 42 ? 4.751 -5.881 -2.150 1.00 0.06 77 LEU A CA 3
ATOM 2944 C C . LEU A 1 42 ? 3.510 -5.910 -1.320 1.00 0.06 77 LEU A C 3
ATOM 2945 O O . LEU A 1 42 ? 3.570 -5.902 -0.091 1.00 0.07 77 LEU A O 3
ATOM 2961 N N . SER A 1 43 ? 2.387 -5.951 -2.000 1.00 0.06 78 SER A N 3
ATOM 2962 C CA . SER A 1 43 ? 1.120 -5.974 -1.367 1.00 0.07 78 SER A CA 3
ATOM 2963 C C . SER A 1 43 ? 1.056 -7.156 -0.409 1.00 0.07 78 SER A C 3
ATOM 2964 O O . SER A 1 43 ? 1.472 -8.273 -0.771 1.00 0.08 78 SER A O 3
ATOM 2972 N N . LEU A 1 44 ? 0.523 -6.883 0.767 1.00 0.08 79 LEU A N 3
ATOM 2973 C CA . LEU A 1 44 ? 0.351 -7.809 1.884 1.00 0.09 79 LEU A CA 3
ATOM 2974 C C . LEU A 1 44 ? 1.313 -9.010 1.905 1.00 0.13 79 LEU A C 3
ATOM 2975 O O . LEU A 1 44 ? 0.948 -10.147 1.581 1.00 0.18 79 LEU A O 3
ATOM 2991 N N . GLY A 1 45 ? 2.535 -8.719 2.246 1.00 0.19 80 GLY A N 3
ATOM 2992 C CA . GLY A 1 45 ? 3.554 -9.715 2.369 1.00 0.24 80 GLY A CA 3
ATOM 2993 C C . GLY A 1 45 ? 4.783 -9.073 2.912 1.00 0.24 80 GLY A C 3
ATOM 2994 O O . GLY A 1 45 ? 5.016 -9.085 4.123 1.00 0.29 80 GLY A O 3
ATOM 2998 N N . SER A 1 46 ? 5.518 -8.435 2.054 1.00 0.20 81 SER A N 3
ATOM 2999 C CA . SER A 1 46 ? 6.696 -7.712 2.466 1.00 0.19 81 SER A CA 3
ATOM 3000 C C . SER A 1 46 ? 6.678 -6.342 1.818 1.00 0.13 81 SER A C 3
ATOM 3001 O O . SER A 1 46 ? 6.912 -6.219 0.612 1.00 0.13 81 SER A O 3
ATOM 3009 N N . TYR A 1 47 ? 6.407 -5.324 2.601 1.00 0.10 82 TYR A N 3
ATOM 3010 C CA . TYR A 1 47 ? 6.233 -4.005 2.070 1.00 0.06 82 TYR A CA 3
ATOM 3011 C C . TYR A 1 47 ? 6.800 -2.939 2.994 1.00 0.09 82 TYR A C 3
ATOM 3012 O O . TYR A 1 47 ? 7.163 -3.215 4.141 1.00 0.11 82 TYR A O 3
ATOM 3030 N N . ALA A 1 48 ? 6.921 -1.754 2.463 1.00 0.11 83 ALA A N 3
ATOM 3031 C CA . ALA A 1 48 ? 7.301 -0.588 3.198 1.00 0.15 83 ALA A CA 3
ATOM 3032 C C . ALA A 1 48 ? 6.361 0.517 2.768 1.00 0.11 83 ALA A C 3
ATOM 3033 O O . ALA A 1 48 ? 6.293 0.857 1.601 1.00 0.13 83 ALA A O 3
ATOM 3040 N N . ALA A 1 49 ? 5.619 1.056 3.659 1.00 0.13 84 ALA A N 3
ATOM 3041 C CA . ALA A 1 49 ? 4.685 2.060 3.254 1.00 0.15 84 ALA A CA 3
ATOM 3042 C C . ALA A 1 49 ? 5.007 3.370 3.888 1.00 0.18 84 ALA A C 3
ATOM 3043 O O . ALA A 1 49 ? 5.208 3.447 5.109 1.00 0.22 84 ALA A O 3
ATOM 3050 N N . LEU A 1 50 ? 5.064 4.390 3.092 1.00 0.21 85 LEU A N 3
ATOM 3051 C CA . LEU A 1 50 ? 5.299 5.696 3.577 1.00 0.26 85 LEU A CA 3
ATOM 3052 C C . LEU A 1 50 ? 4.082 6.496 3.279 1.00 0.24 85 LEU A C 3
ATOM 3053 O O . LEU A 1 50 ? 3.321 6.145 2.381 1.00 0.22 85 LEU A O 3
ATOM 3069 N N . HIS A 1 51 ? 3.853 7.511 4.075 1.00 0.28 86 HIS A N 3
ATOM 3070 C CA . HIS A 1 51 ? 2.789 8.454 3.822 1.00 0.27 86 HIS A CA 3
ATOM 3071 C C . HIS A 1 51 ? 2.840 8.927 2.365 1.00 0.28 86 HIS A C 3
ATOM 3072 O O . HIS A 1 51 ? 3.821 9.511 1.922 1.00 0.34 86 HIS A O 3
ATOM 3087 N N . GLY A 1 52 ? 1.807 8.655 1.634 1.00 0.26 87 GLY A N 3
ATOM 3088 C CA . GLY A 1 52 ? 1.774 9.057 0.262 1.00 0.32 87 GLY A CA 3
ATOM 3089 C C . GLY A 1 52 ? 2.158 7.955 -0.723 1.00 0.26 87 GLY A C 3
ATOM 3090 O O . GLY A 1 52 ? 1.445 7.761 -1.717 1.00 0.26 87 GLY A O 3
ATOM 3094 N N . GLU A 1 53 ? 3.253 7.210 -0.473 1.00 0.22 88 GLU A N 3
ATOM 3095 C CA . GLU A 1 53 ? 3.723 6.222 -1.454 1.00 0.18 88 GLU A CA 3
ATOM 3096 C C . GLU A 1 53 ? 4.146 4.927 -0.813 1.00 0.15 88 GLU A C 3
ATOM 3097 O O . GLU A 1 53 ? 4.746 4.902 0.263 1.00 0.15 88 GLU A O 3
ATOM 3109 N N . PHE A 1 54 ? 3.855 3.865 -1.494 1.00 0.13 89 PHE A N 3
ATOM 3110 C CA . PHE A 1 54 ? 4.144 2.543 -1.051 1.00 0.10 89 PHE A CA 3
ATOM 3111 C C . PHE A 1 54 ? 5.382 2.151 -1.770 1.00 0.09 89 PHE A C 3
ATOM 3112 O O . PHE A 1 54 ? 5.488 2.331 -2.985 1.00 0.09 89 PHE A O 3
ATOM 3129 N N . TYR A 1 55 ? 6.328 1.685 -1.060 1.00 0.08 90 TYR A N 3
ATOM 3130 C CA . TYR A 1 55 ? 7.618 1.545 -1.609 1.00 0.08 90 TYR A CA 3
ATOM 3131 C C . TYR A 1 55 ? 8.117 0.173 -1.264 1.00 0.06 90 TYR A C 3
ATOM 3132 O O . TYR A 1 55 ? 7.741 -0.385 -0.245 1.00 0.08 90 TYR A O 3
ATOM 3150 N N . CYS A 1 56 ? 8.904 -0.416 -2.116 1.00 0.05 91 CYS A N 3
ATOM 3151 C CA . CYS A 1 56 ? 9.405 -1.716 -1.787 1.00 0.05 91 CYS A CA 3
ATOM 3152 C C . CYS A 1 56 ? 10.507 -1.526 -0.802 1.00 0.08 91 CYS A C 3
ATOM 3153 O O . CYS A 1 56 ? 11.100 -0.439 -0.791 1.00 0.08 91 CYS A O 3
ATOM 3160 N N . LYS A 1 57 ? 10.790 -2.505 0.012 1.00 0.11 92 LYS A N 3
ATOM 3161 C CA . LYS A 1 57 ? 11.851 -2.359 0.994 1.00 0.13 92 LYS A CA 3
ATOM 3162 C C . LYS A 1 57 ? 13.193 -1.912 0.346 1.00 0.13 92 LYS A C 3
ATOM 3163 O O . LYS A 1 57 ? 13.773 -0.936 0.820 1.00 0.14 92 LYS A O 3
ATOM 3182 N N . PRO A 1 58 ? 13.663 -2.542 -0.795 1.00 0.13 93 PRO A N 3
ATOM 3183 C CA . PRO A 1 58 ? 14.890 -2.098 -1.481 1.00 0.14 93 PRO A CA 3
ATOM 3184 C C . PRO A 1 58 ? 14.847 -0.607 -1.876 1.00 0.13 93 PRO A C 3
ATOM 3185 O O . PRO A 1 58 ? 15.806 0.131 -1.653 1.00 0.14 93 PRO A O 3
ATOM 3196 N N . HIS A 1 59 ? 13.737 -0.164 -2.452 1.00 0.11 94 HIS A N 3
ATOM 3197 C CA . HIS A 1 59 ? 13.614 1.238 -2.865 1.00 0.11 94 HIS A CA 3
ATOM 3198 C C . HIS A 1 59 ? 13.447 2.172 -1.707 1.00 0.12 94 HIS A C 3
ATOM 3199 O O . HIS A 1 59 ? 13.966 3.273 -1.725 1.00 0.13 94 HIS A O 3
ATOM 3213 N N . PHE A 1 60 ? 12.750 1.735 -0.702 1.00 0.13 95 PHE A N 3
ATOM 3214 C CA . PHE A 1 60 ? 12.529 2.537 0.472 1.00 0.16 95 PHE A CA 3
ATOM 3215 C C . PHE A 1 60 ? 13.864 2.755 1.167 1.00 0.19 95 PHE A C 3
ATOM 3216 O O . PHE A 1 60 ? 14.180 3.858 1.582 1.00 0.22 95 PHE A O 3
ATOM 3233 N N . GLN A 1 61 ? 14.656 1.703 1.240 1.00 0.20 96 GLN A N 3
ATOM 3234 C CA . GLN A 1 61 ? 15.978 1.764 1.829 1.00 0.23 96 GLN A CA 3
ATOM 3235 C C . GLN A 1 61 ? 16.931 2.662 1.033 1.00 0.23 96 GLN A C 3
ATOM 3236 O O . GLN A 1 61 ? 17.684 3.438 1.615 1.00 0.26 96 GLN A O 3
ATOM 3250 N N . GLN A 1 62 ? 16.903 2.569 -0.287 1.00 0.21 97 GLN A N 3
ATOM 3251 C CA . GLN A 1 62 ? 17.774 3.377 -1.098 1.00 0.22 97 GLN A CA 3
ATOM 3252 C C . GLN A 1 62 ? 17.323 4.846 -1.174 1.00 0.24 97 GLN A C 3
ATOM 3253 O O . GLN A 1 62 ? 18.089 5.762 -0.849 1.00 0.28 97 GLN A O 3
ATOM 3267 N N . LEU A 1 63 ? 16.082 5.051 -1.542 1.00 0.21 98 LEU A N 3
ATOM 3268 C CA . LEU A 1 63 ? 15.538 6.380 -1.774 1.00 0.24 98 LEU A CA 3
ATOM 3269 C C . LEU A 1 63 ? 15.144 7.118 -0.502 1.00 0.26 98 LEU A C 3
ATOM 3270 O O . LEU A 1 63 ? 15.497 8.288 -0.317 1.00 0.32 98 LEU A O 3
ATOM 3286 N N . PHE A 1 64 ? 14.477 6.435 0.406 1.00 0.25 99 PHE A N 3
ATOM 3287 C CA . PHE A 1 64 ? 13.973 7.097 1.600 1.00 0.32 99 PHE A CA 3
ATOM 3288 C C . PHE A 1 64 ? 14.819 6.771 2.834 1.00 0.35 99 PHE A C 3
ATOM 3289 O O . PHE A 1 64 ? 14.565 7.263 3.931 1.00 0.54 99 PHE A O 3
ATOM 3306 N N . LYS A 1 65 ? 15.827 5.921 2.609 1.00 0.30 100 LYS A N 3
ATOM 3307 C CA . LYS A 1 65 ? 16.845 5.529 3.582 1.00 0.37 100 LYS A CA 3
ATOM 3308 C C . LYS A 1 65 ? 16.291 5.009 4.899 1.00 0.60 100 LYS A C 3
ATOM 3309 O O . LYS A 1 65 ? 16.713 5.442 5.972 1.00 1.48 100 LYS A O 3
ATOM 3328 N N . SER A 1 66 ? 15.374 4.100 4.822 1.00 0.82 101 SER A N 3
ATOM 3329 C CA . SER A 1 66 ? 14.812 3.493 5.991 1.00 1.14 101 SER A CA 3
ATOM 3330 C C . SER A 1 66 ? 14.296 2.134 5.589 1.00 0.92 101 SER A C 3
ATOM 3331 O O . SER A 1 66 ? 14.088 1.888 4.406 1.00 1.67 101 SER A O 3
ATOM 3339 N N . LYS A 1 67 ? 14.125 1.249 6.532 1.00 1.04 102 LYS A N 3
ATOM 3340 C CA . LYS A 1 67 ? 13.577 -0.039 6.231 1.00 0.85 102 LYS A CA 3
ATOM 3341 C C . LYS A 1 67 ? 12.164 -0.123 6.772 1.00 0.79 102 LYS A C 3
ATOM 3342 O O . LYS A 1 67 ? 11.960 -0.158 7.987 1.00 1.68 102 LYS A O 3
ATOM 3361 N N . GLY A 1 68 ? 11.211 -0.023 5.854 1.00 0.81 103 GLY A N 3
ATOM 3362 C CA . GLY A 1 68 ? 9.789 0.142 6.187 1.00 1.93 103 GLY A CA 3
ATOM 3363 C C . GLY A 1 68 ? 9.273 -0.802 7.211 1.00 2.25 103 GLY A C 3
ATOM 3364 O O . GLY A 1 68 ? 8.864 -0.381 8.306 1.00 2.66 103 GLY A O 3
ATOM 3368 N N . ASN A 1 69 ? 9.293 -2.065 6.876 1.00 2.63 104 ASN A N 3
ATOM 3369 C CA . ASN A 1 69 ? 8.852 -3.085 7.783 1.00 2.95 104 ASN A CA 3
ATOM 3370 C C . ASN A 1 69 ? 10.006 -3.424 8.702 1.00 3.69 104 ASN A C 3
ATOM 3371 O O . ASN A 1 69 ? 10.727 -4.410 8.493 1.00 4.12 104 ASN A O 3
ATOM 3382 N N . TYR A 1 70 ? 10.239 -2.567 9.645 1.00 4.27 105 TYR A N 3
ATOM 3383 C CA . TYR A 1 70 ? 11.230 -2.810 10.638 1.00 5.20 105 TYR A CA 3
ATOM 3384 C C . TYR A 1 70 ? 10.613 -3.771 11.630 1.00 5.64 105 TYR A C 3
ATOM 3385 O O . TYR A 1 70 ? 9.729 -3.393 12.419 1.00 6.11 105 TYR A O 3
ATOM 3403 N N . ASP A 1 71 ? 11.024 -5.000 11.567 1.00 5.76 106 ASP A N 3
ATOM 3404 C CA . ASP A 1 71 ? 10.442 -6.020 12.400 1.00 6.37 106 ASP A CA 3
ATOM 3405 C C . ASP A 1 71 ? 11.540 -6.668 13.213 1.00 7.20 106 ASP A C 3
ATOM 3406 O O . ASP A 1 71 ? 11.574 -7.877 13.401 1.00 7.66 106 ASP A O 3
ATOM 3415 N N . GLU A 1 72 ? 12.479 -5.869 13.649 1.00 7.67 107 GLU A N 3
ATOM 3416 C CA . GLU A 1 72 ? 13.517 -6.380 14.498 1.00 8.69 107 GLU A CA 3
ATOM 3417 C C . GLU A 1 72 ? 13.059 -6.235 15.937 1.00 9.33 107 GLU A C 3
ATOM 3418 O O . GLU A 1 72 ? 13.480 -5.277 16.617 1.00 9.71 107 GLU A O 3
ATOM 3433 N N . ARG A 1 1 ? -20.067 -0.426 13.780 1.00 8.49 36 ARG A N 4
ATOM 3434 C CA . ARG A 1 1 ? -19.473 -1.231 12.713 1.00 8.09 36 ARG A CA 4
ATOM 3435 C C . ARG A 1 1 ? -20.190 -0.942 11.402 1.00 7.16 36 ARG A C 4
ATOM 3436 O O . ARG A 1 1 ? -20.942 -1.782 10.901 1.00 7.20 36 ARG A O 4
ATOM 3459 N N . ALA A 1 2 ? -19.993 0.233 10.848 1.00 6.54 37 ALA A N 4
ATOM 3460 C CA . ALA A 1 2 ? -20.669 0.577 9.610 1.00 5.87 37 ALA A CA 4
ATOM 3461 C C . ALA A 1 2 ? -19.695 1.052 8.546 1.00 4.78 37 ALA A C 4
ATOM 3462 O O . ALA A 1 2 ? -20.098 1.386 7.425 1.00 4.82 37 ALA A O 4
ATOM 3469 N N . GLN A 1 3 ? -18.424 1.065 8.874 1.00 4.17 38 GLN A N 4
ATOM 3470 C CA . GLN A 1 3 ? -17.414 1.491 7.934 1.00 3.41 38 GLN A CA 4
ATOM 3471 C C . GLN A 1 3 ? -17.024 0.330 7.035 1.00 2.53 38 GLN A C 4
ATOM 3472 O O . GLN A 1 3 ? -16.040 -0.368 7.283 1.00 2.77 38 GLN A O 4
ATOM 3486 N N . VAL A 1 4 ? -17.845 0.093 6.037 1.00 2.13 39 VAL A N 4
ATOM 3487 C CA . VAL A 1 4 ? -17.647 -0.999 5.094 1.00 1.81 39 VAL A CA 4
ATOM 3488 C C . VAL A 1 4 ? -17.572 -0.481 3.655 1.00 1.43 39 VAL A C 4
ATOM 3489 O O . VAL A 1 4 ? -17.494 -1.257 2.699 1.00 2.28 39 VAL A O 4
ATOM 3502 N N . LYS A 1 5 ? -17.608 0.818 3.512 1.00 0.73 40 LYS A N 4
ATOM 3503 C CA . LYS A 1 5 ? -17.517 1.472 2.221 1.00 0.83 40 LYS A CA 4
ATOM 3504 C C . LYS A 1 5 ? -16.374 2.446 2.305 1.00 0.55 40 LYS A C 4
ATOM 3505 O O . LYS A 1 5 ? -16.554 3.663 2.385 1.00 0.71 40 LYS A O 4
ATOM 3524 N N . GLU A 1 6 ? -15.217 1.883 2.305 1.00 0.35 41 GLU A N 4
ATOM 3525 C CA . GLU A 1 6 ? -13.979 2.573 2.558 1.00 0.17 41 GLU A CA 4
ATOM 3526 C C . GLU A 1 6 ? -13.403 3.126 1.298 1.00 0.12 41 GLU A C 4
ATOM 3527 O O . GLU A 1 6 ? -13.710 2.661 0.233 1.00 0.15 41 GLU A O 4
ATOM 3539 N N . THR A 1 7 ? -12.585 4.121 1.403 1.00 0.11 42 THR A N 4
ATOM 3540 C CA . THR A 1 7 ? -11.902 4.577 0.246 1.00 0.10 42 THR A CA 4
ATOM 3541 C C . THR A 1 7 ? -10.410 4.276 0.448 1.00 0.09 42 THR A C 4
ATOM 3542 O O . THR A 1 7 ? -9.884 4.360 1.574 1.00 0.11 42 THR A O 4
ATOM 3553 N N . CYS A 1 8 ? -9.770 3.910 -0.614 1.00 0.07 43 CYS A N 4
ATOM 3554 C CA . CYS A 1 8 ? -8.409 3.447 -0.615 1.00 0.06 43 CYS A CA 4
ATOM 3555 C C . CYS A 1 8 ? -7.407 4.591 -0.710 1.00 0.09 43 CYS A C 4
ATOM 3556 O O . CYS A 1 8 ? -7.724 5.669 -1.188 1.00 0.11 43 CYS A O 4
ATOM 3563 N N . ALA A 1 9 ? -6.208 4.353 -0.206 1.00 0.09 44 ALA A N 4
ATOM 3564 C CA . ALA A 1 9 ? -5.136 5.332 -0.253 1.00 0.12 44 ALA A CA 4
ATOM 3565 C C . ALA A 1 9 ? -4.083 4.980 -1.300 1.00 0.12 44 ALA A C 4
ATOM 3566 O O . ALA A 1 9 ? -3.328 5.824 -1.727 1.00 0.14 44 ALA A O 4
ATOM 3573 N N . ALA A 1 10 ? -4.061 3.728 -1.731 1.00 0.11 45 ALA A N 4
ATOM 3574 C CA . ALA A 1 10 ? -3.036 3.273 -2.648 1.00 0.12 45 ALA A CA 4
ATOM 3575 C C . ALA A 1 10 ? -3.446 3.509 -4.096 1.00 0.13 45 ALA A C 4
ATOM 3576 O O . ALA A 1 10 ? -2.609 3.697 -4.976 1.00 0.14 45 ALA A O 4
ATOM 3583 N N . CYS A 1 11 ? -4.736 3.499 -4.332 1.00 0.12 46 CYS A N 4
ATOM 3584 C CA . CYS A 1 11 ? -5.274 3.758 -5.648 1.00 0.13 46 CYS A CA 4
ATOM 3585 C C . CYS A 1 11 ? -6.489 4.706 -5.596 1.00 0.13 46 CYS A C 4
ATOM 3586 O O . CYS A 1 11 ? -7.005 5.140 -6.620 1.00 0.14 46 CYS A O 4
ATOM 3593 N N . GLN A 1 12 ? -6.884 5.063 -4.353 1.00 0.12 47 GLN A N 4
ATOM 3594 C CA . GLN A 1 12 ? -7.989 5.996 -4.065 1.00 0.13 47 GLN A CA 4
ATOM 3595 C C . GLN A 1 12 ? -9.319 5.644 -4.718 1.00 0.12 47 GLN A C 4
ATOM 3596 O O . GLN A 1 12 ? -10.039 6.496 -5.205 1.00 0.14 47 GLN A O 4
ATOM 3610 N N . LYS A 1 13 ? -9.634 4.390 -4.684 1.00 0.11 48 LYS A N 4
ATOM 3611 C CA . LYS A 1 13 ? -10.866 3.856 -5.218 1.00 0.11 48 LYS A CA 4
ATOM 3612 C C . LYS A 1 13 ? -11.593 3.234 -4.063 1.00 0.09 48 LYS A C 4
ATOM 3613 O O . LYS A 1 13 ? -10.952 2.871 -3.074 1.00 0.07 48 LYS A O 4
ATOM 3632 N N . THR A 1 14 ? -12.887 3.185 -4.126 1.00 0.11 49 THR A N 4
ATOM 3633 C CA . THR A 1 14 ? -13.673 2.665 -3.049 1.00 0.10 49 THR A CA 4
ATOM 3634 C C . THR A 1 14 ? -13.421 1.159 -2.848 1.00 0.09 49 THR A C 4
ATOM 3635 O O . THR A 1 14 ? -13.538 0.360 -3.788 1.00 0.10 49 THR A O 4
ATOM 3646 N N . VAL A 1 15 ? -13.050 0.807 -1.640 1.00 0.07 50 VAL A N 4
ATOM 3647 C CA . VAL A 1 15 ? -12.738 -0.547 -1.268 1.00 0.07 50 VAL A CA 4
ATOM 3648 C C . VAL A 1 15 ? -13.959 -1.152 -0.636 1.00 0.08 50 VAL A C 4
ATOM 3649 O O . VAL A 1 15 ? -14.611 -0.521 0.213 1.00 0.08 50 VAL A O 4
ATOM 3662 N N . TYR A 1 16 ? -14.270 -2.336 -1.023 1.00 0.09 51 TYR A N 4
ATOM 3663 C CA . TYR A 1 16 ? -15.407 -3.025 -0.491 1.00 0.11 51 TYR A CA 4
ATOM 3664 C C . TYR A 1 16 ? -14.888 -4.082 0.478 1.00 0.10 51 TYR A C 4
ATOM 3665 O O . TYR A 1 16 ? -13.715 -4.410 0.396 1.00 0.10 51 TYR A O 4
ATOM 3683 N N . PRO A 1 17 ? -15.722 -4.638 1.392 1.00 0.11 52 PRO A N 4
ATOM 3684 C CA . PRO A 1 17 ? -15.268 -5.559 2.467 1.00 0.12 52 PRO A CA 4
ATOM 3685 C C . PRO A 1 17 ? -14.316 -6.685 2.019 1.00 0.15 52 PRO A C 4
ATOM 3686 O O . PRO A 1 17 ? -13.370 -7.026 2.744 1.00 0.16 52 PRO A O 4
ATOM 3697 N N . MET A 1 18 ? -14.536 -7.227 0.840 1.00 0.17 53 MET A N 4
ATOM 3698 C CA . MET A 1 18 ? -13.706 -8.312 0.338 1.00 0.21 53 MET A CA 4
ATOM 3699 C C . MET A 1 18 ? -12.297 -7.825 -0.027 1.00 0.17 53 MET A C 4
ATOM 3700 O O . MET A 1 18 ? -11.305 -8.528 0.173 1.00 0.19 53 MET A O 4
ATOM 3714 N N . GLU A 1 19 ? -12.207 -6.610 -0.513 1.00 0.14 54 GLU A N 4
ATOM 3715 C CA . GLU A 1 19 ? -10.950 -6.081 -0.984 1.00 0.12 54 GLU A CA 4
ATOM 3716 C C . GLU A 1 19 ? -10.304 -5.224 0.085 1.00 0.09 54 GLU A C 4
ATOM 3717 O O . GLU A 1 19 ? -9.098 -5.003 0.049 1.00 0.08 54 GLU A O 4
ATOM 3729 N N . ARG A 1 20 ? -11.110 -4.795 1.049 1.00 0.09 55 ARG A N 4
ATOM 3730 C CA . ARG A 1 20 ? -10.669 -3.932 2.130 1.00 0.08 55 ARG A CA 4
ATOM 3731 C C . ARG A 1 20 ? -9.710 -4.622 3.063 1.00 0.08 55 ARG A C 4
ATOM 3732 O O . ARG A 1 20 ? -10.073 -5.483 3.865 1.00 0.10 55 ARG A O 4
ATOM 3753 N N . LEU A 1 21 ? -8.510 -4.271 2.876 1.00 0.08 56 LEU A N 4
ATOM 3754 C CA . LEU A 1 21 ? -7.398 -4.685 3.635 1.00 0.09 56 LEU A CA 4
ATOM 3755 C C . LEU A 1 21 ? -6.840 -3.447 4.308 1.00 0.10 56 LEU A C 4
ATOM 3756 O O . LEU A 1 21 ? -7.120 -2.320 3.884 1.00 0.11 56 LEU A O 4
ATOM 3772 N N . VAL A 1 22 ? -6.101 -3.633 5.341 1.00 0.12 57 VAL A N 4
ATOM 3773 C CA . VAL A 1 22 ? -5.479 -2.542 5.999 1.00 0.14 57 VAL A CA 4
ATOM 3774 C C . VAL A 1 22 ? -3.985 -2.807 6.160 1.00 0.16 57 VAL A C 4
ATOM 3775 O O . VAL A 1 22 ? -3.581 -3.834 6.720 1.00 0.21 57 VAL A O 4
ATOM 3788 N N . ALA A 1 23 ? -3.178 -1.944 5.595 1.00 0.15 58 ALA A N 4
ATOM 3789 C CA . ALA A 1 23 ? -1.741 -2.045 5.758 1.00 0.18 58 ALA A CA 4
ATOM 3790 C C . ALA A 1 23 ? -1.293 -0.716 6.287 1.00 0.22 58 ALA A C 4
ATOM 3791 O O . ALA A 1 23 ? -1.719 0.299 5.750 1.00 0.23 58 ALA A O 4
ATOM 3798 N N . ASP A 1 24 ? -0.413 -0.701 7.306 1.00 0.29 59 ASP A N 4
ATOM 3799 C CA . ASP A 1 24 ? 0.052 0.579 7.925 1.00 0.37 59 ASP A CA 4
ATOM 3800 C C . ASP A 1 24 ? -1.103 1.520 8.270 1.00 0.53 59 ASP A C 4
ATOM 3801 O O . ASP A 1 24 ? -1.003 2.752 8.135 1.00 1.24 59 ASP A O 4
ATOM 3810 N N . LYS A 1 25 ? -2.191 0.907 8.707 1.00 0.32 60 LYS A N 4
ATOM 3811 C CA . LYS A 1 25 ? -3.466 1.527 9.032 1.00 0.28 60 LYS A CA 4
ATOM 3812 C C . LYS A 1 25 ? -4.141 2.256 7.830 1.00 0.21 60 LYS A C 4
ATOM 3813 O O . LYS A 1 25 ? -5.201 2.880 7.952 1.00 0.23 60 LYS A O 4
ATOM 3832 N N . LEU A 1 26 ? -3.547 2.158 6.680 1.00 0.17 61 LEU A N 4
ATOM 3833 C CA . LEU A 1 26 ? -4.145 2.680 5.486 1.00 0.13 61 LEU A CA 4
ATOM 3834 C C . LEU A 1 26 ? -5.111 1.626 4.947 1.00 0.10 61 LEU A C 4
ATOM 3835 O O . LEU A 1 26 ? -4.746 0.447 4.817 1.00 0.10 61 LEU A O 4
ATOM 3851 N N . ILE A 1 27 ? -6.326 2.024 4.647 1.00 0.09 62 ILE A N 4
ATOM 3852 C CA . ILE A 1 27 ? -7.343 1.074 4.252 1.00 0.07 62 ILE A CA 4
ATOM 3853 C C . ILE A 1 27 ? -7.421 1.035 2.733 1.00 0.06 62 ILE A C 4
ATOM 3854 O O . ILE A 1 27 ? -7.702 2.057 2.089 1.00 0.06 62 ILE A O 4
ATOM 3870 N N . PHE A 1 28 ? -7.140 -0.116 2.167 1.00 0.05 63 PHE A N 4
ATOM 3871 C CA . PHE A 1 28 ? -7.114 -0.288 0.741 1.00 0.05 63 PHE A CA 4
ATOM 3872 C C . PHE A 1 28 ? -7.251 -1.691 0.232 1.00 0.04 63 PHE A C 4
ATOM 3873 O O . PHE A 1 28 ? -7.297 -2.636 0.985 1.00 0.05 63 PHE A O 4
ATOM 3890 N N . HIS A 1 29 ? -7.373 -1.778 -1.072 1.00 0.04 64 HIS A N 4
ATOM 3891 C CA . HIS A 1 29 ? -7.413 -3.023 -1.802 1.00 0.04 64 HIS A CA 4
ATOM 3892 C C . HIS A 1 29 ? -6.063 -3.685 -1.651 1.00 0.06 64 HIS A C 4
ATOM 3893 O O . HIS A 1 29 ? -5.012 -3.040 -1.730 1.00 0.08 64 HIS A O 4
ATOM 3907 N N . ASN A 1 30 ? -6.110 -4.958 -1.428 1.00 0.06 65 ASN A N 4
ATOM 3908 C CA . ASN A 1 30 ? -4.929 -5.780 -1.259 1.00 0.07 65 ASN A CA 4
ATOM 3909 C C . ASN A 1 30 ? -4.053 -5.777 -2.505 1.00 0.08 65 ASN A C 4
ATOM 3910 O O . ASN A 1 30 ? -2.843 -5.827 -2.416 1.00 0.10 65 ASN A O 4
ATOM 3921 N N . SER A 1 31 ? -4.684 -5.753 -3.632 1.00 0.09 66 SER A N 4
ATOM 3922 C CA . SER A 1 31 ? -4.053 -5.840 -4.911 1.00 0.12 66 SER A CA 4
ATOM 3923 C C . SER A 1 31 ? -3.360 -4.554 -5.409 1.00 0.11 66 SER A C 4
ATOM 3924 O O . SER A 1 31 ? -2.530 -4.623 -6.322 1.00 0.15 66 SER A O 4
ATOM 3932 N N . CYS A 1 32 ? -3.645 -3.413 -4.821 1.00 0.08 67 CYS A N 4
ATOM 3933 C CA . CYS A 1 32 ? -3.265 -2.174 -5.495 1.00 0.09 67 CYS A CA 4
ATOM 3934 C C . CYS A 1 32 ? -1.948 -1.556 -5.076 1.00 0.10 67 CYS A C 4
ATOM 3935 O O . CYS A 1 32 ? -1.345 -0.808 -5.863 1.00 0.20 67 CYS A O 4
ATOM 3942 N N . PHE A 1 33 ? -1.470 -1.837 -3.891 1.00 0.09 68 PHE A N 4
ATOM 3943 C CA . PHE A 1 33 ? -0.288 -1.146 -3.465 1.00 0.09 68 PHE A CA 4
ATOM 3944 C C . PHE A 1 33 ? 0.986 -1.820 -3.938 1.00 0.07 68 PHE A C 4
ATOM 3945 O O . PHE A 1 33 ? 1.383 -2.885 -3.458 1.00 0.07 68 PHE A O 4
ATOM 3962 N N . CYS A 1 34 ? 1.585 -1.205 -4.905 1.00 0.07 69 CYS A N 4
ATOM 3963 C CA . CYS A 1 34 ? 2.815 -1.613 -5.457 1.00 0.07 69 CYS A CA 4
ATOM 3964 C C . CYS A 1 34 ? 3.752 -0.433 -5.385 1.00 0.06 69 CYS A C 4
ATOM 3965 O O . CYS A 1 34 ? 3.311 0.671 -5.047 1.00 0.06 69 CYS A O 4
ATOM 3973 N N . CYS A 1 35 ? 5.022 -0.649 -5.657 1.00 0.05 70 CYS A N 4
ATOM 3974 C CA . CYS A 1 35 ? 5.990 0.423 -5.623 1.00 0.05 70 CYS A CA 4
ATOM 3975 C C . CYS A 1 35 ? 5.639 1.471 -6.655 1.00 0.06 70 CYS A C 4
ATOM 3976 O O . CYS A 1 35 ? 5.118 1.196 -7.751 1.00 0.08 70 CYS A O 4
ATOM 3983 N N . LYS A 1 36 ? 5.855 2.667 -6.252 1.00 0.09 71 LYS A N 4
ATOM 3984 C CA . LYS A 1 36 ? 5.552 3.811 -7.041 1.00 0.11 71 LYS A CA 4
ATOM 3985 C C . LYS A 1 36 ? 6.591 3.983 -8.133 1.00 0.12 71 LYS A C 4
ATOM 3986 O O . LYS A 1 36 ? 6.265 4.334 -9.254 1.00 0.16 71 LYS A O 4
ATOM 4005 N N . HIS A 1 37 ? 7.831 3.672 -7.820 1.00 0.11 72 HIS A N 4
ATOM 4006 C CA . HIS A 1 37 ? 8.894 3.855 -8.786 1.00 0.12 72 HIS A CA 4
ATOM 4007 C C . HIS A 1 37 ? 8.940 2.662 -9.751 1.00 0.11 72 HIS A C 4
ATOM 4008 O O . HIS A 1 37 ? 9.253 2.820 -10.929 1.00 0.13 72 HIS A O 4
ATOM 4022 N N . CYS A 1 38 ? 8.612 1.475 -9.259 1.00 0.09 73 CYS A N 4
ATOM 4023 C CA . CYS A 1 38 ? 8.542 0.323 -10.104 1.00 0.09 73 CYS A CA 4
ATOM 4024 C C . CYS A 1 38 ? 7.256 -0.417 -9.776 1.00 0.08 73 CYS A C 4
ATOM 4025 O O . CYS A 1 38 ? 6.971 -0.632 -8.620 1.00 0.07 73 CYS A O 4
ATOM 4032 N N . HIS A 1 39 ? 6.486 -0.818 -10.746 1.00 0.10 74 HIS A N 4
ATOM 4033 C CA . HIS A 1 39 ? 5.201 -1.478 -10.452 1.00 0.10 74 HIS A CA 4
ATOM 4034 C C . HIS A 1 39 ? 5.358 -2.959 -10.113 1.00 0.10 74 HIS A C 4
ATOM 4035 O O . HIS A 1 39 ? 4.821 -3.845 -10.773 1.00 0.13 74 HIS A O 4
ATOM 4050 N N . THR A 1 40 ? 6.097 -3.208 -9.082 1.00 0.10 75 THR A N 4
ATOM 4051 C CA . THR A 1 40 ? 6.322 -4.536 -8.611 1.00 0.10 75 THR A CA 4
ATOM 4052 C C . THR A 1 40 ? 5.276 -4.860 -7.532 1.00 0.10 75 THR A C 4
ATOM 4053 O O . THR A 1 40 ? 5.001 -4.020 -6.645 1.00 0.10 75 THR A O 4
ATOM 4064 N N . LYS A 1 41 ? 4.653 -6.024 -7.655 1.00 0.11 76 LYS A N 4
ATOM 4065 C CA . LYS A 1 41 ? 3.604 -6.465 -6.748 1.00 0.11 76 LYS A CA 4
ATOM 4066 C C . LYS A 1 41 ? 4.201 -6.805 -5.377 1.00 0.11 76 LYS A C 4
ATOM 4067 O O . LYS A 1 41 ? 4.535 -7.950 -5.079 1.00 0.16 76 LYS A O 4
ATOM 4086 N N . LEU A 1 42 ? 4.338 -5.803 -4.590 1.00 0.07 77 LEU A N 4
ATOM 4087 C CA . LEU A 1 42 ? 4.922 -5.885 -3.263 1.00 0.06 77 LEU A CA 4
ATOM 4088 C C . LEU A 1 42 ? 3.900 -5.946 -2.164 1.00 0.06 77 LEU A C 4
ATOM 4089 O O . LEU A 1 42 ? 4.239 -6.144 -0.978 1.00 0.07 77 LEU A O 4
ATOM 4105 N N . SER A 1 43 ? 2.664 -5.774 -2.553 1.00 0.06 78 SER A N 4
ATOM 4106 C CA . SER A 1 43 ? 1.570 -5.732 -1.649 1.00 0.07 78 SER A CA 4
ATOM 4107 C C . SER A 1 43 ? 1.512 -6.979 -0.781 1.00 0.07 78 SER A C 4
ATOM 4108 O O . SER A 1 43 ? 1.651 -8.096 -1.284 1.00 0.08 78 SER A O 4
ATOM 4116 N N . LEU A 1 44 ? 1.253 -6.754 0.498 1.00 0.08 79 LEU A N 4
ATOM 4117 C CA . LEU A 1 44 ? 1.114 -7.776 1.529 1.00 0.09 79 LEU A CA 4
ATOM 4118 C C . LEU A 1 44 ? 2.067 -8.973 1.376 1.00 0.13 79 LEU A C 4
ATOM 4119 O O . LEU A 1 44 ? 1.657 -10.133 1.432 1.00 0.18 79 LEU A O 4
ATOM 4135 N N . GLY A 1 45 ? 3.310 -8.670 1.143 1.00 0.19 80 GLY A N 4
ATOM 4136 C CA . GLY A 1 45 ? 4.321 -9.677 1.051 1.00 0.24 80 GLY A CA 4
ATOM 4137 C C . GLY A 1 45 ? 5.582 -9.138 1.617 1.00 0.24 80 GLY A C 4
ATOM 4138 O O . GLY A 1 45 ? 5.997 -9.504 2.706 1.00 0.29 80 GLY A O 4
ATOM 4142 N N . SER A 1 46 ? 6.148 -8.214 0.914 1.00 0.20 81 SER A N 4
ATOM 4143 C CA . SER A 1 46 ? 7.333 -7.530 1.339 1.00 0.19 81 SER A CA 4
ATOM 4144 C C . SER A 1 46 ? 7.273 -6.124 0.782 1.00 0.13 81 SER A C 4
ATOM 4145 O O . SER A 1 46 ? 7.423 -5.918 -0.427 1.00 0.13 81 SER A O 4
ATOM 4153 N N . TYR A 1 47 ? 7.029 -5.156 1.626 1.00 0.10 82 TYR A N 4
ATOM 4154 C CA . TYR A 1 47 ? 6.829 -3.840 1.145 1.00 0.06 82 TYR A CA 4
ATOM 4155 C C . TYR A 1 47 ? 7.448 -2.829 2.062 1.00 0.09 82 TYR A C 4
ATOM 4156 O O . TYR A 1 47 ? 7.870 -3.156 3.171 1.00 0.11 82 TYR A O 4
ATOM 4174 N N . ALA A 1 48 ? 7.549 -1.638 1.582 1.00 0.11 83 ALA A N 4
ATOM 4175 C CA . ALA A 1 48 ? 7.950 -0.537 2.376 1.00 0.15 83 ALA A CA 4
ATOM 4176 C C . ALA A 1 48 ? 6.948 0.559 2.129 1.00 0.11 83 ALA A C 4
ATOM 4177 O O . ALA A 1 48 ? 6.793 1.018 1.015 1.00 0.13 83 ALA A O 4
ATOM 4184 N N . ALA A 1 49 ? 6.259 0.975 3.122 1.00 0.13 84 ALA A N 4
ATOM 4185 C CA . ALA A 1 49 ? 5.271 1.982 2.898 1.00 0.15 84 ALA A CA 4
ATOM 4186 C C . ALA A 1 49 ? 5.651 3.255 3.572 1.00 0.18 84 ALA A C 4
ATOM 4187 O O . ALA A 1 49 ? 6.140 3.244 4.710 1.00 0.22 84 ALA A O 4
ATOM 4194 N N . LEU A 1 50 ? 5.476 4.332 2.879 1.00 0.21 85 LEU A N 4
ATOM 4195 C CA . LEU A 1 50 ? 5.695 5.623 3.418 1.00 0.26 85 LEU A CA 4
ATOM 4196 C C . LEU A 1 50 ? 4.396 6.339 3.308 1.00 0.24 85 LEU A C 4
ATOM 4197 O O . LEU A 1 50 ? 3.555 5.966 2.485 1.00 0.22 85 LEU A O 4
ATOM 4213 N N . HIS A 1 51 ? 4.196 7.308 4.157 1.00 0.28 86 HIS A N 4
ATOM 4214 C CA . HIS A 1 51 ? 3.046 8.173 4.063 1.00 0.27 86 HIS A CA 4
ATOM 4215 C C . HIS A 1 51 ? 2.926 8.718 2.634 1.00 0.28 86 HIS A C 4
ATOM 4216 O O . HIS A 1 51 ? 3.826 9.389 2.132 1.00 0.34 86 HIS A O 4
ATOM 4231 N N . GLY A 1 52 ? 1.847 8.389 1.985 1.00 0.26 87 GLY A N 4
ATOM 4232 C CA . GLY A 1 52 ? 1.628 8.860 0.651 1.00 0.32 87 GLY A CA 4
ATOM 4233 C C . GLY A 1 52 ? 2.007 7.872 -0.453 1.00 0.26 87 GLY A C 4
ATOM 4234 O O . GLY A 1 52 ? 1.266 7.747 -1.430 1.00 0.26 87 GLY A O 4
ATOM 4238 N N . GLU A 1 53 ? 3.142 7.168 -0.325 1.00 0.22 88 GLU A N 4
ATOM 4239 C CA . GLU A 1 53 ? 3.600 6.288 -1.416 1.00 0.18 88 GLU A CA 4
ATOM 4240 C C . GLU A 1 53 ? 4.127 4.961 -0.908 1.00 0.15 88 GLU A C 4
ATOM 4241 O O . GLU A 1 53 ? 4.780 4.888 0.133 1.00 0.15 88 GLU A O 4
ATOM 4253 N N . PHE A 1 54 ? 3.848 3.925 -1.655 1.00 0.13 89 PHE A N 4
ATOM 4254 C CA . PHE A 1 54 ? 4.249 2.594 -1.325 1.00 0.10 89 PHE A CA 4
ATOM 4255 C C . PHE A 1 54 ? 5.440 2.314 -2.191 1.00 0.09 89 PHE A C 4
ATOM 4256 O O . PHE A 1 54 ? 5.434 2.617 -3.398 1.00 0.09 89 PHE A O 4
ATOM 4273 N N . TYR A 1 55 ? 6.460 1.808 -1.614 1.00 0.08 90 TYR A N 4
ATOM 4274 C CA . TYR A 1 55 ? 7.706 1.728 -2.278 1.00 0.08 90 TYR A CA 4
ATOM 4275 C C . TYR A 1 55 ? 8.273 0.344 -2.033 1.00 0.06 90 TYR A C 4
ATOM 4276 O O . TYR A 1 55 ? 7.899 -0.323 -1.068 1.00 0.08 90 TYR A O 4
ATOM 4294 N N . CYS A 1 56 ? 9.109 -0.132 -2.915 1.00 0.05 91 CYS A N 4
ATOM 4295 C CA . CYS A 1 56 ? 9.713 -1.411 -2.674 1.00 0.05 91 CYS A CA 4
ATOM 4296 C C . CYS A 1 56 ? 10.877 -1.192 -1.769 1.00 0.08 91 CYS A C 4
ATOM 4297 O O . CYS A 1 56 ? 11.420 -0.082 -1.776 1.00 0.08 91 CYS A O 4
ATOM 4304 N N . LYS A 1 57 ? 11.270 -2.175 -1.019 1.00 0.11 92 LYS A N 4
ATOM 4305 C CA . LYS A 1 57 ? 12.389 -2.021 -0.112 1.00 0.13 92 LYS A CA 4
ATOM 4306 C C . LYS A 1 57 ? 13.679 -1.481 -0.812 1.00 0.13 92 LYS A C 4
ATOM 4307 O O . LYS A 1 57 ? 14.249 -0.499 -0.316 1.00 0.14 92 LYS A O 4
ATOM 4326 N N . PRO A 1 58 ? 14.119 -2.033 -2.000 1.00 0.13 93 PRO A N 4
ATOM 4327 C CA . PRO A 1 58 ? 15.303 -1.506 -2.709 1.00 0.14 93 PRO A CA 4
ATOM 4328 C C . PRO A 1 58 ? 15.175 -0.013 -3.078 1.00 0.13 93 PRO A C 4
ATOM 4329 O O . PRO A 1 58 ? 16.078 0.780 -2.800 1.00 0.14 93 PRO A O 4
ATOM 4340 N N . HIS A 1 59 ? 14.048 0.376 -3.673 1.00 0.11 94 HIS A N 4
ATOM 4341 C CA . HIS A 1 59 ? 13.839 1.784 -4.040 1.00 0.11 94 HIS A CA 4
ATOM 4342 C C . HIS A 1 59 ? 13.698 2.661 -2.827 1.00 0.12 94 HIS A C 4
ATOM 4343 O O . HIS A 1 59 ? 14.125 3.805 -2.830 1.00 0.13 94 HIS A O 4
ATOM 4357 N N . PHE A 1 60 ? 13.116 2.118 -1.787 1.00 0.13 95 PHE A N 4
ATOM 4358 C CA . PHE A 1 60 ? 12.896 2.835 -0.553 1.00 0.16 95 PHE A CA 4
ATOM 4359 C C . PHE A 1 60 ? 14.238 3.181 0.063 1.00 0.19 95 PHE A C 4
ATOM 4360 O O . PHE A 1 60 ? 14.413 4.259 0.631 1.00 0.22 95 PHE A O 4
ATOM 4377 N N . GLN A 1 61 ? 15.181 2.263 -0.062 1.00 0.20 96 GLN A N 4
ATOM 4378 C CA . GLN A 1 61 ? 16.539 2.471 0.397 1.00 0.23 96 GLN A CA 4
ATOM 4379 C C . GLN A 1 61 ? 17.225 3.577 -0.370 1.00 0.23 96 GLN A C 4
ATOM 4380 O O . GLN A 1 61 ? 17.791 4.475 0.223 1.00 0.26 96 GLN A O 4
ATOM 4394 N N . GLN A 1 62 ? 17.146 3.527 -1.675 1.00 0.21 97 GLN A N 4
ATOM 4395 C CA . GLN A 1 62 ? 17.846 4.465 -2.503 1.00 0.22 97 GLN A CA 4
ATOM 4396 C C . GLN A 1 62 ? 17.211 5.853 -2.515 1.00 0.24 97 GLN A C 4
ATOM 4397 O O . GLN A 1 62 ? 17.882 6.862 -2.276 1.00 0.28 97 GLN A O 4
ATOM 4411 N N . LEU A 1 63 ? 15.939 5.895 -2.782 1.00 0.21 98 LEU A N 4
ATOM 4412 C CA . LEU A 1 63 ? 15.229 7.135 -2.936 1.00 0.24 98 LEU A CA 4
ATOM 4413 C C . LEU A 1 63 ? 14.860 7.800 -1.611 1.00 0.26 98 LEU A C 4
ATOM 4414 O O . LEU A 1 63 ? 15.094 8.997 -1.422 1.00 0.32 98 LEU A O 4
ATOM 4430 N N . PHE A 1 64 ? 14.356 7.031 -0.657 1.00 0.25 99 PHE A N 4
ATOM 4431 C CA . PHE A 1 64 ? 13.913 7.643 0.585 1.00 0.32 99 PHE A CA 4
ATOM 4432 C C . PHE A 1 64 ? 14.910 7.486 1.719 1.00 0.35 99 PHE A C 4
ATOM 4433 O O . PHE A 1 64 ? 14.905 8.250 2.671 1.00 0.54 99 PHE A O 4
ATOM 4450 N N . LYS A 1 65 ? 15.779 6.472 1.580 1.00 0.30 100 LYS A N 4
ATOM 4451 C CA . LYS A 1 65 ? 16.880 6.197 2.499 1.00 0.37 100 LYS A CA 4
ATOM 4452 C C . LYS A 1 65 ? 16.392 5.933 3.917 1.00 0.60 100 LYS A C 4
ATOM 4453 O O . LYS A 1 65 ? 17.048 6.311 4.892 1.00 1.48 100 LYS A O 4
ATOM 4472 N N . SER A 1 66 ? 15.261 5.269 4.026 1.00 0.82 101 SER A N 4
ATOM 4473 C CA . SER A 1 66 ? 14.674 5.008 5.313 1.00 1.14 101 SER A CA 4
ATOM 4474 C C . SER A 1 66 ? 14.883 3.550 5.771 1.00 0.92 101 SER A C 4
ATOM 4475 O O . SER A 1 66 ? 15.856 3.251 6.478 1.00 1.67 101 SER A O 4
ATOM 4483 N N . LYS A 1 67 ? 14.013 2.646 5.351 1.00 1.04 102 LYS A N 4
ATOM 4484 C CA . LYS A 1 67 ? 14.097 1.269 5.789 1.00 0.85 102 LYS A CA 4
ATOM 4485 C C . LYS A 1 67 ? 14.838 0.384 4.796 1.00 0.79 102 LYS A C 4
ATOM 4486 O O . LYS A 1 67 ? 16.071 0.445 4.721 1.00 1.68 102 LYS A O 4
ATOM 4505 N N . GLY A 1 68 ? 14.097 -0.367 3.974 1.00 0.81 103 GLY A N 4
ATOM 4506 C CA . GLY A 1 68 ? 14.718 -1.334 3.118 1.00 1.93 103 GLY A CA 4
ATOM 4507 C C . GLY A 1 68 ? 15.275 -2.480 3.913 1.00 2.25 103 GLY A C 4
ATOM 4508 O O . GLY A 1 68 ? 16.309 -3.047 3.577 1.00 2.66 103 GLY A O 4
ATOM 4512 N N . ASN A 1 69 ? 14.597 -2.802 4.965 1.00 2.63 104 ASN A N 4
ATOM 4513 C CA . ASN A 1 69 ? 15.033 -3.818 5.877 1.00 2.95 104 ASN A CA 4
ATOM 4514 C C . ASN A 1 69 ? 14.059 -4.948 5.862 1.00 3.69 104 ASN A C 4
ATOM 4515 O O . ASN A 1 69 ? 13.030 -4.893 5.183 1.00 4.12 104 ASN A O 4
ATOM 4526 N N . TYR A 1 70 ? 14.357 -5.971 6.606 1.00 4.27 105 TYR A N 4
ATOM 4527 C CA . TYR A 1 70 ? 13.508 -7.121 6.691 1.00 5.20 105 TYR A CA 4
ATOM 4528 C C . TYR A 1 70 ? 12.457 -6.925 7.758 1.00 5.64 105 TYR A C 4
ATOM 4529 O O . TYR A 1 70 ? 12.308 -7.727 8.688 1.00 6.11 105 TYR A O 4
ATOM 4547 N N . ASP A 1 71 ? 11.759 -5.825 7.631 1.00 5.76 106 ASP A N 4
ATOM 4548 C CA . ASP A 1 71 ? 10.648 -5.484 8.472 1.00 6.37 106 ASP A CA 4
ATOM 4549 C C . ASP A 1 71 ? 9.416 -6.216 7.971 1.00 7.20 106 ASP A C 4
ATOM 4550 O O . ASP A 1 71 ? 8.568 -5.678 7.246 1.00 7.66 106 ASP A O 4
ATOM 4559 N N . GLU A 1 72 ? 9.377 -7.468 8.280 1.00 7.67 107 GLU A N 4
ATOM 4560 C CA . GLU A 1 72 ? 8.280 -8.305 7.939 1.00 8.69 107 GLU A CA 4
ATOM 4561 C C . GLU A 1 72 ? 7.417 -8.506 9.171 1.00 9.33 107 GLU A C 4
ATOM 4562 O O . GLU A 1 72 ? 7.812 -9.252 10.098 1.00 9.71 107 GLU A O 4
ATOM 4577 N N . ARG A 1 1 ? -14.797 -1.433 8.154 1.00 8.49 36 ARG A N 5
ATOM 4578 C CA . ARG A 1 1 ? -16.207 -1.786 8.015 1.00 8.09 36 ARG A CA 5
ATOM 4579 C C . ARG A 1 1 ? -16.350 -2.772 6.865 1.00 7.16 36 ARG A C 5
ATOM 4580 O O . ARG A 1 1 ? -15.724 -2.603 5.838 1.00 7.20 36 ARG A O 5
ATOM 4603 N N . ALA A 1 2 ? -17.144 -3.802 7.042 1.00 6.54 37 ALA A N 5
ATOM 4604 C CA . ALA A 1 2 ? -17.354 -4.787 5.986 1.00 5.87 37 ALA A CA 5
ATOM 4605 C C . ALA A 1 2 ? -18.802 -4.784 5.526 1.00 4.78 37 ALA A C 5
ATOM 4606 O O . ALA A 1 2 ? -19.187 -5.533 4.630 1.00 4.82 37 ALA A O 5
ATOM 4613 N N . GLN A 1 3 ? -19.611 -3.973 6.173 1.00 4.17 38 GLN A N 5
ATOM 4614 C CA . GLN A 1 3 ? -21.005 -3.809 5.782 1.00 3.41 38 GLN A CA 5
ATOM 4615 C C . GLN A 1 3 ? -21.190 -2.428 5.182 1.00 2.53 38 GLN A C 5
ATOM 4616 O O . GLN A 1 3 ? -22.261 -2.071 4.693 1.00 2.77 38 GLN A O 5
ATOM 4630 N N . VAL A 1 4 ? -20.118 -1.673 5.198 1.00 2.13 39 VAL A N 5
ATOM 4631 C CA . VAL A 1 4 ? -20.094 -0.314 4.712 1.00 1.81 39 VAL A CA 5
ATOM 4632 C C . VAL A 1 4 ? -18.964 -0.246 3.690 1.00 1.43 39 VAL A C 5
ATOM 4633 O O . VAL A 1 4 ? -18.041 -1.062 3.741 1.00 2.28 39 VAL A O 5
ATOM 4646 N N . LYS A 1 5 ? -19.051 0.694 2.786 1.00 0.73 40 LYS A N 5
ATOM 4647 C CA . LYS A 1 5 ? -18.080 0.884 1.750 1.00 0.83 40 LYS A CA 5
ATOM 4648 C C . LYS A 1 5 ? -16.943 1.678 2.330 1.00 0.55 40 LYS A C 5
ATOM 4649 O O . LYS A 1 5 ? -17.161 2.627 3.093 1.00 0.71 40 LYS A O 5
ATOM 4668 N N . GLU A 1 6 ? -15.770 1.299 1.989 1.00 0.35 41 GLU A N 5
ATOM 4669 C CA . GLU A 1 6 ? -14.557 1.863 2.528 1.00 0.17 41 GLU A CA 5
ATOM 4670 C C . GLU A 1 6 ? -13.827 2.543 1.413 1.00 0.12 41 GLU A C 5
ATOM 4671 O O . GLU A 1 6 ? -14.060 2.229 0.273 1.00 0.15 41 GLU A O 5
ATOM 4683 N N . THR A 1 7 ? -12.980 3.469 1.695 1.00 0.11 42 THR A N 5
ATOM 4684 C CA . THR A 1 7 ? -12.270 4.089 0.607 1.00 0.10 42 THR A CA 5
ATOM 4685 C C . THR A 1 7 ? -10.782 3.752 0.707 1.00 0.09 42 THR A C 5
ATOM 4686 O O . THR A 1 7 ? -10.212 3.702 1.805 1.00 0.11 42 THR A O 5
ATOM 4697 N N . CYS A 1 8 ? -10.176 3.517 -0.431 1.00 0.07 43 CYS A N 5
ATOM 4698 C CA . CYS A 1 8 ? -8.814 3.084 -0.520 1.00 0.06 43 CYS A CA 5
ATOM 4699 C C . CYS A 1 8 ? -7.860 4.245 -0.500 1.00 0.09 43 CYS A C 5
ATOM 4700 O O . CYS A 1 8 ? -8.176 5.325 -0.968 1.00 0.11 43 CYS A O 5
ATOM 4707 N N . ALA A 1 9 ? -6.711 4.032 0.080 1.00 0.09 44 ALA A N 5
ATOM 4708 C CA . ALA A 1 9 ? -5.707 5.061 0.163 1.00 0.12 44 ALA A CA 5
ATOM 4709 C C . ALA A 1 9 ? -4.613 4.895 -0.880 1.00 0.12 44 ALA A C 5
ATOM 4710 O O . ALA A 1 9 ? -3.873 5.828 -1.155 1.00 0.14 44 ALA A O 5
ATOM 4717 N N . ALA A 1 10 ? -4.530 3.720 -1.487 1.00 0.11 45 ALA A N 5
ATOM 4718 C CA . ALA A 1 10 ? -3.452 3.447 -2.411 1.00 0.12 45 ALA A CA 5
ATOM 4719 C C . ALA A 1 10 ? -3.828 3.827 -3.831 1.00 0.13 45 ALA A C 5
ATOM 4720 O O . ALA A 1 10 ? -2.978 4.195 -4.625 1.00 0.14 45 ALA A O 5
ATOM 4727 N N . CYS A 1 11 ? -5.105 3.760 -4.137 1.00 0.12 46 CYS A N 5
ATOM 4728 C CA . CYS A 1 11 ? -5.600 4.142 -5.452 1.00 0.13 46 CYS A CA 5
ATOM 4729 C C . CYS A 1 11 ? -6.856 5.030 -5.354 1.00 0.13 46 CYS A C 5
ATOM 4730 O O . CYS A 1 11 ? -7.402 5.488 -6.363 1.00 0.14 46 CYS A O 5
ATOM 4737 N N . GLN A 1 12 ? -7.260 5.303 -4.096 1.00 0.12 47 GLN A N 5
ATOM 4738 C CA . GLN A 1 12 ? -8.417 6.134 -3.745 1.00 0.13 47 GLN A CA 5
ATOM 4739 C C . GLN A 1 12 ? -9.721 5.774 -4.450 1.00 0.12 47 GLN A C 5
ATOM 4740 O O . GLN A 1 12 ? -10.446 6.632 -4.929 1.00 0.14 47 GLN A O 5
ATOM 4754 N N . LYS A 1 13 ? -9.992 4.512 -4.494 1.00 0.11 48 LYS A N 5
ATOM 4755 C CA . LYS A 1 13 ? -11.201 3.959 -5.048 1.00 0.11 48 LYS A CA 5
ATOM 4756 C C . LYS A 1 13 ? -11.903 3.249 -3.931 1.00 0.09 48 LYS A C 5
ATOM 4757 O O . LYS A 1 13 ? -11.260 2.866 -2.962 1.00 0.07 48 LYS A O 5
ATOM 4776 N N . THR A 1 14 ? -13.188 3.152 -4.005 1.00 0.11 49 THR A N 5
ATOM 4777 C CA . THR A 1 14 ? -13.948 2.509 -2.976 1.00 0.10 49 THR A CA 5
ATOM 4778 C C . THR A 1 14 ? -13.631 0.997 -2.915 1.00 0.09 49 THR A C 5
ATOM 4779 O O . THR A 1 14 ? -13.614 0.308 -3.939 1.00 0.10 49 THR A O 5
ATOM 4790 N N . VAL A 1 15 ? -13.350 0.510 -1.727 1.00 0.07 50 VAL A N 5
ATOM 4791 C CA . VAL A 1 15 ? -13.015 -0.870 -1.521 1.00 0.07 50 VAL A CA 5
ATOM 4792 C C . VAL A 1 15 ? -14.231 -1.570 -1.027 1.00 0.08 50 VAL A C 5
ATOM 4793 O O . VAL A 1 15 ? -14.956 -1.045 -0.168 1.00 0.08 50 VAL A O 5
ATOM 4806 N N . TYR A 1 16 ? -14.471 -2.710 -1.556 1.00 0.09 51 TYR A N 5
ATOM 4807 C CA . TYR A 1 16 ? -15.611 -3.483 -1.193 1.00 0.11 51 TYR A CA 5
ATOM 4808 C C . TYR A 1 16 ? -15.092 -4.690 -0.421 1.00 0.10 51 TYR A C 5
ATOM 4809 O O . TYR A 1 16 ? -13.927 -5.030 -0.598 1.00 0.10 51 TYR A O 5
ATOM 4827 N N . PRO A 1 17 ? -15.911 -5.353 0.423 1.00 0.11 52 PRO A N 5
ATOM 4828 C CA . PRO A 1 17 ? -15.452 -6.428 1.347 1.00 0.12 52 PRO A CA 5
ATOM 4829 C C . PRO A 1 17 ? -14.534 -7.499 0.717 1.00 0.15 52 PRO A C 5
ATOM 4830 O O . PRO A 1 17 ? -13.576 -7.967 1.358 1.00 0.16 52 PRO A O 5
ATOM 4841 N N . MET A 1 18 ? -14.792 -7.842 -0.531 1.00 0.17 53 MET A N 5
ATOM 4842 C CA . MET A 1 18 ? -14.009 -8.843 -1.262 1.00 0.21 53 MET A CA 5
ATOM 4843 C C . MET A 1 18 ? -12.566 -8.379 -1.511 1.00 0.17 53 MET A C 5
ATOM 4844 O O . MET A 1 18 ? -11.628 -9.187 -1.527 1.00 0.19 53 MET A O 5
ATOM 4858 N N . GLU A 1 19 ? -12.391 -7.095 -1.683 1.00 0.14 54 GLU A N 5
ATOM 4859 C CA . GLU A 1 19 ? -11.106 -6.533 -2.019 1.00 0.12 54 GLU A CA 5
ATOM 4860 C C . GLU A 1 19 ? -10.508 -5.747 -0.875 1.00 0.09 54 GLU A C 5
ATOM 4861 O O . GLU A 1 19 ? -9.320 -5.429 -0.896 1.00 0.08 54 GLU A O 5
ATOM 4873 N N . ARG A 1 20 ? -11.334 -5.426 0.108 1.00 0.09 55 ARG A N 5
ATOM 4874 C CA . ARG A 1 20 ? -10.920 -4.634 1.241 1.00 0.08 55 ARG A CA 5
ATOM 4875 C C . ARG A 1 20 ? -9.907 -5.331 2.125 1.00 0.08 55 ARG A C 5
ATOM 4876 O O . ARG A 1 20 ? -10.211 -6.273 2.883 1.00 0.10 55 ARG A O 5
ATOM 4897 N N . LEU A 1 21 ? -8.731 -4.876 1.985 1.00 0.08 56 LEU A N 5
ATOM 4898 C CA . LEU A 1 21 ? -7.608 -5.266 2.741 1.00 0.09 56 LEU A CA 5
ATOM 4899 C C . LEU A 1 21 ? -7.197 -4.060 3.562 1.00 0.10 56 LEU A C 5
ATOM 4900 O O . LEU A 1 21 ? -7.612 -2.937 3.271 1.00 0.11 56 LEU A O 5
ATOM 4916 N N . VAL A 1 22 ? -6.452 -4.271 4.585 1.00 0.12 57 VAL A N 5
ATOM 4917 C CA . VAL A 1 22 ? -5.992 -3.191 5.378 1.00 0.14 57 VAL A CA 5
ATOM 4918 C C . VAL A 1 22 ? -4.512 -3.347 5.718 1.00 0.16 57 VAL A C 5
ATOM 4919 O O . VAL A 1 22 ? -4.120 -4.242 6.476 1.00 0.21 57 VAL A O 5
ATOM 4932 N N . ALA A 1 23 ? -3.686 -2.510 5.129 1.00 0.15 58 ALA A N 5
ATOM 4933 C CA . ALA A 1 23 ? -2.268 -2.550 5.421 1.00 0.18 58 ALA A CA 5
ATOM 4934 C C . ALA A 1 23 ? -1.947 -1.323 6.229 1.00 0.22 58 ALA A C 5
ATOM 4935 O O . ALA A 1 23 ? -2.352 -0.240 5.855 1.00 0.23 58 ALA A O 5
ATOM 4942 N N . ASP A 1 24 ? -1.174 -1.488 7.294 1.00 0.29 59 ASP A N 5
ATOM 4943 C CA . ASP A 1 24 ? -0.808 -0.378 8.229 1.00 0.37 59 ASP A CA 5
ATOM 4944 C C . ASP A 1 24 ? -1.998 0.497 8.625 1.00 0.53 59 ASP A C 5
ATOM 4945 O O . ASP A 1 24 ? -1.878 1.732 8.734 1.00 1.24 59 ASP A O 5
ATOM 4954 N N . LYS A 1 25 ? -3.136 -0.144 8.797 1.00 0.32 60 LYS A N 5
ATOM 4955 C CA . LYS A 1 25 ? -4.417 0.471 9.171 1.00 0.28 60 LYS A CA 5
ATOM 4956 C C . LYS A 1 25 ? -5.063 1.271 8.003 1.00 0.21 60 LYS A C 5
ATOM 4957 O O . LYS A 1 25 ? -6.192 1.757 8.106 1.00 0.23 60 LYS A O 5
ATOM 4976 N N . LEU A 1 26 ? -4.361 1.364 6.890 1.00 0.17 61 LEU A N 5
ATOM 4977 C CA . LEU A 1 26 ? -4.905 1.966 5.684 1.00 0.13 61 LEU A CA 5
ATOM 4978 C C . LEU A 1 26 ? -5.785 0.944 4.982 1.00 0.10 61 LEU A C 5
ATOM 4979 O O . LEU A 1 26 ? -5.371 -0.203 4.792 1.00 0.10 61 LEU A O 5
ATOM 4995 N N . ILE A 1 27 ? -6.964 1.341 4.576 1.00 0.09 62 ILE A N 5
ATOM 4996 C CA . ILE A 1 27 ? -7.887 0.409 3.975 1.00 0.07 62 ILE A CA 5
ATOM 4997 C C . ILE A 1 27 ? -7.771 0.519 2.462 1.00 0.06 62 ILE A C 5
ATOM 4998 O O . ILE A 1 27 ? -7.918 1.611 1.907 1.00 0.06 62 ILE A O 5
ATOM 5014 N N . PHE A 1 28 ? -7.454 -0.579 1.812 1.00 0.05 63 PHE A N 5
ATOM 5015 C CA . PHE A 1 28 ? -7.329 -0.620 0.375 1.00 0.05 63 PHE A CA 5
ATOM 5016 C C . PHE A 1 28 ? -7.433 -1.969 -0.272 1.00 0.04 63 PHE A C 5
ATOM 5017 O O . PHE A 1 28 ? -7.458 -2.982 0.385 1.00 0.05 63 PHE A O 5
ATOM 5034 N N . HIS A 1 29 ? -7.553 -1.934 -1.575 1.00 0.04 64 HIS A N 5
ATOM 5035 C CA . HIS A 1 29 ? -7.594 -3.105 -2.424 1.00 0.04 64 HIS A CA 5
ATOM 5036 C C . HIS A 1 29 ? -6.227 -3.763 -2.388 1.00 0.06 64 HIS A C 5
ATOM 5037 O O . HIS A 1 29 ? -5.187 -3.093 -2.417 1.00 0.08 64 HIS A O 5
ATOM 5051 N N . ASN A 1 30 ? -6.238 -5.062 -2.299 1.00 0.06 65 ASN A N 5
ATOM 5052 C CA . ASN A 1 30 ? -5.049 -5.858 -2.264 1.00 0.07 65 ASN A CA 5
ATOM 5053 C C . ASN A 1 30 ? -4.213 -5.731 -3.535 1.00 0.08 65 ASN A C 5
ATOM 5054 O O . ASN A 1 30 ? -3.003 -5.857 -3.490 1.00 0.10 65 ASN A O 5
ATOM 5065 N N . SER A 1 31 ? -4.871 -5.545 -4.652 1.00 0.09 66 SER A N 5
ATOM 5066 C CA . SER A 1 31 ? -4.220 -5.434 -5.943 1.00 0.12 66 SER A CA 5
ATOM 5067 C C . SER A 1 31 ? -3.552 -4.062 -6.242 1.00 0.11 66 SER A C 5
ATOM 5068 O O . SER A 1 31 ? -2.767 -3.956 -7.198 1.00 0.15 66 SER A O 5
ATOM 5076 N N . CYS A 1 32 ? -3.811 -3.026 -5.452 1.00 0.08 67 CYS A N 5
ATOM 5077 C CA . CYS A 1 32 ? -3.450 -1.694 -5.939 1.00 0.09 67 CYS A CA 5
ATOM 5078 C C . CYS A 1 32 ? -2.173 -1.080 -5.406 1.00 0.10 67 CYS A C 5
ATOM 5079 O O . CYS A 1 32 ? -1.602 -0.197 -6.067 1.00 0.20 67 CYS A O 5
ATOM 5086 N N . PHE A 1 33 ? -1.693 -1.490 -4.257 1.00 0.09 68 PHE A N 5
ATOM 5087 C CA . PHE A 1 33 ? -0.545 -0.807 -3.731 1.00 0.09 68 PHE A CA 5
ATOM 5088 C C . PHE A 1 33 ? 0.758 -1.331 -4.283 1.00 0.07 68 PHE A C 5
ATOM 5089 O O . PHE A 1 33 ? 1.298 -2.337 -3.831 1.00 0.07 68 PHE A O 5
ATOM 5106 N N . CYS A 1 34 ? 1.198 -0.673 -5.306 1.00 0.07 69 CYS A N 5
ATOM 5107 C CA . CYS A 1 34 ? 2.443 -0.930 -5.949 1.00 0.07 69 CYS A CA 5
ATOM 5108 C C . CYS A 1 34 ? 3.365 0.232 -5.632 1.00 0.06 69 CYS A C 5
ATOM 5109 O O . CYS A 1 34 ? 2.918 1.245 -5.085 1.00 0.06 69 CYS A O 5
ATOM 5117 N N . CYS A 1 35 ? 4.630 0.088 -5.948 1.00 0.05 70 CYS A N 5
ATOM 5118 C CA . CYS A 1 35 ? 5.594 1.137 -5.711 1.00 0.05 70 CYS A CA 5
ATOM 5119 C C . CYS A 1 35 ? 5.342 2.291 -6.652 1.00 0.06 70 CYS A C 5
ATOM 5120 O O . CYS A 1 35 ? 4.994 2.125 -7.827 1.00 0.08 70 CYS A O 5
ATOM 5127 N N . LYS A 1 36 ? 5.465 3.447 -6.109 1.00 0.09 71 LYS A N 5
ATOM 5128 C CA . LYS A 1 36 ? 5.204 4.655 -6.823 1.00 0.11 71 LYS A CA 5
ATOM 5129 C C . LYS A 1 36 ? 6.350 4.985 -7.777 1.00 0.12 71 LYS A C 5
ATOM 5130 O O . LYS A 1 36 ? 6.165 5.700 -8.745 1.00 0.16 71 LYS A O 5
ATOM 5149 N N . HIS A 1 37 ? 7.523 4.437 -7.519 1.00 0.11 72 HIS A N 5
ATOM 5150 C CA . HIS A 1 37 ? 8.660 4.714 -8.378 1.00 0.12 72 HIS A CA 5
ATOM 5151 C C . HIS A 1 37 ? 8.791 3.624 -9.460 1.00 0.11 72 HIS A C 5
ATOM 5152 O O . HIS A 1 37 ? 9.238 3.895 -10.578 1.00 0.13 72 HIS A O 5
ATOM 5166 N N . CYS A 1 38 ? 8.388 2.402 -9.130 1.00 0.09 73 CYS A N 5
ATOM 5167 C CA . CYS A 1 38 ? 8.380 1.324 -10.072 1.00 0.09 73 CYS A CA 5
ATOM 5168 C C . CYS A 1 38 ? 7.100 0.550 -9.827 1.00 0.08 73 CYS A C 5
ATOM 5169 O O . CYS A 1 38 ? 6.801 0.272 -8.687 1.00 0.07 73 CYS A O 5
ATOM 5176 N N . HIS A 1 39 ? 6.338 0.187 -10.827 1.00 0.10 74 HIS A N 5
ATOM 5177 C CA . HIS A 1 39 ? 5.055 -0.493 -10.532 1.00 0.10 74 HIS A CA 5
ATOM 5178 C C . HIS A 1 39 ? 5.204 -1.991 -10.253 1.00 0.10 74 HIS A C 5
ATOM 5179 O O . HIS A 1 39 ? 4.603 -2.840 -10.904 1.00 0.13 74 HIS A O 5
ATOM 5194 N N . THR A 1 40 ? 6.001 -2.288 -9.276 1.00 0.10 75 THR A N 5
ATOM 5195 C CA . THR A 1 40 ? 6.197 -3.630 -8.833 1.00 0.10 75 THR A CA 5
ATOM 5196 C C . THR A 1 40 ? 5.065 -3.963 -7.858 1.00 0.10 75 THR A C 5
ATOM 5197 O O . THR A 1 40 ? 4.696 -3.119 -6.997 1.00 0.10 75 THR A O 5
ATOM 5208 N N . LYS A 1 41 ? 4.457 -5.117 -8.041 1.00 0.11 76 LYS A N 5
ATOM 5209 C CA . LYS A 1 41 ? 3.341 -5.540 -7.216 1.00 0.11 76 LYS A CA 5
ATOM 5210 C C . LYS A 1 41 ? 3.886 -5.978 -5.849 1.00 0.11 76 LYS A C 5
ATOM 5211 O O . LYS A 1 41 ? 4.126 -7.147 -5.591 1.00 0.16 76 LYS A O 5
ATOM 5230 N N . LEU A 1 42 ? 4.113 -5.006 -5.020 1.00 0.07 77 LEU A N 5
ATOM 5231 C CA . LEU A 1 42 ? 4.635 -5.187 -3.680 1.00 0.06 77 LEU A CA 5
ATOM 5232 C C . LEU A 1 42 ? 3.552 -5.419 -2.672 1.00 0.06 77 LEU A C 5
ATOM 5233 O O . LEU A 1 42 ? 3.822 -5.621 -1.479 1.00 0.07 77 LEU A O 5
ATOM 5249 N N . SER A 1 43 ? 2.342 -5.374 -3.153 1.00 0.06 78 SER A N 5
ATOM 5250 C CA . SER A 1 43 ? 1.184 -5.536 -2.368 1.00 0.07 78 SER A CA 5
ATOM 5251 C C . SER A 1 43 ? 1.242 -6.831 -1.561 1.00 0.07 78 SER A C 5
ATOM 5252 O O . SER A 1 43 ? 1.662 -7.879 -2.073 1.00 0.08 78 SER A O 5
ATOM 5260 N N . LEU A 1 44 ? 0.822 -6.703 -0.317 1.00 0.08 79 LEU A N 5
ATOM 5261 C CA . LEU A 1 44 ? 0.712 -7.749 0.689 1.00 0.09 79 LEU A CA 5
ATOM 5262 C C . LEU A 1 44 ? 1.722 -8.896 0.560 1.00 0.13 79 LEU A C 5
ATOM 5263 O O . LEU A 1 44 ? 1.401 -9.982 0.090 1.00 0.18 79 LEU A O 5
ATOM 5279 N N . GLY A 1 45 ? 2.916 -8.634 0.987 1.00 0.19 80 GLY A N 5
ATOM 5280 C CA . GLY A 1 45 ? 3.955 -9.630 1.002 1.00 0.24 80 GLY A CA 5
ATOM 5281 C C . GLY A 1 45 ? 5.187 -9.029 1.574 1.00 0.24 80 GLY A C 5
ATOM 5282 O O . GLY A 1 45 ? 5.663 -9.423 2.627 1.00 0.29 80 GLY A O 5
ATOM 5286 N N . SER A 1 46 ? 5.670 -8.047 0.900 1.00 0.20 81 SER A N 5
ATOM 5287 C CA . SER A 1 46 ? 6.803 -7.285 1.336 1.00 0.19 81 SER A CA 5
ATOM 5288 C C . SER A 1 46 ? 6.673 -5.891 0.759 1.00 0.13 81 SER A C 5
ATOM 5289 O O . SER A 1 46 ? 6.813 -5.694 -0.453 1.00 0.13 81 SER A O 5
ATOM 5297 N N . TYR A 1 47 ? 6.366 -4.938 1.592 1.00 0.10 82 TYR A N 5
ATOM 5298 C CA . TYR A 1 47 ? 6.077 -3.626 1.118 1.00 0.06 82 TYR A CA 5
ATOM 5299 C C . TYR A 1 47 ? 6.632 -2.587 2.057 1.00 0.09 82 TYR A C 5
ATOM 5300 O O . TYR A 1 47 ? 7.003 -2.892 3.192 1.00 0.11 82 TYR A O 5
ATOM 5318 N N . ALA A 1 48 ? 6.688 -1.394 1.592 1.00 0.11 83 ALA A N 5
ATOM 5319 C CA . ALA A 1 48 ? 7.072 -0.275 2.382 1.00 0.15 83 ALA A CA 5
ATOM 5320 C C . ALA A 1 48 ? 6.097 0.833 2.077 1.00 0.11 83 ALA A C 5
ATOM 5321 O O . ALA A 1 48 ? 5.744 1.052 0.924 1.00 0.13 83 ALA A O 5
ATOM 5328 N N . ALA A 1 49 ? 5.614 1.483 3.065 1.00 0.13 84 ALA A N 5
ATOM 5329 C CA . ALA A 1 49 ? 4.641 2.500 2.836 1.00 0.15 84 ALA A CA 5
ATOM 5330 C C . ALA A 1 49 ? 5.017 3.772 3.532 1.00 0.18 84 ALA A C 5
ATOM 5331 O O . ALA A 1 49 ? 5.506 3.750 4.673 1.00 0.22 84 ALA A O 5
ATOM 5338 N N . LEU A 1 50 ? 4.827 4.866 2.857 1.00 0.21 85 LEU A N 5
ATOM 5339 C CA . LEU A 1 50 ? 5.062 6.143 3.417 1.00 0.26 85 LEU A CA 5
ATOM 5340 C C . LEU A 1 50 ? 3.857 6.978 3.125 1.00 0.24 85 LEU A C 5
ATOM 5341 O O . LEU A 1 50 ? 3.101 6.678 2.204 1.00 0.22 85 LEU A O 5
ATOM 5357 N N . HIS A 1 51 ? 3.635 7.950 3.948 1.00 0.28 86 HIS A N 5
ATOM 5358 C CA . HIS A 1 51 ? 2.622 8.952 3.722 1.00 0.27 86 HIS A CA 5
ATOM 5359 C C . HIS A 1 51 ? 2.762 9.525 2.315 1.00 0.28 86 HIS A C 5
ATOM 5360 O O . HIS A 1 51 ? 3.814 10.066 1.947 1.00 0.34 86 HIS A O 5
ATOM 5375 N N . GLY A 1 52 ? 1.739 9.356 1.536 1.00 0.26 87 GLY A N 5
ATOM 5376 C CA . GLY A 1 52 ? 1.752 9.832 0.197 1.00 0.32 87 GLY A CA 5
ATOM 5377 C C . GLY A 1 52 ? 2.037 8.746 -0.831 1.00 0.26 87 GLY A C 5
ATOM 5378 O O . GLY A 1 52 ? 1.347 8.670 -1.843 1.00 0.26 87 GLY A O 5
ATOM 5382 N N . GLU A 1 53 ? 3.040 7.895 -0.586 1.00 0.22 88 GLU A N 5
ATOM 5383 C CA . GLU A 1 53 ? 3.479 6.924 -1.595 1.00 0.18 88 GLU A CA 5
ATOM 5384 C C . GLU A 1 53 ? 3.784 5.557 -0.992 1.00 0.15 88 GLU A C 5
ATOM 5385 O O . GLU A 1 53 ? 4.360 5.456 0.089 1.00 0.15 88 GLU A O 5
ATOM 5397 N N . PHE A 1 54 ? 3.446 4.518 -1.711 1.00 0.13 89 PHE A N 5
ATOM 5398 C CA . PHE A 1 54 ? 3.804 3.186 -1.329 1.00 0.10 89 PHE A CA 5
ATOM 5399 C C . PHE A 1 54 ? 5.012 2.864 -2.155 1.00 0.09 89 PHE A C 5
ATOM 5400 O O . PHE A 1 54 ? 5.067 3.206 -3.348 1.00 0.09 89 PHE A O 5
ATOM 5417 N N . TYR A 1 55 ? 5.986 2.274 -1.565 1.00 0.08 90 TYR A N 5
ATOM 5418 C CA . TYR A 1 55 ? 7.253 2.182 -2.208 1.00 0.08 90 TYR A CA 5
ATOM 5419 C C . TYR A 1 55 ? 7.791 0.799 -1.978 1.00 0.06 90 TYR A C 5
ATOM 5420 O O . TYR A 1 55 ? 7.433 0.146 -1.012 1.00 0.08 90 TYR A O 5
ATOM 5438 N N . CYS A 1 56 ? 8.605 0.320 -2.871 1.00 0.05 91 CYS A N 5
ATOM 5439 C CA . CYS A 1 56 ? 9.136 -0.993 -2.682 1.00 0.05 91 CYS A CA 5
ATOM 5440 C C . CYS A 1 56 ? 10.263 -0.927 -1.694 1.00 0.08 91 CYS A C 5
ATOM 5441 O O . CYS A 1 56 ? 10.895 0.129 -1.595 1.00 0.08 91 CYS A O 5
ATOM 5448 N N . LYS A 1 57 ? 10.519 -1.983 -0.977 1.00 0.11 92 LYS A N 5
ATOM 5449 C CA . LYS A 1 57 ? 11.573 -1.996 0.006 1.00 0.13 92 LYS A CA 5
ATOM 5450 C C . LYS A 1 57 ? 12.940 -1.529 -0.591 1.00 0.13 92 LYS A C 5
ATOM 5451 O O . LYS A 1 57 ? 13.601 -0.697 0.037 1.00 0.14 92 LYS A O 5
ATOM 5470 N N . PRO A 1 58 ? 13.374 -1.979 -1.823 1.00 0.13 93 PRO A N 5
ATOM 5471 C CA . PRO A 1 58 ? 14.606 -1.458 -2.434 1.00 0.14 93 PRO A CA 5
ATOM 5472 C C . PRO A 1 58 ? 14.541 0.067 -2.683 1.00 0.13 93 PRO A C 5
ATOM 5473 O O . PRO A 1 58 ? 15.453 0.800 -2.313 1.00 0.14 93 PRO A O 5
ATOM 5484 N N . HIS A 1 59 ? 13.456 0.547 -3.287 1.00 0.11 94 HIS A N 5
ATOM 5485 C CA . HIS A 1 59 ? 13.331 1.989 -3.581 1.00 0.11 94 HIS A CA 5
ATOM 5486 C C . HIS A 1 59 ? 13.157 2.831 -2.353 1.00 0.12 94 HIS A C 5
ATOM 5487 O O . HIS A 1 59 ? 13.638 3.948 -2.307 1.00 0.13 94 HIS A O 5
ATOM 5501 N N . PHE A 1 60 ? 12.485 2.306 -1.367 1.00 0.13 95 PHE A N 5
ATOM 5502 C CA . PHE A 1 60 ? 12.250 3.026 -0.143 1.00 0.16 95 PHE A CA 5
ATOM 5503 C C . PHE A 1 60 ? 13.588 3.269 0.544 1.00 0.19 95 PHE A C 5
ATOM 5504 O O . PHE A 1 60 ? 13.857 4.357 1.011 1.00 0.22 95 PHE A O 5
ATOM 5521 N N . GLN A 1 61 ? 14.426 2.245 0.558 1.00 0.20 96 GLN A N 5
ATOM 5522 C CA . GLN A 1 61 ? 15.770 2.331 1.127 1.00 0.23 96 GLN A CA 5
ATOM 5523 C C . GLN A 1 61 ? 16.671 3.286 0.354 1.00 0.23 96 GLN A C 5
ATOM 5524 O O . GLN A 1 61 ? 17.446 4.022 0.945 1.00 0.26 96 GLN A O 5
ATOM 5538 N N . GLN A 1 62 ? 16.608 3.235 -0.961 1.00 0.21 97 GLN A N 5
ATOM 5539 C CA . GLN A 1 62 ? 17.441 4.073 -1.778 1.00 0.22 97 GLN A CA 5
ATOM 5540 C C . GLN A 1 62 ? 16.973 5.542 -1.837 1.00 0.24 97 GLN A C 5
ATOM 5541 O O . GLN A 1 62 ? 17.742 6.463 -1.575 1.00 0.28 97 GLN A O 5
ATOM 5555 N N . LEU A 1 63 ? 15.727 5.741 -2.190 1.00 0.21 98 LEU A N 5
ATOM 5556 C CA . LEU A 1 63 ? 15.173 7.072 -2.396 1.00 0.24 98 LEU A CA 5
ATOM 5557 C C . LEU A 1 63 ? 14.784 7.774 -1.119 1.00 0.26 98 LEU A C 5
ATOM 5558 O O . LEU A 1 63 ? 15.105 8.936 -0.918 1.00 0.32 98 LEU A O 5
ATOM 5574 N N . PHE A 1 64 ? 14.126 7.066 -0.233 1.00 0.25 99 PHE A N 5
ATOM 5575 C CA . PHE A 1 64 ? 13.647 7.695 0.976 1.00 0.32 99 PHE A CA 5
ATOM 5576 C C . PHE A 1 64 ? 14.557 7.413 2.143 1.00 0.35 99 PHE A C 5
ATOM 5577 O O . PHE A 1 64 ? 14.465 8.038 3.190 1.00 0.54 99 PHE A O 5
ATOM 5594 N N . LYS A 1 65 ? 15.439 6.442 1.915 1.00 0.30 100 LYS A N 5
ATOM 5595 C CA . LYS A 1 65 ? 16.453 5.993 2.838 1.00 0.37 100 LYS A CA 5
ATOM 5596 C C . LYS A 1 65 ? 15.826 5.592 4.173 1.00 0.60 100 LYS A C 5
ATOM 5597 O O . LYS A 1 65 ? 16.282 5.981 5.231 1.00 1.48 100 LYS A O 5
ATOM 5616 N N . SER A 1 66 ? 14.777 4.811 4.106 1.00 0.82 101 SER A N 5
ATOM 5617 C CA . SER A 1 66 ? 14.064 4.434 5.288 1.00 1.14 101 SER A CA 5
ATOM 5618 C C . SER A 1 66 ? 13.573 2.986 5.165 1.00 0.92 101 SER A C 5
ATOM 5619 O O . SER A 1 66 ? 13.630 2.400 4.075 1.00 1.67 101 SER A O 5
ATOM 5627 N N . LYS A 1 67 ? 13.123 2.449 6.299 1.00 1.04 102 LYS A N 5
ATOM 5628 C CA . LYS A 1 67 ? 12.561 1.108 6.494 1.00 0.85 102 LYS A CA 5
ATOM 5629 C C . LYS A 1 67 ? 13.251 0.010 5.656 1.00 0.79 102 LYS A C 5
ATOM 5630 O O . LYS A 1 67 ? 14.378 -0.381 5.990 1.00 1.68 102 LYS A O 5
ATOM 5649 N N . GLY A 1 68 ? 12.625 -0.437 4.538 1.00 0.81 103 GLY A N 5
ATOM 5650 C CA . GLY A 1 68 ? 13.152 -1.565 3.819 1.00 1.93 103 GLY A CA 5
ATOM 5651 C C . GLY A 1 68 ? 13.237 -2.757 4.735 1.00 2.25 103 GLY A C 5
ATOM 5652 O O . GLY A 1 68 ? 12.215 -3.266 5.145 1.00 2.66 103 GLY A O 5
ATOM 5656 N N . ASN A 1 69 ? 14.462 -3.164 5.038 1.00 2.63 104 ASN A N 5
ATOM 5657 C CA . ASN A 1 69 ? 14.831 -4.234 6.004 1.00 2.95 104 ASN A CA 5
ATOM 5658 C C . ASN A 1 69 ? 16.158 -4.774 5.579 1.00 3.69 104 ASN A C 5
ATOM 5659 O O . ASN A 1 69 ? 17.181 -4.535 6.232 1.00 4.12 104 ASN A O 5
ATOM 5670 N N . TYR A 1 70 ? 16.144 -5.420 4.416 1.00 4.27 105 TYR A N 5
ATOM 5671 C CA . TYR A 1 70 ? 17.266 -6.164 3.881 1.00 5.20 105 TYR A CA 5
ATOM 5672 C C . TYR A 1 70 ? 17.639 -7.215 4.912 1.00 5.64 105 TYR A C 5
ATOM 5673 O O . TYR A 1 70 ? 18.746 -7.244 5.476 1.00 6.11 105 TYR A O 5
ATOM 5691 N N . ASP A 1 71 ? 16.662 -8.041 5.182 1.00 5.76 106 ASP A N 5
ATOM 5692 C CA . ASP A 1 71 ? 16.748 -9.069 6.197 1.00 6.37 106 ASP A CA 5
ATOM 5693 C C . ASP A 1 71 ? 16.769 -10.434 5.514 1.00 7.20 106 ASP A C 5
ATOM 5694 O O . ASP A 1 71 ? 16.469 -11.475 6.096 1.00 7.66 106 ASP A O 5
ATOM 5703 N N . GLU A 1 72 ? 17.114 -10.396 4.258 1.00 7.67 107 GLU A N 5
ATOM 5704 C CA . GLU A 1 72 ? 17.234 -11.570 3.445 1.00 8.69 107 GLU A CA 5
ATOM 5705 C C . GLU A 1 72 ? 18.672 -12.023 3.456 1.00 9.33 107 GLU A C 5
ATOM 5706 O O . GLU A 1 72 ? 19.489 -11.464 2.697 1.00 9.71 107 GLU A O 5
ATOM 5721 N N . ARG A 1 1 ? -27.495 2.927 -1.288 1.00 8.49 36 ARG A N 6
ATOM 5722 C CA . ARG A 1 1 ? -26.250 2.162 -1.428 1.00 8.09 36 ARG A CA 6
ATOM 5723 C C . ARG A 1 1 ? -25.632 1.846 -0.052 1.00 7.16 36 ARG A C 6
ATOM 5724 O O . ARG A 1 1 ? -24.585 2.390 0.342 1.00 7.20 36 ARG A O 6
ATOM 5747 N N . ALA A 1 2 ? -26.277 0.947 0.670 1.00 6.54 37 ALA A N 6
ATOM 5748 C CA . ALA A 1 2 ? -25.850 0.581 2.007 1.00 5.87 37 ALA A CA 6
ATOM 5749 C C . ALA A 1 2 ? -24.956 -0.648 1.962 1.00 4.78 37 ALA A C 6
ATOM 5750 O O . ALA A 1 2 ? -25.435 -1.794 1.993 1.00 4.82 37 ALA A O 6
ATOM 5757 N N . GLN A 1 3 ? -23.682 -0.407 1.868 1.00 4.17 38 GLN A N 6
ATOM 5758 C CA . GLN A 1 3 ? -22.677 -1.438 1.824 1.00 3.41 38 GLN A CA 6
ATOM 5759 C C . GLN A 1 3 ? -21.396 -0.820 2.338 1.00 2.53 38 GLN A C 6
ATOM 5760 O O . GLN A 1 3 ? -21.238 0.401 2.252 1.00 2.77 38 GLN A O 6
ATOM 5774 N N . VAL A 1 4 ? -20.514 -1.630 2.888 1.00 2.13 39 VAL A N 6
ATOM 5775 C CA . VAL A 1 4 ? -19.254 -1.143 3.407 1.00 1.81 39 VAL A CA 6
ATOM 5776 C C . VAL A 1 4 ? -18.315 -0.872 2.242 1.00 1.43 39 VAL A C 6
ATOM 5777 O O . VAL A 1 4 ? -17.706 -1.791 1.686 1.00 2.28 39 VAL A O 6
ATOM 5790 N N . LYS A 1 5 ? -18.243 0.370 1.852 1.00 0.73 40 LYS A N 6
ATOM 5791 C CA . LYS A 1 5 ? -17.441 0.778 0.747 1.00 0.83 40 LYS A CA 6
ATOM 5792 C C . LYS A 1 5 ? -16.480 1.850 1.187 1.00 0.55 40 LYS A C 6
ATOM 5793 O O . LYS A 1 5 ? -16.846 3.016 1.419 1.00 0.71 40 LYS A O 6
ATOM 5812 N N . GLU A 1 6 ? -15.279 1.429 1.351 1.00 0.35 41 GLU A N 6
ATOM 5813 C CA . GLU A 1 6 ? -14.181 2.231 1.833 1.00 0.17 41 GLU A CA 6
ATOM 5814 C C . GLU A 1 6 ? -13.529 2.890 0.657 1.00 0.12 41 GLU A C 6
ATOM 5815 O O . GLU A 1 6 ? -13.675 2.422 -0.449 1.00 0.15 41 GLU A O 6
ATOM 5827 N N . THR A 1 7 ? -12.855 3.961 0.854 1.00 0.11 42 THR A N 6
ATOM 5828 C CA . THR A 1 7 ? -12.149 4.524 -0.238 1.00 0.10 42 THR A CA 6
ATOM 5829 C C . THR A 1 7 ? -10.657 4.285 -0.002 1.00 0.09 42 THR A C 6
ATOM 5830 O O . THR A 1 7 ? -10.164 4.380 1.128 1.00 0.11 42 THR A O 6
ATOM 5841 N N . CYS A 1 8 ? -9.972 3.978 -1.053 1.00 0.07 43 CYS A N 6
ATOM 5842 C CA . CYS A 1 8 ? -8.610 3.529 -1.009 1.00 0.06 43 CYS A CA 6
ATOM 5843 C C . CYS A 1 8 ? -7.608 4.668 -0.958 1.00 0.09 43 CYS A C 6
ATOM 5844 O O . CYS A 1 8 ? -7.822 5.711 -1.529 1.00 0.11 43 CYS A O 6
ATOM 5851 N N . ALA A 1 9 ? -6.508 4.442 -0.265 1.00 0.09 44 ALA A N 6
ATOM 5852 C CA . ALA A 1 9 ? -5.454 5.435 -0.154 1.00 0.12 44 ALA A CA 6
ATOM 5853 C C . ALA A 1 9 ? -4.322 5.198 -1.149 1.00 0.12 44 ALA A C 6
ATOM 5854 O O . ALA A 1 9 ? -3.475 6.068 -1.353 1.00 0.14 44 ALA A O 6
ATOM 5861 N N . ALA A 1 10 ? -4.308 4.032 -1.777 1.00 0.11 45 ALA A N 6
ATOM 5862 C CA . ALA A 1 10 ? -3.220 3.676 -2.674 1.00 0.12 45 ALA A CA 6
ATOM 5863 C C . ALA A 1 10 ? -3.562 3.986 -4.121 1.00 0.13 45 ALA A C 6
ATOM 5864 O O . ALA A 1 10 ? -2.687 4.074 -4.970 1.00 0.14 45 ALA A O 6
ATOM 5871 N N . CYS A 1 11 ? -4.840 4.124 -4.392 1.00 0.12 46 CYS A N 6
ATOM 5872 C CA . CYS A 1 11 ? -5.307 4.455 -5.713 1.00 0.13 46 CYS A CA 6
ATOM 5873 C C . CYS A 1 11 ? -6.596 5.309 -5.690 1.00 0.13 46 CYS A C 6
ATOM 5874 O O . CYS A 1 11 ? -7.120 5.675 -6.730 1.00 0.14 46 CYS A O 6
ATOM 5881 N N . GLN A 1 12 ? -7.058 5.664 -4.463 1.00 0.12 47 GLN A N 6
ATOM 5882 C CA . GLN A 1 12 ? -8.267 6.511 -4.230 1.00 0.13 47 GLN A CA 6
ATOM 5883 C C . GLN A 1 12 ? -9.528 6.081 -4.969 1.00 0.12 47 GLN A C 6
ATOM 5884 O O . GLN A 1 12 ? -10.347 6.905 -5.386 1.00 0.14 47 GLN A O 6
ATOM 5898 N N . LYS A 1 13 ? -9.692 4.805 -5.093 1.00 0.11 48 LYS A N 6
ATOM 5899 C CA . LYS A 1 13 ? -10.846 4.227 -5.720 1.00 0.11 48 LYS A CA 6
ATOM 5900 C C . LYS A 1 13 ? -11.580 3.498 -4.651 1.00 0.09 48 LYS A C 6
ATOM 5901 O O . LYS A 1 13 ? -10.969 3.111 -3.654 1.00 0.07 48 LYS A O 6
ATOM 5920 N N . THR A 1 14 ? -12.853 3.377 -4.789 1.00 0.11 49 THR A N 6
ATOM 5921 C CA . THR A 1 14 ? -13.644 2.746 -3.793 1.00 0.10 49 THR A CA 6
ATOM 5922 C C . THR A 1 14 ? -13.340 1.246 -3.732 1.00 0.09 49 THR A C 6
ATOM 5923 O O . THR A 1 14 ? -13.348 0.546 -4.764 1.00 0.10 49 THR A O 6
ATOM 5934 N N . VAL A 1 15 ? -13.037 0.785 -2.545 1.00 0.07 50 VAL A N 6
ATOM 5935 C CA . VAL A 1 15 ? -12.689 -0.578 -2.302 1.00 0.07 50 VAL A CA 6
ATOM 5936 C C . VAL A 1 15 ? -13.935 -1.274 -1.873 1.00 0.08 50 VAL A C 6
ATOM 5937 O O . VAL A 1 15 ? -14.704 -0.744 -1.054 1.00 0.08 50 VAL A O 6
ATOM 5950 N N . TYR A 1 16 ? -14.161 -2.411 -2.404 1.00 0.09 51 TYR A N 6
ATOM 5951 C CA . TYR A 1 16 ? -15.332 -3.147 -2.079 1.00 0.11 51 TYR A CA 6
ATOM 5952 C C . TYR A 1 16 ? -14.890 -4.300 -1.195 1.00 0.10 51 TYR A C 6
ATOM 5953 O O . TYR A 1 16 ? -13.709 -4.639 -1.241 1.00 0.10 51 TYR A O 6
ATOM 5971 N N . PRO A 1 17 ? -15.783 -4.910 -0.378 1.00 0.11 52 PRO A N 6
ATOM 5972 C CA . PRO A 1 17 ? -15.405 -5.951 0.611 1.00 0.12 52 PRO A CA 6
ATOM 5973 C C . PRO A 1 17 ? -14.465 -7.042 0.074 1.00 0.15 52 PRO A C 6
ATOM 5974 O O . PRO A 1 17 ? -13.531 -7.435 0.753 1.00 0.16 52 PRO A O 6
ATOM 5985 N N . MET A 1 18 ? -14.673 -7.465 -1.158 1.00 0.17 53 MET A N 6
ATOM 5986 C CA . MET A 1 18 ? -13.839 -8.492 -1.795 1.00 0.21 53 MET A CA 6
ATOM 5987 C C . MET A 1 18 ? -12.361 -8.052 -1.908 1.00 0.17 53 MET A C 6
ATOM 5988 O O . MET A 1 18 ? -11.446 -8.882 -1.852 1.00 0.19 53 MET A O 6
ATOM 6002 N N . GLU A 1 19 ? -12.136 -6.756 -2.066 1.00 0.14 54 GLU A N 6
ATOM 6003 C CA . GLU A 1 19 ? -10.804 -6.231 -2.285 1.00 0.12 54 GLU A CA 6
ATOM 6004 C C . GLU A 1 19 ? -10.277 -5.402 -1.111 1.00 0.09 54 GLU A C 6
ATOM 6005 O O . GLU A 1 19 ? -9.093 -5.074 -1.071 1.00 0.08 54 GLU A O 6
ATOM 6017 N N . ARG A 1 20 ? -11.157 -5.061 -0.176 1.00 0.09 55 ARG A N 6
ATOM 6018 C CA . ARG A 1 20 ? -10.802 -4.224 0.971 1.00 0.08 55 ARG A CA 6
ATOM 6019 C C . ARG A 1 20 ? -9.839 -4.898 1.939 1.00 0.08 55 ARG A C 6
ATOM 6020 O O . ARG A 1 20 ? -10.190 -5.793 2.712 1.00 0.10 55 ARG A O 6
ATOM 6041 N N . LEU A 1 21 ? -8.649 -4.463 1.845 1.00 0.08 56 LEU A N 6
ATOM 6042 C CA . LEU A 1 21 ? -7.552 -4.850 2.669 1.00 0.09 56 LEU A CA 6
ATOM 6043 C C . LEU A 1 21 ? -7.087 -3.619 3.451 1.00 0.10 56 LEU A C 6
ATOM 6044 O O . LEU A 1 21 ? -7.389 -2.491 3.071 1.00 0.11 56 LEU A O 6
ATOM 6060 N N . VAL A 1 22 ? -6.404 -3.826 4.539 1.00 0.12 57 VAL A N 6
ATOM 6061 C CA . VAL A 1 22 ? -5.841 -2.734 5.285 1.00 0.14 57 VAL A CA 6
ATOM 6062 C C . VAL A 1 22 ? -4.357 -2.985 5.569 1.00 0.16 57 VAL A C 6
ATOM 6063 O O . VAL A 1 22 ? -3.987 -4.027 6.119 1.00 0.21 57 VAL A O 6
ATOM 6076 N N . ALA A 1 23 ? -3.508 -2.078 5.128 1.00 0.15 58 ALA A N 6
ATOM 6077 C CA . ALA A 1 23 ? -2.094 -2.163 5.469 1.00 0.18 58 ALA A CA 6
ATOM 6078 C C . ALA A 1 23 ? -1.852 -1.037 6.459 1.00 0.22 58 ALA A C 6
ATOM 6079 O O . ALA A 1 23 ? -2.246 0.072 6.179 1.00 0.23 58 ALA A O 6
ATOM 6086 N N . ASP A 1 24 ? -1.121 -1.317 7.543 1.00 0.29 59 ASP A N 6
ATOM 6087 C CA . ASP A 1 24 ? -0.986 -0.462 8.766 1.00 0.37 59 ASP A CA 6
ATOM 6088 C C . ASP A 1 24 ? -2.315 0.024 9.283 1.00 0.53 59 ASP A C 6
ATOM 6089 O O . ASP A 1 24 ? -2.810 -0.460 10.305 1.00 1.24 59 ASP A O 6
ATOM 6098 N N . LYS A 1 25 ? -2.891 0.931 8.572 1.00 0.32 60 LYS A N 6
ATOM 6099 C CA . LYS A 1 25 ? -4.191 1.463 8.862 1.00 0.28 60 LYS A CA 6
ATOM 6100 C C . LYS A 1 25 ? -4.726 2.268 7.664 1.00 0.21 60 LYS A C 6
ATOM 6101 O O . LYS A 1 25 ? -5.516 3.197 7.803 1.00 0.23 60 LYS A O 6
ATOM 6120 N N . LEU A 1 26 ? -4.264 1.908 6.504 1.00 0.17 61 LEU A N 6
ATOM 6121 C CA . LEU A 1 26 ? -4.715 2.479 5.264 1.00 0.13 61 LEU A CA 6
ATOM 6122 C C . LEU A 1 26 ? -5.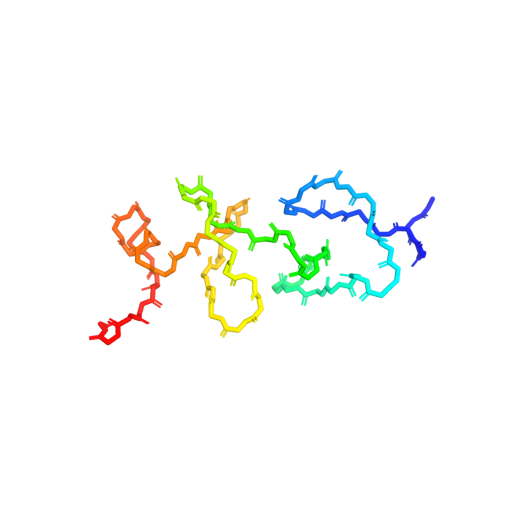580 1.441 4.573 1.00 0.10 61 LEU A C 6
ATOM 6123 O O . LEU A 1 26 ? -5.151 0.286 4.404 1.00 0.10 61 LEU A O 6
ATOM 6139 N N . ILE A 1 27 ? -6.766 1.820 4.175 1.00 0.09 62 ILE A N 6
ATOM 6140 C CA . ILE A 1 27 ? -7.704 0.867 3.629 1.00 0.07 62 ILE A CA 6
ATOM 6141 C C . ILE A 1 27 ? -7.634 0.916 2.110 1.00 0.06 62 ILE A C 6
ATOM 6142 O O . ILE A 1 27 ? -7.835 1.981 1.501 1.00 0.06 62 ILE A O 6
ATOM 6158 N N . PHE A 1 28 ? -7.302 -0.201 1.511 1.00 0.05 63 PHE A N 6
ATOM 6159 C CA . PHE A 1 28 ? -7.156 -0.300 0.083 1.00 0.05 63 PHE A CA 6
ATOM 6160 C C . PHE A 1 28 ? -7.238 -1.679 -0.523 1.00 0.04 63 PHE A C 6
ATOM 6161 O O . PHE A 1 28 ? -7.338 -2.674 0.160 1.00 0.05 63 PHE A O 6
ATOM 6178 N N . HIS A 1 29 ? -7.248 -1.677 -1.830 1.00 0.04 64 HIS A N 6
ATOM 6179 C CA . HIS A 1 29 ? -7.238 -2.860 -2.661 1.00 0.04 64 HIS A CA 6
ATOM 6180 C C . HIS A 1 29 ? -5.881 -3.530 -2.512 1.00 0.06 64 HIS A C 6
ATOM 6181 O O . HIS A 1 29 ? -4.834 -2.870 -2.550 1.00 0.08 64 HIS A O 6
ATOM 6195 N N . ASN A 1 30 ? -5.904 -4.830 -2.344 1.00 0.06 65 ASN A N 6
ATOM 6196 C CA . ASN A 1 30 ? -4.684 -5.630 -2.225 1.00 0.07 65 ASN A CA 6
ATOM 6197 C C . ASN A 1 30 ? -3.836 -5.528 -3.491 1.00 0.08 65 ASN A C 6
ATOM 6198 O O . ASN A 1 30 ? -2.617 -5.601 -3.451 1.00 0.10 65 ASN A O 6
ATOM 6209 N N . SER A 1 31 ? -4.496 -5.399 -4.600 1.00 0.09 66 SER A N 6
ATOM 6210 C CA . SER A 1 31 ? -3.878 -5.306 -5.877 1.00 0.12 66 SER A CA 6
ATOM 6211 C C . SER A 1 31 ? -3.245 -3.936 -6.217 1.00 0.11 66 SER A C 6
ATOM 6212 O O . SER A 1 31 ? -2.526 -3.837 -7.212 1.00 0.15 66 SER A O 6
ATOM 6220 N N . CYS A 1 32 ? -3.447 -2.889 -5.419 1.00 0.08 67 CYS A N 6
ATOM 6221 C CA . CYS A 1 32 ? -3.038 -1.584 -5.936 1.00 0.09 67 CYS A CA 6
ATOM 6222 C C . CYS A 1 32 ? -1.731 -1.020 -5.411 1.00 0.10 67 CYS A C 6
ATOM 6223 O O . CYS A 1 32 ? -0.996 -0.377 -6.177 1.00 0.20 67 CYS A O 6
ATOM 6230 N N . PHE A 1 33 ? -1.391 -1.272 -4.162 1.00 0.09 68 PHE A N 6
ATOM 6231 C CA . PHE A 1 33 ? -0.232 -0.613 -3.614 1.00 0.09 68 PHE A CA 6
ATOM 6232 C C . PHE A 1 33 ? 1.065 -1.247 -4.070 1.00 0.07 68 PHE A C 6
ATOM 6233 O O . PHE A 1 33 ? 1.434 -2.353 -3.659 1.00 0.07 68 PHE A O 6
ATOM 6250 N N . CYS A 1 34 ? 1.701 -0.566 -4.960 1.00 0.07 69 CYS A N 6
ATOM 6251 C CA . CYS A 1 34 ? 2.957 -0.927 -5.498 1.00 0.07 69 CYS A CA 6
ATOM 6252 C C . CYS A 1 34 ? 3.866 0.245 -5.236 1.00 0.06 69 CYS A C 6
ATOM 6253 O O . CYS A 1 34 ? 3.386 1.302 -4.815 1.00 0.06 69 CYS A O 6
ATOM 6261 N N . CYS A 1 35 ? 5.147 0.075 -5.449 1.00 0.05 70 CYS A N 6
ATOM 6262 C CA . CYS A 1 35 ? 6.066 1.164 -5.285 1.00 0.05 70 CYS A CA 6
ATOM 6263 C C . CYS A 1 35 ? 5.794 2.198 -6.334 1.00 0.06 70 CYS A C 6
ATOM 6264 O O . CYS A 1 35 ? 5.506 1.892 -7.487 1.00 0.08 70 CYS A O 6
ATOM 6271 N N . LYS A 1 36 ? 5.836 3.409 -5.914 1.00 0.09 71 LYS A N 6
ATOM 6272 C CA . LYS A 1 36 ? 5.509 4.504 -6.773 1.00 0.11 71 LYS A CA 6
ATOM 6273 C C . LYS A 1 36 ? 6.690 4.861 -7.661 1.00 0.12 71 LYS A C 6
ATOM 6274 O O . LYS A 1 36 ? 6.525 5.481 -8.703 1.00 0.16 71 LYS A O 6
ATOM 6293 N N . HIS A 1 37 ? 7.875 4.442 -7.263 1.00 0.11 72 HIS A N 6
ATOM 6294 C CA . HIS A 1 37 ? 9.050 4.746 -8.045 1.00 0.12 72 HIS A CA 6
ATOM 6295 C C . HIS A 1 37 ? 9.332 3.608 -9.032 1.00 0.11 72 HIS A C 6
ATOM 6296 O O . HIS A 1 37 ? 9.911 3.825 -10.096 1.00 0.13 72 HIS A O 6
ATOM 6310 N N . CYS A 1 38 ? 8.900 2.401 -8.685 1.00 0.09 73 CYS A N 6
ATOM 6311 C CA . CYS A 1 38 ? 8.990 1.288 -9.564 1.00 0.09 73 CYS A CA 6
ATOM 6312 C C . CYS A 1 38 ? 7.763 0.429 -9.292 1.00 0.08 73 CYS A C 6
ATOM 6313 O O . CYS A 1 38 ? 7.494 0.146 -8.147 1.00 0.07 73 CYS A O 6
ATOM 6320 N N . HIS A 1 39 ? 7.046 -0.023 -10.284 1.00 0.10 74 HIS A N 6
ATOM 6321 C CA . HIS A 1 39 ? 5.774 -0.721 -10.007 1.00 0.10 74 HIS A CA 6
ATOM 6322 C C . HIS A 1 39 ? 5.928 -2.201 -9.648 1.00 0.10 74 HIS A C 6
ATOM 6323 O O . HIS A 1 39 ? 5.304 -3.079 -10.244 1.00 0.13 74 HIS A O 6
ATOM 6338 N N . THR A 1 40 ? 6.737 -2.451 -8.658 1.00 0.10 75 THR A N 6
ATOM 6339 C CA . THR A 1 40 ? 6.948 -3.777 -8.137 1.00 0.10 75 THR A CA 6
ATOM 6340 C C . THR A 1 40 ? 5.756 -4.144 -7.259 1.00 0.10 75 THR A C 6
ATOM 6341 O O . THR A 1 40 ? 5.260 -3.300 -6.474 1.00 0.10 75 THR A O 6
ATOM 6352 N N . LYS A 1 41 ? 5.236 -5.335 -7.447 1.00 0.11 76 LYS A N 6
ATOM 6353 C CA . LYS A 1 41 ? 4.095 -5.788 -6.709 1.00 0.11 76 LYS A CA 6
ATOM 6354 C C . LYS A 1 41 ? 4.533 -6.159 -5.303 1.00 0.11 76 LYS A C 6
ATOM 6355 O O . LYS A 1 41 ? 4.849 -7.298 -4.993 1.00 0.16 76 LYS A O 6
ATOM 6374 N N . LEU A 1 42 ? 4.570 -5.176 -4.500 1.00 0.07 77 LEU A N 6
ATOM 6375 C CA . LEU A 1 42 ? 5.025 -5.267 -3.138 1.00 0.06 77 LEU A CA 6
ATOM 6376 C C . LEU A 1 42 ? 3.903 -5.387 -2.167 1.00 0.06 77 LEU A C 6
ATOM 6377 O O . LEU A 1 42 ? 4.124 -5.509 -0.953 1.00 0.07 77 LEU A O 6
ATOM 6393 N N . SER A 1 43 ? 2.707 -5.375 -2.696 1.00 0.06 78 SER A N 6
ATOM 6394 C CA . SER A 1 43 ? 1.535 -5.416 -1.906 1.00 0.07 78 SER A CA 6
ATOM 6395 C C . SER A 1 43 ? 1.533 -6.658 -1.047 1.00 0.07 78 SER A C 6
ATOM 6396 O O . SER A 1 43 ? 1.874 -7.748 -1.512 1.00 0.08 78 SER A O 6
ATOM 6404 N N . LEU A 1 44 ? 1.140 -6.455 0.192 1.00 0.08 79 LEU A N 6
ATOM 6405 C CA . LEU A 1 44 ? 0.949 -7.464 1.213 1.00 0.09 79 LEU A CA 6
ATOM 6406 C C . LEU A 1 44 ? 1.948 -8.633 1.156 1.00 0.13 79 LEU A C 6
ATOM 6407 O O . LEU A 1 44 ? 1.566 -9.796 1.128 1.00 0.18 79 LEU A O 6
ATOM 6423 N N . GLY A 1 45 ? 3.203 -8.301 1.122 1.00 0.19 80 GLY A N 6
ATOM 6424 C CA . GLY A 1 45 ? 4.240 -9.293 1.125 1.00 0.24 80 GLY A CA 6
ATOM 6425 C C . GLY A 1 45 ? 5.480 -8.696 1.688 1.00 0.24 80 GLY A C 6
ATOM 6426 O O . GLY A 1 45 ? 5.855 -8.968 2.822 1.00 0.29 80 GLY A O 6
ATOM 6430 N N . SER A 1 46 ? 6.074 -7.831 0.922 1.00 0.20 81 SER A N 6
ATOM 6431 C CA . SER A 1 46 ? 7.240 -7.109 1.343 1.00 0.19 81 SER A CA 6
ATOM 6432 C C . SER A 1 46 ? 7.104 -5.694 0.843 1.00 0.13 81 SER A C 6
ATOM 6433 O O . SER A 1 46 ? 7.275 -5.437 -0.353 1.00 0.13 81 SER A O 6
ATOM 6441 N N . TYR A 1 47 ? 6.820 -4.779 1.730 1.00 0.10 82 TYR A N 6
ATOM 6442 C CA . TYR A 1 47 ? 6.509 -3.446 1.319 1.00 0.06 82 TYR A CA 6
ATOM 6443 C C . TYR A 1 47 ? 7.015 -2.428 2.304 1.00 0.09 82 TYR A C 6
ATOM 6444 O O . TYR A 1 47 ? 7.446 -2.769 3.401 1.00 0.11 82 TYR A O 6
ATOM 6462 N N . ALA A 1 48 ? 7.002 -1.206 1.875 1.00 0.11 83 ALA A N 6
ATOM 6463 C CA . ALA A 1 48 ? 7.221 -0.074 2.715 1.00 0.15 83 ALA A CA 6
ATOM 6464 C C . ALA A 1 48 ? 6.125 0.906 2.367 1.00 0.11 83 ALA A C 6
ATOM 6465 O O . ALA A 1 48 ? 6.014 1.317 1.240 1.00 0.13 83 ALA A O 6
ATOM 6472 N N . ALA A 1 49 ? 5.299 1.253 3.284 1.00 0.13 84 ALA A N 6
ATOM 6473 C CA . ALA A 1 49 ? 4.244 2.177 2.951 1.00 0.15 84 ALA A CA 6
ATOM 6474 C C . ALA A 1 49 ? 4.372 3.415 3.756 1.00 0.18 84 ALA A C 6
ATOM 6475 O O . ALA A 1 49 ? 4.534 3.346 4.985 1.00 0.22 84 ALA A O 6
ATOM 6482 N N . LEU A 1 50 ? 4.322 4.537 3.097 1.00 0.21 85 LEU A N 6
ATOM 6483 C CA . LEU A 1 50 ? 4.425 5.785 3.744 1.00 0.26 85 LEU A CA 6
ATOM 6484 C C . LEU A 1 50 ? 3.229 6.581 3.358 1.00 0.24 85 LEU A C 6
ATOM 6485 O O . LEU A 1 50 ? 2.620 6.330 2.314 1.00 0.22 85 LEU A O 6
ATOM 6501 N N . HIS A 1 51 ? 2.862 7.486 4.216 1.00 0.28 86 HIS A N 6
ATOM 6502 C CA . HIS A 1 51 ? 1.858 8.473 3.917 1.00 0.27 86 HIS A CA 6
ATOM 6503 C C . HIS A 1 51 ? 2.170 9.127 2.573 1.00 0.28 86 HIS A C 6
ATOM 6504 O O . HIS A 1 51 ? 3.246 9.710 2.380 1.00 0.34 86 HIS A O 6
ATOM 6519 N N . GLY A 1 52 ? 1.271 8.978 1.653 1.00 0.26 87 GLY A N 6
ATOM 6520 C CA . GLY A 1 52 ? 1.460 9.528 0.352 1.00 0.32 87 GLY A CA 6
ATOM 6521 C C . GLY A 1 52 ? 1.893 8.500 -0.679 1.00 0.26 87 GLY A C 6
ATOM 6522 O O . GLY A 1 52 ? 1.263 8.391 -1.731 1.00 0.26 87 GLY A O 6
ATOM 6526 N N . GLU A 1 53 ? 2.943 7.719 -0.390 1.00 0.22 88 GLU A N 6
ATOM 6527 C CA . GLU A 1 53 ? 3.491 6.801 -1.385 1.00 0.18 88 GLU A CA 6
ATOM 6528 C C . GLU A 1 53 ? 3.856 5.462 -0.800 1.00 0.15 88 GLU A C 6
ATOM 6529 O O . GLU A 1 53 ? 4.362 5.362 0.318 1.00 0.15 88 GLU A O 6
ATOM 6541 N N . PHE A 1 54 ? 3.616 4.450 -1.566 1.00 0.13 89 PHE A N 6
ATOM 6542 C CA . PHE A 1 54 ? 3.949 3.119 -1.216 1.00 0.10 89 PHE A CA 6
ATOM 6543 C C . PHE A 1 54 ? 5.210 2.858 -1.966 1.00 0.09 89 PHE A C 6
ATOM 6544 O O . PHE A 1 54 ? 5.328 3.231 -3.142 1.00 0.09 89 PHE A O 6
ATOM 6561 N N . TYR A 1 55 ? 6.160 2.310 -1.323 1.00 0.08 90 TYR A N 6
ATOM 6562 C CA . TYR A 1 55 ? 7.463 2.285 -1.863 1.00 0.08 90 TYR A CA 6
ATOM 6563 C C . TYR A 1 55 ? 8.050 0.937 -1.595 1.00 0.06 90 TYR A C 6
ATOM 6564 O O . TYR A 1 55 ? 7.620 0.236 -0.687 1.00 0.08 90 TYR A O 6
ATOM 6582 N N . CYS A 1 56 ? 8.983 0.535 -2.395 1.00 0.05 91 CYS A N 6
ATOM 6583 C CA . CYS A 1 56 ? 9.594 -0.727 -2.160 1.00 0.05 91 CYS A CA 6
ATOM 6584 C C . CYS A 1 56 ? 10.658 -0.548 -1.112 1.00 0.08 91 CYS A C 6
ATOM 6585 O O . CYS A 1 56 ? 11.133 0.585 -0.941 1.00 0.08 91 CYS A O 6
ATOM 6592 N N . LYS A 1 57 ? 11.030 -1.594 -0.420 1.00 0.11 92 LYS A N 6
ATOM 6593 C CA . LYS A 1 57 ? 12.076 -1.493 0.588 1.00 0.13 92 LYS A CA 6
ATOM 6594 C C . LYS A 1 57 ? 13.375 -0.838 0.030 1.00 0.13 92 LYS A C 6
ATOM 6595 O O . LYS A 1 57 ? 13.887 0.091 0.667 1.00 0.14 92 LYS A O 6
ATOM 6614 N N . PRO A 1 58 ? 13.920 -1.252 -1.170 1.00 0.13 93 PRO A N 6
ATOM 6615 C CA . PRO A 1 58 ? 15.117 -0.606 -1.724 1.00 0.14 93 PRO A CA 6
ATOM 6616 C C . PRO A 1 58 ? 14.907 0.897 -1.978 1.00 0.13 93 PRO A C 6
ATOM 6617 O O . PRO A 1 58 ? 15.687 1.720 -1.505 1.00 0.14 93 PRO A O 6
ATOM 6628 N N . HIS A 1 59 ? 13.813 1.257 -2.650 1.00 0.11 94 HIS A N 6
ATOM 6629 C CA . HIS A 1 59 ? 13.560 2.667 -2.969 1.00 0.11 94 HIS A CA 6
ATOM 6630 C C . HIS A 1 59 ? 13.267 3.495 -1.763 1.00 0.12 94 HIS A C 6
ATOM 6631 O O . HIS A 1 59 ? 13.629 4.660 -1.728 1.00 0.13 94 HIS A O 6
ATOM 6645 N N . PHE A 1 60 ? 12.616 2.912 -0.780 1.00 0.13 95 PHE A N 6
ATOM 6646 C CA . PHE A 1 60 ? 12.313 3.622 0.441 1.00 0.16 95 PHE A CA 6
ATOM 6647 C C . PHE A 1 60 ? 13.613 4.054 1.082 1.00 0.19 95 PHE A C 6
ATOM 6648 O O . PHE A 1 60 ? 13.786 5.207 1.411 1.00 0.22 95 PHE A O 6
ATOM 6665 N N . GLN A 1 61 ? 14.543 3.123 1.162 1.00 0.20 96 GLN A N 6
ATOM 6666 C CA . GLN A 1 61 ? 15.840 3.355 1.771 1.00 0.23 96 GLN A CA 6
ATOM 6667 C C . GLN A 1 61 ? 16.640 4.420 1.019 1.00 0.23 96 GLN A C 6
ATOM 6668 O O . GLN A 1 61 ? 17.287 5.266 1.632 1.00 0.26 96 GLN A O 6
ATOM 6682 N N . GLN A 1 62 ? 16.595 4.381 -0.302 1.00 0.21 97 GLN A N 6
ATOM 6683 C CA . GLN A 1 62 ? 17.339 5.315 -1.111 1.00 0.22 97 GLN A CA 6
ATOM 6684 C C . GLN A 1 62 ? 16.702 6.714 -1.119 1.00 0.24 97 GLN A C 6
ATOM 6685 O O . GLN A 1 62 ? 17.357 7.718 -0.847 1.00 0.28 97 GLN A O 6
ATOM 6699 N N . LEU A 1 63 ? 15.441 6.751 -1.460 1.00 0.21 98 LEU A N 6
ATOM 6700 C CA . LEU A 1 63 ? 14.702 7.985 -1.652 1.00 0.24 98 LEU A CA 6
ATOM 6701 C C . LEU A 1 63 ? 14.186 8.639 -0.381 1.00 0.26 98 LEU A C 6
ATOM 6702 O O . LEU A 1 63 ? 14.285 9.859 -0.218 1.00 0.32 98 LEU A O 6
ATOM 6718 N N . PHE A 1 64 ? 13.637 7.849 0.511 1.00 0.25 99 PHE A N 6
ATOM 6719 C CA . PHE A 1 64 ? 13.022 8.398 1.708 1.00 0.32 99 PHE A CA 6
ATOM 6720 C C . PHE A 1 64 ? 13.926 8.268 2.908 1.00 0.35 99 PHE A C 6
ATOM 6721 O O . PHE A 1 64 ? 13.797 9.039 3.869 1.00 0.54 99 PHE A O 6
ATOM 6738 N N . LYS A 1 65 ? 14.841 7.282 2.823 1.00 0.30 100 LYS A N 6
ATOM 6739 C CA . LYS A 1 65 ? 15.782 6.897 3.866 1.00 0.37 100 LYS A CA 6
ATOM 6740 C C . LYS A 1 65 ? 15.057 6.007 4.889 1.00 0.60 100 LYS A C 6
ATOM 6741 O O . LYS A 1 65 ? 13.823 6.073 4.988 1.00 1.48 100 LYS A O 6
ATOM 6760 N N . SER A 1 66 ? 15.817 5.163 5.605 1.00 0.82 101 SER A N 6
ATOM 6761 C CA . SER A 1 66 ? 15.299 4.227 6.615 1.00 1.14 101 SER A CA 6
ATOM 6762 C C . SER A 1 66 ? 14.603 3.030 5.929 1.00 0.92 101 SER A C 6
ATOM 6763 O O . SER A 1 66 ? 14.412 3.019 4.715 1.00 1.67 101 SER A O 6
ATOM 6771 N N . LYS A 1 67 ? 14.275 2.017 6.697 1.00 1.04 102 LYS A N 6
ATOM 6772 C CA . LYS A 1 67 ? 13.629 0.837 6.172 1.00 0.85 102 LYS A CA 6
ATOM 6773 C C . LYS A 1 67 ? 12.159 0.904 6.543 1.00 0.79 102 LYS A C 6
ATOM 6774 O O . LYS A 1 67 ? 11.812 1.004 7.722 1.00 1.68 102 LYS A O 6
ATOM 6793 N N . GLY A 1 68 ? 11.306 0.880 5.511 1.00 0.81 103 GLY A N 6
ATOM 6794 C CA . GLY A 1 68 ? 9.868 1.122 5.677 1.00 1.93 103 GLY A CA 6
ATOM 6795 C C . GLY A 1 68 ? 9.145 0.121 6.534 1.00 2.25 103 GLY A C 6
ATOM 6796 O O . GLY A 1 68 ? 8.311 0.489 7.347 1.00 2.66 103 GLY A O 6
ATOM 6800 N N . ASN A 1 69 ? 9.421 -1.122 6.323 1.00 2.63 104 ASN A N 6
ATOM 6801 C CA . ASN A 1 69 ? 8.838 -2.175 7.114 1.00 2.95 104 ASN A CA 6
ATOM 6802 C C . ASN A 1 69 ? 9.824 -3.293 7.150 1.00 3.69 104 ASN A C 6
ATOM 6803 O O . ASN A 1 69 ? 9.842 -4.173 6.279 1.00 4.12 104 ASN A O 6
ATOM 6814 N N . TYR A 1 70 ? 10.689 -3.217 8.101 1.00 4.27 105 TYR A N 6
ATOM 6815 C CA . TYR A 1 70 ? 11.748 -4.151 8.242 1.00 5.20 105 TYR A CA 6
ATOM 6816 C C . TYR A 1 70 ? 11.252 -5.299 9.097 1.00 5.64 105 TYR A C 6
ATOM 6817 O O . TYR A 1 70 ? 11.377 -5.276 10.325 1.00 6.11 105 TYR A O 6
ATOM 6835 N N . ASP A 1 71 ? 10.622 -6.258 8.439 1.00 5.76 106 ASP A N 6
ATOM 6836 C CA . ASP A 1 71 ? 10.043 -7.420 9.094 1.00 6.37 106 ASP A CA 6
ATOM 6837 C C . ASP A 1 71 ? 11.106 -8.323 9.684 1.00 7.20 106 ASP A C 6
ATOM 6838 O O . ASP A 1 71 ? 11.669 -9.176 9.014 1.00 7.66 106 ASP A O 6
ATOM 6847 N N . GLU A 1 72 ? 11.410 -8.070 10.919 1.00 7.67 107 GLU A N 6
ATOM 6848 C CA . GLU A 1 72 ? 12.355 -8.830 11.678 1.00 8.69 107 GLU A CA 6
ATOM 6849 C C . GLU A 1 72 ? 11.621 -9.410 12.866 1.00 9.33 107 GLU A C 6
ATOM 6850 O O . GLU A 1 72 ? 11.506 -8.712 13.896 1.00 9.71 107 GLU A O 6
ATOM 6865 N N . ARG A 1 1 ? -25.121 -2.715 8.983 1.00 8.49 36 ARG A N 7
ATOM 6866 C CA . ARG A 1 1 ? -24.669 -4.087 8.783 1.00 8.09 36 ARG A CA 7
ATOM 6867 C C . ARG A 1 1 ? -23.498 -4.065 7.822 1.00 7.16 36 ARG A C 7
ATOM 6868 O O . ARG A 1 1 ? -23.699 -3.829 6.635 1.00 7.20 36 ARG A O 7
ATOM 6891 N N . ALA A 1 2 ? -22.281 -4.248 8.361 1.00 6.54 37 ALA A N 7
ATOM 6892 C CA . ALA A 1 2 ? -21.016 -4.305 7.591 1.00 5.87 37 ALA A CA 7
ATOM 6893 C C . ALA A 1 2 ? -20.632 -2.959 6.946 1.00 4.78 37 ALA A C 7
ATOM 6894 O O . ALA A 1 2 ? -21.479 -2.221 6.426 1.00 4.82 37 ALA A O 7
ATOM 6901 N N . GLN A 1 3 ? -19.368 -2.615 7.010 1.00 4.17 38 GLN A N 7
ATOM 6902 C CA . GLN A 1 3 ? -18.888 -1.412 6.352 1.00 3.41 38 GLN A CA 7
ATOM 6903 C C . GLN A 1 3 ? -18.535 -1.747 4.926 1.00 2.53 38 GLN A C 7
ATOM 6904 O O . GLN A 1 3 ? -17.435 -2.210 4.632 1.00 2.77 38 GLN A O 7
ATOM 6918 N N . VAL A 1 4 ? -19.491 -1.559 4.051 1.00 2.13 39 VAL A N 7
ATOM 6919 C CA . VAL A 1 4 ? -19.317 -1.916 2.660 1.00 1.81 39 VAL A CA 7
ATOM 6920 C C . VAL A 1 4 ? -18.954 -0.715 1.802 1.00 1.43 39 VAL A C 7
ATOM 6921 O O . VAL A 1 4 ? -18.642 -0.863 0.629 1.00 2.28 39 VAL A O 7
ATOM 6934 N N . LYS A 1 5 ? -18.988 0.468 2.371 1.00 0.73 40 LYS A N 7
ATOM 6935 C CA . LYS A 1 5 ? -18.713 1.643 1.582 1.00 0.83 40 LYS A CA 7
ATOM 6936 C C . LYS A 1 5 ? -17.420 2.294 2.057 1.00 0.55 40 LYS A C 7
ATOM 6937 O O . LYS A 1 5 ? -17.392 3.462 2.471 1.00 0.71 40 LYS A O 7
ATOM 6956 N N . GLU A 1 6 ? -16.371 1.536 2.015 1.00 0.35 41 GLU A N 7
ATOM 6957 C CA . GLU A 1 6 ? -15.057 1.982 2.434 1.00 0.17 41 GLU A CA 7
ATOM 6958 C C . GLU A 1 6 ? -14.354 2.582 1.245 1.00 0.12 41 GLU A C 7
ATOM 6959 O O . GLU A 1 6 ? -14.600 2.172 0.134 1.00 0.15 41 GLU A O 7
ATOM 6971 N N . THR A 1 7 ? -13.487 3.521 1.441 1.00 0.11 42 THR A N 7
ATOM 6972 C CA . THR A 1 7 ? -12.791 4.045 0.297 1.00 0.10 42 THR A CA 7
ATOM 6973 C C . THR A 1 7 ? -11.286 3.818 0.480 1.00 0.09 42 THR A C 7
ATOM 6974 O O . THR A 1 7 ? -10.764 3.923 1.591 1.00 0.11 42 THR A O 7
ATOM 6985 N N . CYS A 1 8 ? -10.622 3.508 -0.599 1.00 0.07 43 CYS A N 7
ATOM 6986 C CA . CYS A 1 8 ? -9.236 3.115 -0.596 1.00 0.06 43 CYS A CA 7
ATOM 6987 C C . CYS A 1 8 ? -8.295 4.300 -0.716 1.00 0.09 43 CYS A C 7
ATOM 6988 O O . CYS A 1 8 ? -8.643 5.326 -1.284 1.00 0.11 43 CYS A O 7
ATOM 6995 N N . ALA A 1 9 ? -7.102 4.138 -0.156 1.00 0.09 44 ALA A N 7
ATOM 6996 C CA . ALA A 1 9 ? -6.077 5.167 -0.190 1.00 0.12 44 ALA A CA 7
ATOM 6997 C C . ALA A 1 9 ? -5.041 4.928 -1.278 1.00 0.12 44 ALA A C 7
ATOM 6998 O O . ALA A 1 9 ? -4.463 5.868 -1.804 1.00 0.14 44 ALA A O 7
ATOM 7005 N N . ALA A 1 10 ? -4.820 3.671 -1.641 1.00 0.11 45 ALA A N 7
ATOM 7006 C CA . ALA A 1 10 ? -3.751 3.352 -2.564 1.00 0.12 45 ALA A CA 7
ATOM 7007 C C . ALA A 1 10 ? -4.183 3.503 -4.008 1.00 0.13 45 ALA A C 7
ATOM 7008 O O . ALA A 1 10 ? -3.366 3.722 -4.881 1.00 0.14 45 ALA A O 7
ATOM 7015 N N . CYS A 1 11 ? -5.465 3.380 -4.248 1.00 0.12 46 CYS A N 7
ATOM 7016 C CA . CYS A 1 11 ? -5.989 3.523 -5.586 1.00 0.13 46 CYS A CA 7
ATOM 7017 C C . CYS A 1 11 ? -7.302 4.326 -5.612 1.00 0.13 46 CYS A C 7
ATOM 7018 O O . CYS A 1 11 ? -7.919 4.492 -6.651 1.00 0.14 46 CYS A O 7
ATOM 7025 N N . GLN A 1 12 ? -7.685 4.845 -4.423 1.00 0.12 47 GLN A N 7
ATOM 7026 C CA . GLN A 1 12 ? -8.894 5.681 -4.201 1.00 0.13 47 GLN A CA 7
ATOM 7027 C C . GLN A 1 12 ? -10.175 5.173 -4.872 1.00 0.12 47 GLN A C 7
ATOM 7028 O O . GLN A 1 12 ? -10.934 5.930 -5.467 1.00 0.14 47 GLN A O 7
ATOM 7042 N N . LYS A 1 13 ? -10.400 3.902 -4.744 1.00 0.11 48 LYS A N 7
ATOM 7043 C CA . LYS A 1 13 ? -11.562 3.226 -5.280 1.00 0.11 48 LYS A CA 7
ATOM 7044 C C . LYS A 1 13 ? -12.318 2.700 -4.093 1.00 0.09 48 LYS A C 7
ATOM 7045 O O . LYS A 1 13 ? -11.710 2.486 -3.047 1.00 0.07 48 LYS A O 7
ATOM 7064 N N . THR A 1 14 ? -13.605 2.561 -4.201 1.00 0.11 49 THR A N 7
ATOM 7065 C CA . THR A 1 14 ? -14.383 2.062 -3.104 1.00 0.10 49 THR A CA 7
ATOM 7066 C C . THR A 1 14 ? -14.066 0.579 -2.868 1.00 0.09 49 THR A C 7
ATOM 7067 O O . THR A 1 14 ? -14.090 -0.231 -3.808 1.00 0.10 49 THR A O 7
ATOM 7078 N N . VAL A 1 15 ? -13.748 0.241 -1.642 1.00 0.07 50 VAL A N 7
ATOM 7079 C CA . VAL A 1 15 ? -13.372 -1.103 -1.294 1.00 0.07 50 VAL A CA 7
ATOM 7080 C C . VAL A 1 15 ? -14.568 -1.768 -0.699 1.00 0.08 50 VAL A C 7
ATOM 7081 O O . VAL A 1 15 ? -15.261 -1.176 0.135 1.00 0.08 50 VAL A O 7
ATOM 7094 N N . TYR A 1 16 ? -14.828 -2.951 -1.113 1.00 0.09 51 TYR A N 7
ATOM 7095 C CA . TYR A 1 16 ? -15.920 -3.698 -0.585 1.00 0.11 51 TYR A CA 7
ATOM 7096 C C . TYR A 1 16 ? -15.308 -4.810 0.249 1.00 0.10 51 TYR A C 7
ATOM 7097 O O . TYR A 1 16 ? -14.154 -5.132 0.006 1.00 0.10 51 TYR A O 7
ATOM 7115 N N . PRO A 1 17 ? -16.031 -5.411 1.230 1.00 0.11 52 PRO A N 7
ATOM 7116 C CA . PRO A 1 17 ? -15.458 -6.396 2.194 1.00 0.12 52 PRO A CA 7
ATOM 7117 C C . PRO A 1 17 ? -14.584 -7.486 1.558 1.00 0.15 52 PRO A C 7
ATOM 7118 O O . PRO A 1 17 ? -13.553 -7.865 2.118 1.00 0.16 52 PRO A O 7
ATOM 7129 N N . MET A 1 18 ? -14.960 -7.920 0.374 1.00 0.17 53 MET A N 7
ATOM 7130 C CA . MET A 1 18 ? -14.234 -8.936 -0.376 1.00 0.21 53 MET A CA 7
ATOM 7131 C C . MET A 1 18 ? -12.794 -8.490 -0.711 1.00 0.17 53 MET A C 7
ATOM 7132 O O . MET A 1 18 ? -11.877 -9.306 -0.773 1.00 0.19 53 MET A O 7
ATOM 7146 N N . GLU A 1 19 ? -12.606 -7.203 -0.909 1.00 0.14 54 GLU A N 7
ATOM 7147 C CA . GLU A 1 19 ? -11.317 -6.661 -1.308 1.00 0.12 54 GLU A CA 7
ATOM 7148 C C . GLU A 1 19 ? -10.706 -5.845 -0.181 1.00 0.09 54 GLU A C 7
ATOM 7149 O O . GLU A 1 19 ? -9.513 -5.554 -0.190 1.00 0.08 54 GLU A O 7
ATOM 7161 N N . ARG A 1 20 ? -11.545 -5.474 0.768 1.00 0.09 55 ARG A N 7
ATOM 7162 C CA . ARG A 1 20 ? -11.185 -4.598 1.860 1.00 0.08 55 ARG A CA 7
ATOM 7163 C C . ARG A 1 20 ? -10.217 -5.217 2.830 1.00 0.08 55 ARG A C 7
ATOM 7164 O O . ARG A 1 20 ? -10.538 -6.140 3.585 1.00 0.10 55 ARG A O 7
ATOM 7185 N N . LEU A 1 21 ? -9.048 -4.722 2.759 1.00 0.08 56 LEU A N 7
ATOM 7186 C CA . LEU A 1 21 ? -7.974 -5.052 3.612 1.00 0.09 56 LEU A CA 7
ATOM 7187 C C . LEU A 1 21 ? -7.567 -3.777 4.333 1.00 0.10 56 LEU A C 7
ATOM 7188 O O . LEU A 1 21 ? -7.845 -2.677 3.855 1.00 0.11 56 LEU A O 7
ATOM 7204 N N . VAL A 1 22 ? -6.969 -3.904 5.474 1.00 0.12 57 VAL A N 7
ATOM 7205 C CA . VAL A 1 22 ? -6.500 -2.750 6.177 1.00 0.14 57 VAL A CA 7
ATOM 7206 C C . VAL A 1 22 ? -5.012 -2.869 6.510 1.00 0.16 57 VAL A C 7
ATOM 7207 O O . VAL A 1 22 ? -4.606 -3.632 7.396 1.00 0.21 57 VAL A O 7
ATOM 7220 N N . ALA A 1 23 ? -4.201 -2.144 5.772 1.00 0.15 58 ALA A N 7
ATOM 7221 C CA . ALA A 1 23 ? -2.766 -2.137 6.007 1.00 0.18 58 ALA A CA 7
ATOM 7222 C C . ALA A 1 23 ? -2.421 -0.783 6.522 1.00 0.22 58 ALA A C 7
ATOM 7223 O O . ALA A 1 23 ? -2.929 0.202 5.986 1.00 0.23 58 ALA A O 7
ATOM 7230 N N . ASP A 1 24 ? -1.567 -0.705 7.553 1.00 0.29 59 ASP A N 7
ATOM 7231 C CA . ASP A 1 24 ? -1.168 0.599 8.131 1.00 0.37 59 ASP A CA 7
ATOM 7232 C C . ASP A 1 24 ? -2.352 1.467 8.500 1.00 0.53 59 ASP A C 7
ATOM 7233 O O . ASP A 1 24 ? -2.315 2.712 8.379 1.00 1.24 59 ASP A O 7
ATOM 7242 N N . LYS A 1 25 ? -3.422 0.795 8.893 1.00 0.32 60 LYS A N 7
ATOM 7243 C CA . LYS A 1 25 ? -4.684 1.395 9.300 1.00 0.28 60 LYS A CA 7
ATOM 7244 C C . LYS A 1 25 ? -5.457 2.012 8.101 1.00 0.21 60 LYS A C 7
ATOM 7245 O O . LYS A 1 25 ? -6.587 2.504 8.248 1.00 0.23 60 LYS A O 7
ATOM 7264 N N . LEU A 1 26 ? -4.869 1.964 6.928 1.00 0.17 61 LEU A N 7
ATOM 7265 C CA . LEU A 1 26 ? -5.526 2.429 5.726 1.00 0.13 61 LEU A CA 7
ATOM 7266 C C . LEU A 1 26 ? -6.370 1.323 5.156 1.00 0.10 61 LEU A C 7
ATOM 7267 O O . LEU A 1 26 ? -5.951 0.162 5.135 1.00 0.10 61 LEU A O 7
ATOM 7283 N N . ILE A 1 27 ? -7.535 1.659 4.691 1.00 0.09 62 ILE A N 7
ATOM 7284 C CA . ILE A 1 27 ? -8.429 0.666 4.177 1.00 0.07 62 ILE A CA 7
ATOM 7285 C C . ILE A 1 27 ? -8.296 0.631 2.665 1.00 0.06 62 ILE A C 7
ATOM 7286 O O . ILE A 1 27 ? -8.523 1.643 1.996 1.00 0.06 62 ILE A O 7
ATOM 7302 N N . PHE A 1 28 ? -7.896 -0.493 2.139 1.00 0.05 63 PHE A N 7
ATOM 7303 C CA . PHE A 1 28 ? -7.740 -0.663 0.723 1.00 0.05 63 PHE A CA 7
ATOM 7304 C C . PHE A 1 28 ? -7.757 -2.076 0.217 1.00 0.04 63 PHE A C 7
ATOM 7305 O O . PHE A 1 28 ? -7.704 -3.020 0.976 1.00 0.05 63 PHE A O 7
ATOM 7322 N N . HIS A 1 29 ? -7.914 -2.175 -1.078 1.00 0.04 64 HIS A N 7
ATOM 7323 C CA . HIS A 1 29 ? -7.884 -3.413 -1.827 1.00 0.04 64 HIS A CA 7
ATOM 7324 C C . HIS A 1 29 ? -6.514 -4.047 -1.639 1.00 0.06 64 HIS A C 7
ATOM 7325 O O . HIS A 1 29 ? -5.475 -3.393 -1.766 1.00 0.08 64 HIS A O 7
ATOM 7339 N N . ASN A 1 30 ? -6.536 -5.314 -1.338 1.00 0.06 65 ASN A N 7
ATOM 7340 C CA . ASN A 1 30 ? -5.339 -6.094 -1.041 1.00 0.07 65 ASN A CA 7
ATOM 7341 C C . ASN A 1 30 ? -4.313 -6.061 -2.172 1.00 0.08 65 ASN A C 7
ATOM 7342 O O . ASN A 1 30 ? -3.113 -6.073 -1.926 1.00 0.10 65 ASN A O 7
ATOM 7353 N N . SER A 1 31 ? -4.789 -6.120 -3.376 1.00 0.09 66 SER A N 7
ATOM 7354 C CA . SER A 1 31 ? -3.982 -6.105 -4.560 1.00 0.12 66 SER A CA 7
ATOM 7355 C C . SER A 1 31 ? -3.440 -4.717 -5.015 1.00 0.11 66 SER A C 7
ATOM 7356 O O . SER A 1 31 ? -2.530 -4.663 -5.847 1.00 0.15 66 SER A O 7
ATOM 7364 N N . CYS A 1 32 ? -3.943 -3.608 -4.465 1.00 0.08 67 CYS A N 7
ATOM 7365 C CA . CYS A 1 32 ? -3.685 -2.326 -5.139 1.00 0.09 67 CYS A CA 7
ATOM 7366 C C . CYS A 1 32 ? -2.475 -1.548 -4.672 1.00 0.10 67 CYS A C 7
ATOM 7367 O O . CYS A 1 32 ? -1.962 -0.712 -5.421 1.00 0.20 67 CYS A O 7
ATOM 7374 N N . PHE A 1 33 ? -2.014 -1.768 -3.475 1.00 0.09 68 PHE A N 7
ATOM 7375 C CA . PHE A 1 33 ? -0.914 -0.962 -3.009 1.00 0.09 68 PHE A CA 7
ATOM 7376 C C . PHE A 1 33 ? 0.420 -1.501 -3.470 1.00 0.07 68 PHE A C 7
ATOM 7377 O O . PHE A 1 33 ? 0.995 -2.407 -2.871 1.00 0.07 68 PHE A O 7
ATOM 7394 N N . CYS A 1 34 ? 0.879 -0.958 -4.544 1.00 0.07 69 CYS A N 7
ATOM 7395 C CA . CYS A 1 34 ? 2.126 -1.318 -5.123 1.00 0.07 69 CYS A CA 7
ATOM 7396 C C . CYS A 1 34 ? 3.110 -0.212 -4.839 1.00 0.06 69 CYS A C 7
ATOM 7397 O O . CYS A 1 34 ? 2.708 0.855 -4.351 1.00 0.06 69 CYS A O 7
ATOM 7405 N N . CYS A 1 35 ? 4.380 -0.460 -5.105 1.00 0.05 70 CYS A N 7
ATOM 7406 C CA . CYS A 1 35 ? 5.393 0.549 -4.923 1.00 0.05 70 CYS A CA 7
ATOM 7407 C C . CYS A 1 35 ? 5.072 1.766 -5.756 1.00 0.06 70 CYS A C 7
ATOM 7408 O O . CYS A 1 35 ? 4.610 1.685 -6.891 1.00 0.08 70 CYS A O 7
ATOM 7415 N N . LYS A 1 36 ? 5.238 2.878 -5.131 1.00 0.09 71 LYS A N 7
ATOM 7416 C CA . LYS A 1 36 ? 4.929 4.143 -5.705 1.00 0.11 71 LYS A CA 7
ATOM 7417 C C . LYS A 1 36 ? 5.930 4.503 -6.776 1.00 0.12 71 LYS A C 7
ATOM 7418 O O . LYS A 1 36 ? 5.604 5.195 -7.717 1.00 0.16 71 LYS A O 7
ATOM 7437 N N . HIS A 1 37 ? 7.125 3.976 -6.662 1.00 0.11 72 HIS A N 7
ATOM 7438 C CA . HIS A 1 37 ? 8.169 4.340 -7.582 1.00 0.12 72 HIS A CA 7
ATOM 7439 C C . HIS A 1 37 ? 8.285 3.315 -8.734 1.00 0.11 72 HIS A C 7
ATOM 7440 O O . HIS A 1 37 ? 8.765 3.638 -9.815 1.00 0.13 72 HIS A O 7
ATOM 7454 N N . CYS A 1 38 ? 7.838 2.088 -8.499 1.00 0.09 73 CYS A N 7
ATOM 7455 C CA . CYS A 1 38 ? 7.813 1.079 -9.517 1.00 0.09 73 CYS A CA 7
ATOM 7456 C C . CYS A 1 38 ? 6.574 0.260 -9.276 1.00 0.08 73 CYS A C 7
ATOM 7457 O O . CYS A 1 38 ? 6.267 -0.015 -8.132 1.00 0.07 73 CYS A O 7
ATOM 7464 N N . HIS A 1 39 ? 5.876 -0.157 -10.303 1.00 0.10 74 HIS A N 7
ATOM 7465 C CA . HIS A 1 39 ? 4.601 -0.863 -10.120 1.00 0.10 74 HIS A CA 7
ATOM 7466 C C . HIS A 1 39 ? 4.810 -2.352 -9.715 1.00 0.10 74 HIS A C 7
ATOM 7467 O O . HIS A 1 39 ? 4.338 -3.292 -10.357 1.00 0.13 74 HIS A O 7
ATOM 7482 N N . THR A 1 40 ? 5.512 -2.497 -8.650 1.00 0.10 75 THR A N 7
ATOM 7483 C CA . THR A 1 40 ? 5.818 -3.728 -7.997 1.00 0.10 75 THR A CA 7
ATOM 7484 C C . THR A 1 40 ? 4.729 -4.044 -6.963 1.00 0.10 75 THR A C 7
ATOM 7485 O O . THR A 1 40 ? 4.476 -3.231 -6.050 1.00 0.10 75 THR A O 7
ATOM 7496 N N . LYS A 1 41 ? 4.074 -5.192 -7.122 1.00 0.11 76 LYS A N 7
ATOM 7497 C CA . LYS A 1 41 ? 3.023 -5.613 -6.216 1.00 0.11 76 LYS A CA 7
ATOM 7498 C C . LYS A 1 41 ? 3.687 -6.178 -4.965 1.00 0.11 76 LYS A C 7
ATOM 7499 O O . LYS A 1 41 ? 4.060 -7.348 -4.890 1.00 0.16 76 LYS A O 7
ATOM 7518 N N . LEU A 1 42 ? 3.871 -5.313 -4.040 1.00 0.07 77 LEU A N 7
ATOM 7519 C CA . LEU A 1 42 ? 4.506 -5.576 -2.769 1.00 0.06 77 LEU A CA 7
ATOM 7520 C C . LEU A 1 42 ? 3.517 -5.797 -1.653 1.00 0.06 77 LEU A C 7
ATOM 7521 O O . LEU A 1 42 ? 3.897 -6.124 -0.509 1.00 0.07 77 LEU A O 7
ATOM 7537 N N . SER A 1 43 ? 2.270 -5.603 -1.987 1.00 0.06 78 SER A N 7
ATOM 7538 C CA . SER A 1 43 ? 1.191 -5.651 -1.072 1.00 0.07 78 SER A CA 7
ATOM 7539 C C . SER A 1 43 ? 1.181 -6.948 -0.281 1.00 0.07 78 SER A C 7
ATOM 7540 O O . SER A 1 43 ? 1.358 -8.037 -0.843 1.00 0.08 78 SER A O 7
ATOM 7548 N N . LEU A 1 44 ? 0.929 -6.794 1.014 1.00 0.08 79 LEU A N 7
ATOM 7549 C CA . LEU A 1 44 ? 0.786 -7.870 1.992 1.00 0.09 79 LEU A CA 7
ATOM 7550 C C . LEU A 1 44 ? 1.769 -9.035 1.866 1.00 0.13 79 LEU A C 7
ATOM 7551 O O . LEU A 1 44 ? 1.416 -10.201 2.087 1.00 0.18 79 LEU A O 7
ATOM 7567 N N . GLY A 1 45 ? 2.971 -8.714 1.516 1.00 0.19 80 GLY A N 7
ATOM 7568 C CA . GLY A 1 45 ? 4.011 -9.683 1.480 1.00 0.24 80 GLY A CA 7
ATOM 7569 C C . GLY A 1 45 ? 5.168 -9.135 2.217 1.00 0.24 80 GLY A C 7
ATOM 7570 O O . GLY A 1 45 ? 5.511 -9.583 3.302 1.00 0.29 80 GLY A O 7
ATOM 7574 N N . SER A 1 46 ? 5.762 -8.152 1.638 1.00 0.20 81 SER A N 7
ATOM 7575 C CA . SER A 1 46 ? 6.827 -7.433 2.257 1.00 0.19 81 SER A CA 7
ATOM 7576 C C . SER A 1 46 ? 6.852 -6.036 1.690 1.00 0.13 81 SER A C 7
ATOM 7577 O O . SER A 1 46 ? 7.200 -5.836 0.525 1.00 0.13 81 SER A O 7
ATOM 7585 N N . TYR A 1 47 ? 6.461 -5.074 2.457 1.00 0.10 82 TYR A N 7
ATOM 7586 C CA . TYR A 1 47 ? 6.395 -3.775 1.948 1.00 0.06 82 TYR A CA 7
ATOM 7587 C C . TYR A 1 47 ? 6.934 -2.814 2.950 1.00 0.09 82 TYR A C 7
ATOM 7588 O O . TYR A 1 47 ? 7.095 -3.157 4.132 1.00 0.11 82 TYR A O 7
ATOM 7606 N N . ALA A 1 48 ? 7.194 -1.642 2.502 1.00 0.11 83 ALA A N 7
ATOM 7607 C CA . ALA A 1 48 ? 7.607 -0.592 3.349 1.00 0.15 83 ALA A CA 7
ATOM 7608 C C . ALA A 1 48 ? 6.687 0.547 3.086 1.00 0.11 83 ALA A C 7
ATOM 7609 O O . ALA A 1 48 ? 6.597 1.036 1.967 1.00 0.13 83 ALA A O 7
ATOM 7616 N N . ALA A 1 49 ? 5.988 0.953 4.067 1.00 0.13 84 ALA A N 7
ATOM 7617 C CA . ALA A 1 49 ? 5.050 1.989 3.877 1.00 0.15 84 ALA A CA 7
ATOM 7618 C C . ALA A 1 49 ? 5.501 3.210 4.598 1.00 0.18 84 ALA A C 7
ATOM 7619 O O . ALA A 1 49 ? 5.871 3.156 5.780 1.00 0.22 84 ALA A O 7
ATOM 7626 N N . LEU A 1 50 ? 5.504 4.287 3.909 1.00 0.21 85 LEU A N 7
ATOM 7627 C CA . LEU A 1 50 ? 5.814 5.533 4.479 1.00 0.26 85 LEU A CA 7
ATOM 7628 C C . LEU A 1 50 ? 4.559 6.321 4.396 1.00 0.24 85 LEU A C 7
ATOM 7629 O O . LEU A 1 50 ? 3.697 6.010 3.574 1.00 0.22 85 LEU A O 7
ATOM 7645 N N . HIS A 1 51 ? 4.409 7.273 5.268 1.00 0.28 86 HIS A N 7
ATOM 7646 C CA . HIS A 1 51 ? 3.304 8.201 5.197 1.00 0.27 86 HIS A CA 7
ATOM 7647 C C . HIS A 1 51 ? 3.165 8.747 3.769 1.00 0.28 86 HIS A C 7
ATOM 7648 O O . HIS A 1 51 ? 4.113 9.299 3.193 1.00 0.34 86 HIS A O 7
ATOM 7663 N N . GLY A 1 52 ? 2.035 8.488 3.187 1.00 0.26 87 GLY A N 7
ATOM 7664 C CA . GLY A 1 52 ? 1.757 8.939 1.863 1.00 0.32 87 GLY A CA 7
ATOM 7665 C C . GLY A 1 52 ? 2.015 7.893 0.788 1.00 0.26 87 GLY A C 7
ATOM 7666 O O . GLY A 1 52 ? 1.143 7.661 -0.062 1.00 0.26 87 GLY A O 7
ATOM 7670 N N . GLU A 1 53 ? 3.165 7.210 0.836 1.00 0.22 88 GLU A N 7
ATOM 7671 C CA . GLU A 1 53 ? 3.560 6.350 -0.278 1.00 0.18 88 GLU A CA 7
ATOM 7672 C C . GLU A 1 53 ? 3.959 4.950 0.182 1.00 0.15 88 GLU A C 7
ATOM 7673 O O . GLU A 1 53 ? 4.618 4.777 1.208 1.00 0.15 88 GLU A O 7
ATOM 7685 N N . PHE A 1 54 ? 3.591 3.969 -0.605 1.00 0.13 89 PHE A N 7
ATOM 7686 C CA . PHE A 1 54 ? 3.912 2.593 -0.344 1.00 0.10 89 PHE A CA 7
ATOM 7687 C C . PHE A 1 54 ? 5.096 2.304 -1.221 1.00 0.09 89 PHE A C 7
ATOM 7688 O O . PHE A 1 54 ? 5.044 2.525 -2.430 1.00 0.09 89 PHE A O 7
ATOM 7705 N N . TYR A 1 55 ? 6.161 1.873 -0.650 1.00 0.08 90 TYR A N 7
ATOM 7706 C CA . TYR A 1 55 ? 7.387 1.804 -1.373 1.00 0.08 90 TYR A CA 7
ATOM 7707 C C . TYR A 1 55 ? 7.927 0.394 -1.258 1.00 0.06 90 TYR A C 7
ATOM 7708 O O . TYR A 1 55 ? 7.705 -0.280 -0.246 1.00 0.08 90 TYR A O 7
ATOM 7726 N N . CYS A 1 56 ? 8.579 -0.093 -2.304 1.00 0.05 91 CYS A N 7
ATOM 7727 C CA . CYS A 1 56 ? 9.109 -1.435 -2.236 1.00 0.05 91 CYS A CA 7
ATOM 7728 C C . CYS A 1 56 ? 10.330 -1.408 -1.365 1.00 0.08 91 CYS A C 7
ATOM 7729 O O . CYS A 1 56 ? 10.930 -0.339 -1.235 1.00 0.08 91 CYS A O 7
ATOM 7736 N N . LYS A 1 57 ? 10.710 -2.528 -0.793 1.00 0.11 92 LYS A N 7
ATOM 7737 C CA . LYS A 1 57 ? 11.886 -2.567 0.073 1.00 0.13 92 LYS A CA 7
ATOM 7738 C C . LYS A 1 57 ? 13.137 -1.968 -0.631 1.00 0.13 92 LYS A C 7
ATOM 7739 O O . LYS A 1 57 ? 13.774 -1.090 -0.051 1.00 0.14 92 LYS A O 7
ATOM 7758 N N . PRO A 1 58 ? 13.483 -2.375 -1.914 1.00 0.13 93 PRO A N 7
ATOM 7759 C CA . PRO A 1 58 ? 14.649 -1.807 -2.609 1.00 0.14 93 PRO A CA 7
ATOM 7760 C C . PRO A 1 58 ? 14.547 -0.283 -2.778 1.00 0.13 93 PRO A C 7
ATOM 7761 O O . PRO A 1 58 ? 15.465 0.446 -2.411 1.00 0.14 93 PRO A O 7
ATOM 7772 N N . HIS A 1 59 ? 13.408 0.201 -3.270 1.00 0.11 94 HIS A N 7
ATOM 7773 C CA . HIS A 1 59 ? 13.242 1.642 -3.485 1.00 0.11 94 HIS A CA 7
ATOM 7774 C C . HIS A 1 59 ? 13.214 2.417 -2.217 1.00 0.12 94 HIS A C 7
ATOM 7775 O O . HIS A 1 59 ? 13.701 3.542 -2.181 1.00 0.13 94 HIS A O 7
ATOM 7789 N N . PHE A 1 60 ? 12.656 1.833 -1.182 1.00 0.13 95 PHE A N 7
ATOM 7790 C CA . PHE A 1 60 ? 12.594 2.479 0.101 1.00 0.16 95 PHE A CA 7
ATOM 7791 C C . PHE A 1 60 ? 14.007 2.724 0.566 1.00 0.19 95 PHE A C 7
ATOM 7792 O O . PHE A 1 60 ? 14.368 3.838 0.883 1.00 0.22 95 PHE A O 7
ATOM 7809 N N . GLN A 1 61 ? 14.818 1.690 0.466 1.00 0.20 96 GLN A N 7
ATOM 7810 C CA . GLN A 1 61 ? 16.203 1.726 0.893 1.00 0.23 96 GLN A CA 7
ATOM 7811 C C . GLN A 1 61 ? 17.039 2.703 0.086 1.00 0.23 96 GLN A C 7
ATOM 7812 O O . GLN A 1 61 ? 17.892 3.392 0.632 1.00 0.26 96 GLN A O 7
ATOM 7826 N N . GLN A 1 62 ? 16.833 2.743 -1.205 1.00 0.21 97 GLN A N 7
ATOM 7827 C CA . GLN A 1 62 ? 17.592 3.617 -2.038 1.00 0.22 97 GLN A CA 7
ATOM 7828 C C . GLN A 1 62 ? 17.150 5.080 -1.893 1.00 0.24 97 GLN A C 7
ATOM 7829 O O . GLN A 1 62 ? 17.967 5.969 -1.623 1.00 0.28 97 GLN A O 7
ATOM 7843 N N . LEU A 1 63 ? 15.869 5.312 -2.052 1.00 0.21 98 LEU A N 7
ATOM 7844 C CA . LEU A 1 63 ? 15.313 6.655 -2.079 1.00 0.24 98 LEU A CA 7
ATOM 7845 C C . LEU A 1 63 ? 15.104 7.292 -0.706 1.00 0.26 98 LEU A C 7
ATOM 7846 O O . LEU A 1 63 ? 15.488 8.441 -0.488 1.00 0.32 98 LEU A O 7
ATOM 7862 N N . PHE A 1 64 ? 14.552 6.544 0.229 1.00 0.25 99 PHE A N 7
ATOM 7863 C CA . PHE A 1 64 ? 14.243 7.106 1.548 1.00 0.32 99 PHE A CA 7
ATOM 7864 C C . PHE A 1 64 ? 15.220 6.600 2.600 1.00 0.35 99 PHE A C 7
ATOM 7865 O O . PHE A 1 64 ? 15.136 6.988 3.779 1.00 0.54 99 PHE A O 7
ATOM 7882 N N . LYS A 1 65 ? 16.122 5.714 2.165 1.00 0.30 100 LYS A N 7
ATOM 7883 C CA . LYS A 1 65 ? 17.131 5.104 3.000 1.00 0.37 100 LYS A CA 7
ATOM 7884 C C . LYS A 1 65 ? 16.406 4.154 3.989 1.00 0.60 100 LYS A C 7
ATOM 7885 O O . LYS A 1 65 ? 15.296 3.717 3.671 1.00 1.48 100 LYS A O 7
ATOM 7904 N N . SER A 1 66 ? 17.016 3.802 5.142 1.00 0.82 101 SER A N 7
ATOM 7905 C CA . SER A 1 66 ? 16.408 2.867 6.089 1.00 1.14 101 SER A CA 7
ATOM 7906 C C . SER A 1 66 ? 16.242 1.489 5.403 1.00 0.92 101 SER A C 7
ATOM 7907 O O . SER A 1 66 ? 16.984 1.179 4.452 1.00 1.67 101 SER A O 7
ATOM 7915 N N . LYS A 1 67 ? 15.350 0.654 5.886 1.00 1.04 102 LYS A N 7
ATOM 7916 C CA . LYS A 1 67 ? 15.148 -0.641 5.277 1.00 0.85 102 LYS A CA 7
ATOM 7917 C C . LYS A 1 67 ? 13.680 -0.969 5.278 1.00 0.79 102 LYS A C 7
ATOM 7918 O O . LYS A 1 67 ? 12.927 -0.427 6.097 1.00 1.68 102 LYS A O 7
ATOM 7937 N N . GLY A 1 68 ? 13.275 -1.828 4.349 1.00 0.81 103 GLY A N 7
ATOM 7938 C CA . GLY A 1 68 ? 11.892 -2.229 4.234 1.00 1.93 103 GLY A CA 7
ATOM 7939 C C . GLY A 1 68 ? 11.497 -3.158 5.347 1.00 2.25 103 GLY A C 7
ATOM 7940 O O . GLY A 1 68 ? 11.529 -4.390 5.198 1.00 2.66 103 GLY A O 7
ATOM 7944 N N . ASN A 1 69 ? 11.152 -2.556 6.456 1.00 2.63 104 ASN A N 7
ATOM 7945 C CA . ASN A 1 69 ? 10.811 -3.234 7.683 1.00 2.95 104 ASN A CA 7
ATOM 7946 C C . ASN A 1 69 ? 9.485 -3.982 7.602 1.00 3.69 104 ASN A C 7
ATOM 7947 O O . ASN A 1 69 ? 8.411 -3.424 7.779 1.00 4.12 104 ASN A O 7
ATOM 7958 N N . TYR A 1 70 ? 9.557 -5.236 7.289 1.00 4.27 105 TYR A N 7
ATOM 7959 C CA . TYR A 1 70 ? 8.387 -6.058 7.343 1.00 5.20 105 TYR A CA 7
ATOM 7960 C C . TYR A 1 70 ? 8.330 -6.705 8.711 1.00 5.64 105 TYR A C 7
ATOM 7961 O O . TYR A 1 70 ? 7.434 -6.440 9.507 1.00 6.11 105 TYR A O 7
ATOM 7979 N N . ASP A 1 71 ? 9.308 -7.504 8.997 1.00 5.76 106 ASP A N 7
ATOM 7980 C CA . ASP A 1 71 ? 9.405 -8.179 10.267 1.00 6.37 106 ASP A CA 7
ATOM 7981 C C . ASP A 1 71 ? 10.625 -7.662 10.981 1.00 7.20 106 ASP A C 7
ATOM 7982 O O . ASP A 1 71 ? 11.698 -8.269 10.954 1.00 7.66 106 ASP A O 7
ATOM 7991 N N . GLU A 1 72 ? 10.481 -6.522 11.581 1.00 7.67 107 GLU A N 7
ATOM 7992 C CA . GLU A 1 72 ? 11.583 -5.882 12.220 1.00 8.69 107 GLU A CA 7
ATOM 7993 C C . GLU A 1 72 ? 11.174 -5.630 13.650 1.00 9.33 107 GLU A C 7
ATOM 7994 O O . GLU A 1 72 ? 10.847 -4.488 14.018 1.00 9.71 107 GLU A O 7
ATOM 8009 N N . ARG A 1 1 ? -17.433 -4.112 8.190 1.00 8.49 36 ARG A N 8
ATOM 8010 C CA . ARG A 1 1 ? -17.495 -3.215 7.042 1.00 8.09 36 ARG A CA 8
ATOM 8011 C C . ARG A 1 1 ? -17.885 -4.000 5.810 1.00 7.16 36 ARG A C 8
ATOM 8012 O O . ARG A 1 1 ? -17.051 -4.299 4.952 1.00 7.20 36 ARG A O 8
ATOM 8035 N N . ALA A 1 2 ? -19.147 -4.348 5.731 1.00 6.54 37 ALA A N 8
ATOM 8036 C CA . ALA A 1 2 ? -19.655 -5.104 4.611 1.00 5.87 37 ALA A CA 8
ATOM 8037 C C . ALA A 1 2 ? -20.310 -4.180 3.606 1.00 4.78 37 ALA A C 8
ATOM 8038 O O . ALA A 1 2 ? -20.561 -4.561 2.453 1.00 4.82 37 ALA A O 8
ATOM 8045 N N . GLN A 1 3 ? -20.614 -2.979 4.035 1.00 4.17 38 GLN A N 8
ATOM 8046 C CA . GLN A 1 3 ? -21.174 -2.003 3.151 1.00 3.41 38 GLN A CA 8
ATOM 8047 C C . GLN A 1 3 ? -20.032 -1.385 2.383 1.00 2.53 38 GLN A C 8
ATOM 8048 O O . GLN A 1 3 ? -19.139 -0.749 2.964 1.00 2.77 38 GLN A O 8
ATOM 8062 N N . VAL A 1 4 ? -20.038 -1.607 1.096 1.00 2.13 39 VAL A N 8
ATOM 8063 C CA . VAL A 1 4 ? -18.940 -1.235 0.246 1.00 1.81 39 VAL A CA 8
ATOM 8064 C C . VAL A 1 4 ? -18.906 0.263 -0.041 1.00 1.43 39 VAL A C 8
ATOM 8065 O O . VAL A 1 4 ? -19.389 0.744 -1.076 1.00 2.28 39 VAL A O 8
ATOM 8078 N N . LYS A 1 5 ? -18.401 0.991 0.909 1.00 0.73 40 LYS A N 8
ATOM 8079 C CA . LYS A 1 5 ? -18.116 2.395 0.747 1.00 0.83 40 LYS A CA 8
ATOM 8080 C C . LYS A 1 5 ? -16.672 2.606 1.076 1.00 0.55 40 LYS A C 8
ATOM 8081 O O . LYS A 1 5 ? -16.239 3.704 1.432 1.00 0.71 40 LYS A O 8
ATOM 8100 N N . GLU A 1 6 ? -15.932 1.553 0.914 1.00 0.35 41 GLU A N 8
ATOM 8101 C CA . GLU A 1 6 ? -14.536 1.554 1.224 1.00 0.17 41 GLU A CA 8
ATOM 8102 C C . GLU A 1 6 ? -13.825 2.009 0.020 1.00 0.12 41 GLU A C 8
ATOM 8103 O O . GLU A 1 6 ? -14.037 1.479 -1.065 1.00 0.15 41 GLU A O 8
ATOM 8115 N N . THR A 1 7 ? -12.992 2.943 0.173 1.00 0.11 42 THR A N 8
ATOM 8116 C CA . THR A 1 7 ? -12.267 3.400 -0.947 1.00 0.10 42 THR A CA 8
ATOM 8117 C C . THR A 1 7 ? -10.801 3.203 -0.649 1.00 0.09 42 THR A C 8
ATOM 8118 O O . THR A 1 7 ? -10.368 3.322 0.491 1.00 0.11 42 THR A O 8
ATOM 8129 N N . CYS A 1 8 ? -10.072 2.882 -1.645 1.00 0.07 43 CYS A N 8
ATOM 8130 C CA . CYS A 1 8 ? -8.692 2.568 -1.533 1.00 0.06 43 CYS A CA 8
ATOM 8131 C C . CYS A 1 8 ? -7.837 3.822 -1.540 1.00 0.09 43 CYS A C 8
ATOM 8132 O O . CYS A 1 8 ? -8.250 4.853 -2.040 1.00 0.11 43 CYS A O 8
ATOM 8139 N N . ALA A 1 9 ? -6.677 3.740 -0.923 1.00 0.09 44 ALA A N 8
ATOM 8140 C CA . ALA A 1 9 ? -5.755 4.856 -0.871 1.00 0.12 44 ALA A CA 8
ATOM 8141 C C . ALA A 1 9 ? -4.587 4.684 -1.832 1.00 0.12 44 ALA A C 8
ATOM 8142 O O . ALA A 1 9 ? -3.927 5.643 -2.177 1.00 0.14 44 ALA A O 8
ATOM 8149 N N . ALA A 1 10 ? -4.359 3.460 -2.292 1.00 0.11 45 ALA A N 8
ATOM 8150 C CA . ALA A 1 10 ? -3.199 3.180 -3.122 1.00 0.12 45 ALA A CA 8
ATOM 8151 C C . ALA A 1 10 ? -3.520 3.326 -4.601 1.00 0.13 45 ALA A C 8
ATOM 8152 O O . ALA A 1 10 ? -2.650 3.613 -5.413 1.00 0.14 45 ALA A O 8
ATOM 8159 N N . CYS A 1 11 ? -4.767 3.099 -4.939 1.00 0.12 46 CYS A N 8
ATOM 8160 C CA . CYS A 1 11 ? -5.227 3.232 -6.303 1.00 0.13 46 CYS A CA 8
ATOM 8161 C C . CYS A 1 11 ? -6.576 3.972 -6.358 1.00 0.13 46 CYS A C 8
ATOM 8162 O O . CYS A 1 11 ? -7.167 4.135 -7.409 1.00 0.14 46 CYS A O 8
ATOM 8169 N N . GLN A 1 12 ? -7.026 4.434 -5.166 1.00 0.12 47 GLN A N 8
ATOM 8170 C CA . GLN A 1 12 ? -8.280 5.202 -4.966 1.00 0.13 47 GLN A CA 8
ATOM 8171 C C . GLN A 1 12 ? -9.523 4.668 -5.698 1.00 0.12 47 GLN A C 8
ATOM 8172 O O . GLN A 1 12 ? -10.377 5.421 -6.161 1.00 0.14 47 GLN A O 8
ATOM 8186 N N . LYS A 1 13 ? -9.596 3.371 -5.775 1.00 0.11 48 LYS A N 8
ATOM 8187 C CA . LYS A 1 13 ? -10.703 2.647 -6.352 1.00 0.11 48 LYS A CA 8
ATOM 8188 C C . LYS A 1 13 ? -11.490 2.079 -5.214 1.00 0.09 48 LYS A C 8
ATOM 8189 O O . LYS A 1 13 ? -10.932 1.871 -4.139 1.00 0.07 48 LYS A O 8
ATOM 8208 N N . THR A 1 14 ? -12.759 1.901 -5.394 1.00 0.11 49 THR A N 8
ATOM 8209 C CA . THR A 1 14 ? -13.574 1.315 -4.376 1.00 0.10 49 THR A CA 8
ATOM 8210 C C . THR A 1 14 ? -13.133 -0.130 -4.111 1.00 0.09 49 THR A C 8
ATOM 8211 O O . THR A 1 14 ? -12.921 -0.915 -5.055 1.00 0.10 49 THR A O 8
ATOM 8222 N N . VAL A 1 15 ? -12.958 -0.471 -2.853 1.00 0.07 50 VAL A N 8
ATOM 8223 C CA . VAL A 1 15 ? -12.467 -1.782 -2.506 1.00 0.07 50 VAL A CA 8
ATOM 8224 C C . VAL A 1 15 ? -13.621 -2.681 -2.200 1.00 0.08 50 VAL A C 8
ATOM 8225 O O . VAL A 1 15 ? -14.547 -2.291 -1.491 1.00 0.08 50 VAL A O 8
ATOM 8238 N N . TYR A 1 16 ? -13.571 -3.868 -2.712 1.00 0.09 51 TYR A N 8
ATOM 8239 C CA . TYR A 1 16 ? -14.649 -4.796 -2.540 1.00 0.11 51 TYR A CA 8
ATOM 8240 C C . TYR A 1 16 ? -14.199 -5.807 -1.494 1.00 0.10 51 TYR A C 8
ATOM 8241 O O . TYR A 1 16 ? -12.997 -6.000 -1.348 1.00 0.10 51 TYR A O 8
ATOM 8259 N N . PRO A 1 17 ? -15.129 -6.488 -0.788 1.00 0.11 52 PRO A N 8
ATOM 8260 C CA . PRO A 1 17 ? -14.814 -7.324 0.393 1.00 0.12 52 PRO A CA 8
ATOM 8261 C C . PRO A 1 17 ? -13.620 -8.289 0.258 1.00 0.15 52 PRO A C 8
ATOM 8262 O O . PRO A 1 17 ? -12.825 -8.413 1.197 1.00 0.16 52 PRO A O 8
ATOM 8273 N N . MET A 1 18 ? -13.462 -8.942 -0.884 1.00 0.17 53 MET A N 8
ATOM 8274 C CA . MET A 1 18 ? -12.371 -9.897 -1.031 1.00 0.21 53 MET A CA 8
ATOM 8275 C C . MET A 1 18 ? -11.011 -9.202 -1.107 1.00 0.17 53 MET A C 8
ATOM 8276 O O . MET A 1 18 ? -10.032 -9.661 -0.521 1.00 0.19 53 MET A O 8
ATOM 8290 N N . GLU A 1 19 ? -10.960 -8.076 -1.766 1.00 0.14 54 GLU A N 8
ATOM 8291 C CA . GLU A 1 19 ? -9.725 -7.367 -1.938 1.00 0.12 54 GLU A CA 8
ATOM 8292 C C . GLU A 1 19 ? -9.508 -6.317 -0.898 1.00 0.09 54 GLU A C 8
ATOM 8293 O O . GLU A 1 19 ? -8.409 -5.805 -0.773 1.00 0.08 54 GLU A O 8
ATOM 8305 N N . ARG A 1 20 ? -10.557 -5.992 -0.161 1.00 0.09 55 ARG A N 8
ATOM 8306 C CA . ARG A 1 20 ? -10.478 -5.025 0.909 1.00 0.08 55 ARG A CA 8
ATOM 8307 C C . ARG A 1 20 ? -9.575 -5.519 2.012 1.00 0.08 55 ARG A C 8
ATOM 8308 O O . ARG A 1 20 ? -9.942 -6.362 2.832 1.00 0.10 55 ARG A O 8
ATOM 8329 N N . LEU A 1 21 ? -8.402 -5.063 1.953 1.00 0.08 56 LEU A N 8
ATOM 8330 C CA . LEU A 1 21 ? -7.379 -5.338 2.890 1.00 0.09 56 LEU A CA 8
ATOM 8331 C C . LEU A 1 21 ? -7.086 -4.060 3.640 1.00 0.10 56 LEU A C 8
ATOM 8332 O O . LEU A 1 21 ? -7.362 -2.969 3.146 1.00 0.11 56 LEU A O 8
ATOM 8348 N N . VAL A 1 22 ? -6.593 -4.176 4.824 1.00 0.12 57 VAL A N 8
ATOM 8349 C CA . VAL A 1 22 ? -6.217 -3.019 5.555 1.00 0.14 57 VAL A CA 8
ATOM 8350 C C . VAL A 1 22 ? -4.732 -3.064 5.916 1.00 0.16 57 VAL A C 8
ATOM 8351 O O . VAL A 1 22 ? -4.283 -3.902 6.723 1.00 0.21 57 VAL A O 8
ATOM 8364 N N . ALA A 1 23 ? -3.956 -2.229 5.258 1.00 0.15 58 ALA A N 8
ATOM 8365 C CA . ALA A 1 23 ? -2.550 -2.121 5.579 1.00 0.18 58 ALA A CA 8
ATOM 8366 C C . ALA A 1 23 ? -2.348 -0.761 6.136 1.00 0.22 58 ALA A C 8
ATOM 8367 O O . ALA A 1 23 ? -2.854 0.197 5.568 1.00 0.23 58 ALA A O 8
ATOM 8374 N N . ASP A 1 24 ? -1.591 -0.665 7.213 1.00 0.29 59 ASP A N 8
ATOM 8375 C CA . ASP A 1 24 ? -1.284 0.612 7.887 1.00 0.37 59 ASP A CA 8
ATOM 8376 C C . ASP A 1 24 ? -2.543 1.448 8.140 1.00 0.53 59 ASP A C 8
ATOM 8377 O O . ASP A 1 24 ? -2.538 2.684 7.985 1.00 1.24 59 ASP A O 8
ATOM 8386 N N . LYS A 1 25 ? -3.610 0.750 8.499 1.00 0.32 60 LYS A N 8
ATOM 8387 C CA . LYS A 1 25 ? -4.940 1.272 8.756 1.00 0.28 60 LYS A CA 8
ATOM 8388 C C . LYS A 1 25 ? -5.614 1.875 7.494 1.00 0.21 60 LYS A C 8
ATOM 8389 O O . LYS A 1 25 ? -6.739 2.381 7.547 1.00 0.23 60 LYS A O 8
ATOM 8408 N N . LEU A 1 26 ? -4.957 1.797 6.373 1.00 0.17 61 LEU A N 8
ATOM 8409 C CA . LEU A 1 26 ? -5.538 2.241 5.131 1.00 0.13 61 LEU A CA 8
ATOM 8410 C C . LEU A 1 26 ? -6.285 1.092 4.505 1.00 0.10 61 LEU A C 8
ATOM 8411 O O . LEU A 1 26 ? -5.795 -0.043 4.491 1.00 0.10 61 LEU A O 8
ATOM 8427 N N . ILE A 1 27 ? -7.444 1.361 3.989 1.00 0.09 62 ILE A N 8
ATOM 8428 C CA . ILE A 1 27 ? -8.252 0.319 3.434 1.00 0.07 62 ILE A CA 8
ATOM 8429 C C . ILE A 1 27 ? -8.040 0.298 1.930 1.00 0.06 62 ILE A C 8
ATOM 8430 O O . ILE A 1 27 ? -8.323 1.288 1.245 1.00 0.06 62 ILE A O 8
ATOM 8446 N N . PHE A 1 28 ? -7.503 -0.787 1.428 1.00 0.05 63 PHE A N 8
ATOM 8447 C CA . PHE A 1 28 ? -7.255 -0.938 0.022 1.00 0.05 63 PHE A CA 8
ATOM 8448 C C . PHE A 1 28 ? -7.121 -2.346 -0.470 1.00 0.04 63 PHE A C 8
ATOM 8449 O O . PHE A 1 28 ? -7.044 -3.278 0.299 1.00 0.05 63 PHE A O 8
ATOM 8466 N N . HIS A 1 29 ? -7.162 -2.466 -1.774 1.00 0.04 64 HIS A N 8
ATOM 8467 C CA . HIS A 1 29 ? -7.008 -3.716 -2.480 1.00 0.04 64 HIS A CA 8
ATOM 8468 C C . HIS A 1 29 ? -5.635 -4.271 -2.188 1.00 0.06 64 HIS A C 8
ATOM 8469 O O . HIS A 1 29 ? -4.624 -3.562 -2.268 1.00 0.08 64 HIS A O 8
ATOM 8483 N N . ASN A 1 30 ? -5.617 -5.526 -1.828 1.00 0.06 65 ASN A N 8
ATOM 8484 C CA . ASN A 1 30 ? -4.387 -6.266 -1.590 1.00 0.07 65 ASN A CA 8
ATOM 8485 C C . ASN A 1 30 ? -3.477 -6.255 -2.814 1.00 0.08 65 ASN A C 8
ATOM 8486 O O . ASN A 1 30 ? -2.271 -6.279 -2.697 1.00 0.10 65 ASN A O 8
ATOM 8497 N N . SER A 1 31 ? -4.082 -6.242 -3.950 1.00 0.09 66 SER A N 8
ATOM 8498 C CA . SER A 1 31 ? -3.444 -6.270 -5.224 1.00 0.12 66 SER A CA 8
ATOM 8499 C C . SER A 1 31 ? -2.805 -4.934 -5.697 1.00 0.11 66 SER A C 8
ATOM 8500 O O . SER A 1 31 ? -1.988 -4.943 -6.627 1.00 0.15 66 SER A O 8
ATOM 8508 N N . CYS A 1 32 ? -3.133 -3.805 -5.081 1.00 0.08 67 CYS A N 8
ATOM 8509 C CA . CYS A 1 32 ? -2.791 -2.544 -5.739 1.00 0.09 67 CYS A CA 8
ATOM 8510 C C . CYS A 1 32 ? -1.609 -1.759 -5.213 1.00 0.10 67 CYS A C 8
ATOM 8511 O O . CYS A 1 32 ? -1.002 -1.014 -5.990 1.00 0.20 67 CYS A O 8
ATOM 8518 N N . PHE A 1 33 ? -1.271 -1.870 -3.938 1.00 0.09 68 PHE A N 8
ATOM 8519 C CA . PHE A 1 33 ? -0.255 -0.983 -3.413 1.00 0.09 68 PHE A CA 8
ATOM 8520 C C . PHE A 1 33 ? 1.134 -1.345 -3.855 1.00 0.07 68 PHE A C 8
ATOM 8521 O O . PHE A 1 33 ? 1.793 -2.219 -3.299 1.00 0.07 68 PHE A O 8
ATOM 8538 N N . CYS A 1 34 ? 1.534 -0.677 -4.879 1.00 0.07 69 CYS A N 8
ATOM 8539 C CA . CYS A 1 34 ? 2.791 -0.852 -5.508 1.00 0.07 69 CYS A CA 8
ATOM 8540 C C . CYS A 1 34 ? 3.671 0.320 -5.153 1.00 0.06 69 CYS A C 8
ATOM 8541 O O . CYS A 1 34 ? 3.208 1.306 -4.573 1.00 0.06 69 CYS A O 8
ATOM 8549 N N . CYS A 1 35 ? 4.926 0.202 -5.473 1.00 0.05 70 CYS A N 8
ATOM 8550 C CA . CYS A 1 35 ? 5.869 1.238 -5.218 1.00 0.05 70 CYS A CA 8
ATOM 8551 C C . CYS A 1 35 ? 5.617 2.423 -6.117 1.00 0.06 70 CYS A C 8
ATOM 8552 O O . CYS A 1 35 ? 5.326 2.312 -7.305 1.00 0.08 70 CYS A O 8
ATOM 8559 N N . LYS A 1 36 ? 5.688 3.535 -5.490 1.00 0.09 71 LYS A N 8
ATOM 8560 C CA . LYS A 1 36 ? 5.521 4.831 -6.073 1.00 0.11 71 LYS A CA 8
ATOM 8561 C C . LYS A 1 36 ? 6.535 5.075 -7.178 1.00 0.12 71 LYS A C 8
ATOM 8562 O O . LYS A 1 36 ? 6.221 5.706 -8.185 1.00 0.16 71 LYS A O 8
ATOM 8581 N N . HIS A 1 37 ? 7.731 4.551 -7.013 1.00 0.11 72 HIS A N 8
ATOM 8582 C CA . HIS A 1 37 ? 8.770 4.788 -7.987 1.00 0.12 72 HIS A CA 8
ATOM 8583 C C . HIS A 1 37 ? 8.818 3.656 -9.027 1.00 0.11 72 HIS A C 8
ATOM 8584 O O . HIS A 1 37 ? 9.106 3.900 -10.196 1.00 0.13 72 HIS A O 8
ATOM 8598 N N . CYS A 1 38 ? 8.511 2.430 -8.615 1.00 0.09 73 CYS A N 8
ATOM 8599 C CA . CYS A 1 38 ? 8.468 1.341 -9.546 1.00 0.09 73 CYS A CA 8
ATOM 8600 C C . CYS A 1 38 ? 7.176 0.575 -9.316 1.00 0.08 73 CYS A C 8
ATOM 8601 O O . CYS A 1 38 ? 6.860 0.246 -8.188 1.00 0.07 73 CYS A O 8
ATOM 8608 N N . HIS A 1 39 ? 6.451 0.262 -10.342 1.00 0.10 74 HIS A N 8
ATOM 8609 C CA . HIS A 1 39 ? 5.148 -0.394 -10.175 1.00 0.10 74 HIS A CA 8
ATOM 8610 C C . HIS A 1 39 ? 5.269 -1.892 -9.920 1.00 0.10 74 HIS A C 8
ATOM 8611 O O . HIS A 1 39 ? 4.817 -2.722 -10.700 1.00 0.13 74 HIS A O 8
ATOM 8626 N N . THR A 1 40 ? 5.872 -2.214 -8.821 1.00 0.10 75 THR A N 8
ATOM 8627 C CA . THR A 1 40 ? 6.069 -3.573 -8.451 1.00 0.10 75 THR A CA 8
ATOM 8628 C C . THR A 1 40 ? 5.071 -3.944 -7.334 1.00 0.10 75 THR A C 8
ATOM 8629 O O . THR A 1 40 ? 4.840 -3.139 -6.404 1.00 0.10 75 THR A O 8
ATOM 8640 N N . LYS A 1 41 ? 4.405 -5.096 -7.482 1.00 0.11 76 LYS A N 8
ATOM 8641 C CA . LYS A 1 41 ? 3.419 -5.575 -6.502 1.00 0.11 76 LYS A CA 8
ATOM 8642 C C . LYS A 1 41 ? 4.143 -6.019 -5.220 1.00 0.11 76 LYS A C 8
ATOM 8643 O O . LYS A 1 41 ? 4.402 -7.198 -4.999 1.00 0.16 76 LYS A O 8
ATOM 8662 N N . LEU A 1 42 ? 4.476 -5.053 -4.424 1.00 0.07 77 LEU A N 8
ATOM 8663 C CA . LEU A 1 42 ? 5.158 -5.231 -3.154 1.00 0.06 77 LEU A CA 8
ATOM 8664 C C . LEU A 1 42 ? 4.200 -5.459 -2.015 1.00 0.06 77 LEU A C 8
ATOM 8665 O O . LEU A 1 42 ? 4.612 -5.751 -0.885 1.00 0.07 77 LEU A O 8
ATOM 8681 N N . SER A 1 43 ? 2.946 -5.310 -2.325 1.00 0.06 78 SER A N 8
ATOM 8682 C CA . SER A 1 43 ? 1.869 -5.401 -1.406 1.00 0.07 78 SER A CA 8
ATOM 8683 C C . SER A 1 43 ? 1.925 -6.677 -0.561 1.00 0.07 78 SER A C 8
ATOM 8684 O O . SER A 1 43 ? 2.231 -7.765 -1.077 1.00 0.08 78 SER A O 8
ATOM 8692 N N . LEU A 1 44 ? 1.626 -6.500 0.724 1.00 0.08 79 LEU A N 8
ATOM 8693 C CA . LEU A 1 44 ? 1.515 -7.553 1.729 1.00 0.09 79 LEU A CA 8
ATOM 8694 C C . LEU A 1 44 ? 2.561 -8.667 1.617 1.00 0.13 79 LEU A C 8
ATOM 8695 O O . LEU A 1 44 ? 2.316 -9.728 1.011 1.00 0.18 79 LEU A O 8
ATOM 8711 N N . GLY A 1 45 ? 3.685 -8.438 2.224 1.00 0.19 80 GLY A N 8
ATOM 8712 C CA . GLY A 1 45 ? 4.771 -9.368 2.191 1.00 0.24 80 GLY A CA 8
ATOM 8713 C C . GLY A 1 45 ? 6.035 -8.682 2.594 1.00 0.24 80 GLY A C 8
ATOM 8714 O O . GLY A 1 45 ? 6.659 -9.022 3.607 1.00 0.29 80 GLY A O 8
ATOM 8718 N N . SER A 1 46 ? 6.412 -7.717 1.812 1.00 0.20 81 SER A N 8
ATOM 8719 C CA . SER A 1 46 ? 7.543 -6.905 2.093 1.00 0.19 81 SER A CA 8
ATOM 8720 C C . SER A 1 46 ? 7.345 -5.530 1.467 1.00 0.13 81 SER A C 8
ATOM 8721 O O . SER A 1 46 ? 7.452 -5.369 0.249 1.00 0.13 81 SER A O 8
ATOM 8729 N N . TYR A 1 47 ? 7.068 -4.537 2.279 1.00 0.10 82 TYR A N 8
ATOM 8730 C CA . TYR A 1 47 ? 6.832 -3.230 1.767 1.00 0.06 82 TYR A CA 8
ATOM 8731 C C . TYR A 1 47 ? 7.405 -2.180 2.694 1.00 0.09 82 TYR A C 8
ATOM 8732 O O . TYR A 1 47 ? 7.870 -2.500 3.802 1.00 0.11 82 TYR A O 8
ATOM 8750 N N . ALA A 1 48 ? 7.481 -0.982 2.212 1.00 0.11 83 ALA A N 8
ATOM 8751 C CA . ALA A 1 48 ? 7.851 0.144 3.013 1.00 0.15 83 ALA A CA 8
ATOM 8752 C C . ALA A 1 48 ? 6.833 1.212 2.760 1.00 0.11 83 ALA A C 8
ATOM 8753 O O . ALA A 1 48 ? 6.669 1.655 1.644 1.00 0.13 83 ALA A O 8
ATOM 8760 N N . ALA A 1 49 ? 6.141 1.618 3.745 1.00 0.13 84 ALA A N 8
ATOM 8761 C CA . ALA A 1 49 ? 5.141 2.597 3.518 1.00 0.15 84 ALA A CA 8
ATOM 8762 C C . ALA A 1 49 ? 5.510 3.885 4.180 1.00 0.18 84 ALA A C 8
ATOM 8763 O O . ALA A 1 49 ? 6.044 3.888 5.307 1.00 0.22 84 ALA A O 8
ATOM 8770 N N . LEU A 1 50 ? 5.290 4.957 3.490 1.00 0.21 85 LEU A N 8
ATOM 8771 C CA . LEU A 1 50 ? 5.468 6.249 4.030 1.00 0.26 85 LEU A CA 8
ATOM 8772 C C . LEU A 1 50 ? 4.144 6.924 3.858 1.00 0.24 85 LEU A C 8
ATOM 8773 O O . LEU A 1 50 ? 3.353 6.493 3.015 1.00 0.22 85 LEU A O 8
ATOM 8789 N N . HIS A 1 51 ? 3.858 7.899 4.678 1.00 0.28 86 HIS A N 8
ATOM 8790 C CA . HIS A 1 51 ? 2.628 8.668 4.551 1.00 0.27 86 HIS A CA 8
ATOM 8791 C C . HIS A 1 51 ? 2.377 9.116 3.095 1.00 0.28 86 HIS A C 8
ATOM 8792 O O . HIS A 1 51 ? 3.200 9.805 2.483 1.00 0.34 86 HIS A O 8
ATOM 8807 N N . GLY A 1 52 ? 1.280 8.664 2.547 1.00 0.26 87 GLY A N 8
ATOM 8808 C CA . GLY A 1 52 ? 0.892 9.044 1.216 1.00 0.32 87 GLY A CA 8
ATOM 8809 C C . GLY A 1 52 ? 1.366 8.099 0.114 1.00 0.26 87 GLY A C 8
ATOM 8810 O O . GLY A 1 52 ? 0.639 7.888 -0.860 1.00 0.26 87 GLY A O 8
ATOM 8814 N N . GLU A 1 53 ? 2.564 7.510 0.250 1.00 0.22 88 GLU A N 8
ATOM 8815 C CA . GLU A 1 53 ? 3.126 6.717 -0.849 1.00 0.18 88 GLU A CA 8
ATOM 8816 C C . GLU A 1 53 ? 3.743 5.423 -0.350 1.00 0.15 88 GLU A C 8
ATOM 8817 O O . GLU A 1 53 ? 4.387 5.385 0.706 1.00 0.15 88 GLU A O 8
ATOM 8829 N N . PHE A 1 54 ? 3.575 4.381 -1.113 1.00 0.13 89 PHE A N 8
ATOM 8830 C CA . PHE A 1 54 ? 4.066 3.092 -0.757 1.00 0.10 89 PHE A CA 8
ATOM 8831 C C . PHE A 1 54 ? 5.302 2.884 -1.583 1.00 0.09 89 PHE A C 8
ATOM 8832 O O . PHE A 1 54 ? 5.297 3.099 -2.793 1.00 0.09 89 PHE A O 8
ATOM 8849 N N . TYR A 1 55 ? 6.351 2.524 -0.962 1.00 0.08 90 TYR A N 8
ATOM 8850 C CA . TYR A 1 55 ? 7.614 2.511 -1.610 1.00 0.08 90 TYR A CA 8
ATOM 8851 C C . TYR A 1 55 ? 8.208 1.126 -1.420 1.00 0.06 90 TYR A C 8
ATOM 8852 O O . TYR A 1 55 ? 7.938 0.466 -0.418 1.00 0.08 90 TYR A O 8
ATOM 8870 N N . CYS A 1 56 ? 8.946 0.636 -2.382 1.00 0.05 91 CYS A N 8
ATOM 8871 C CA . CYS A 1 56 ? 9.584 -0.636 -2.170 1.00 0.05 91 CYS A CA 8
ATOM 8872 C C . CYS A 1 56 ? 10.748 -0.410 -1.251 1.00 0.08 91 CYS A C 8
ATOM 8873 O O . CYS A 1 56 ? 11.274 0.713 -1.235 1.00 0.08 91 CYS A O 8
ATOM 8880 N N . LYS A 1 57 ? 11.149 -1.405 -0.492 1.00 0.11 92 LYS A N 8
ATOM 8881 C CA . LYS A 1 57 ? 12.257 -1.229 0.430 1.00 0.13 92 LYS A CA 8
ATOM 8882 C C . LYS A 1 57 ? 13.520 -0.670 -0.296 1.00 0.13 92 LYS A C 8
ATOM 8883 O O . LYS A 1 57 ? 14.086 0.316 0.182 1.00 0.14 92 LYS A O 8
ATOM 8902 N N . PRO A 1 58 ? 13.934 -1.225 -1.501 1.00 0.13 93 PRO A N 8
ATOM 8903 C CA . PRO A 1 58 ? 15.078 -0.687 -2.256 1.00 0.14 93 PRO A CA 8
ATOM 8904 C C . PRO A 1 58 ? 14.937 0.813 -2.586 1.00 0.13 93 PRO A C 8
ATOM 8905 O O . PRO A 1 58 ? 15.889 1.584 -2.427 1.00 0.14 93 PRO A O 8
ATOM 8916 N N . HIS A 1 59 ? 13.765 1.231 -3.035 1.00 0.11 94 HIS A N 8
ATOM 8917 C CA . HIS A 1 59 ? 13.560 2.638 -3.382 1.00 0.11 94 HIS A CA 8
ATOM 8918 C C . HIS A 1 59 ? 13.421 3.520 -2.175 1.00 0.12 94 HIS A C 8
ATOM 8919 O O . HIS A 1 59 ? 13.860 4.649 -2.190 1.00 0.13 94 HIS A O 8
ATOM 8933 N N . PHE A 1 60 ? 12.835 3.003 -1.130 1.00 0.13 95 PHE A N 8
ATOM 8934 C CA . PHE A 1 60 ? 12.663 3.755 0.105 1.00 0.16 95 PHE A CA 8
ATOM 8935 C C . PHE A 1 60 ? 14.043 4.047 0.691 1.00 0.19 95 PHE A C 8
ATOM 8936 O O . PHE A 1 60 ? 14.319 5.155 1.157 1.00 0.22 95 PHE A O 8
ATOM 8953 N N . GLN A 1 61 ? 14.909 3.052 0.620 1.00 0.20 96 GLN A N 8
ATOM 8954 C CA . GLN A 1 61 ? 16.283 3.162 1.079 1.00 0.23 96 GLN A CA 8
ATOM 8955 C C . GLN A 1 61 ? 17.096 4.161 0.264 1.00 0.23 96 GLN A C 8
ATOM 8956 O O . GLN A 1 61 ? 17.835 4.948 0.815 1.00 0.26 96 GLN A O 8
ATOM 8970 N N . GLN A 1 62 ? 16.993 4.096 -1.038 1.00 0.21 97 GLN A N 8
ATOM 8971 C CA . GLN A 1 62 ? 17.737 4.983 -1.893 1.00 0.22 97 GLN A CA 8
ATOM 8972 C C . GLN A 1 62 ? 17.168 6.411 -1.938 1.00 0.24 97 GLN A C 8
ATOM 8973 O O . GLN A 1 62 ? 17.887 7.377 -1.710 1.00 0.28 97 GLN A O 8
ATOM 8987 N N . LEU A 1 63 ? 15.886 6.525 -2.198 1.00 0.21 98 LEU A N 8
ATOM 8988 C CA . LEU A 1 63 ? 15.240 7.815 -2.380 1.00 0.24 98 LEU A CA 8
ATOM 8989 C C . LEU A 1 63 ? 14.951 8.540 -1.078 1.00 0.26 98 LEU A C 8
ATOM 8990 O O . LEU A 1 63 ? 15.212 9.734 -0.966 1.00 0.32 98 LEU A O 8
ATOM 9006 N N . PHE A 1 64 ? 14.447 7.832 -0.080 1.00 0.25 99 PHE A N 8
ATOM 9007 C CA . PHE A 1 64 ? 14.121 8.489 1.175 1.00 0.32 99 PHE A CA 8
ATOM 9008 C C . PHE A 1 64 ? 15.199 8.247 2.226 1.00 0.35 99 PHE A C 8
ATOM 9009 O O . PHE A 1 64 ? 15.172 8.838 3.310 1.00 0.54 99 PHE A O 8
ATOM 9026 N N . LYS A 1 65 ? 16.147 7.364 1.887 1.00 0.30 100 LYS A N 8
ATOM 9027 C CA . LYS A 1 65 ? 17.306 7.047 2.704 1.00 0.37 100 LYS A CA 8
ATOM 9028 C C . LYS A 1 65 ? 16.921 6.438 4.036 1.00 0.60 100 LYS A C 8
ATOM 9029 O O . LYS A 1 65 ? 17.588 6.636 5.051 1.00 1.48 100 LYS A O 8
ATOM 9048 N N . SER A 1 66 ? 15.860 5.690 4.028 1.00 0.82 101 SER A N 8
ATOM 9049 C CA . SER A 1 66 ? 15.366 5.059 5.218 1.00 1.14 101 SER A CA 8
ATOM 9050 C C . SER A 1 66 ? 15.179 3.571 4.949 1.00 0.92 101 SER A C 8
ATOM 9051 O O . SER A 1 66 ? 14.807 3.186 3.845 1.00 1.67 101 SER A O 8
ATOM 9059 N N . LYS A 1 67 ? 15.497 2.755 5.934 1.00 1.04 102 LYS A N 8
ATOM 9060 C CA . LYS A 1 67 ? 15.300 1.317 5.866 1.00 0.85 102 LYS A CA 8
ATOM 9061 C C . LYS A 1 67 ? 13.822 1.043 5.682 1.00 0.79 102 LYS A C 8
ATOM 9062 O O . LYS A 1 67 ? 13.023 1.492 6.491 1.00 1.68 102 LYS A O 8
ATOM 9081 N N . GLY A 1 68 ? 13.466 0.351 4.601 1.00 0.81 103 GLY A N 8
ATOM 9082 C CA . GLY A 1 68 ? 12.083 0.017 4.339 1.00 1.93 103 GLY A CA 8
ATOM 9083 C C . GLY A 1 68 ? 11.476 -0.828 5.421 1.00 2.25 103 GLY A C 8
ATOM 9084 O O . GLY A 1 68 ? 11.586 -2.049 5.393 1.00 2.66 103 GLY A O 8
ATOM 9088 N N . ASN A 1 69 ? 10.833 -0.191 6.360 1.00 2.63 104 ASN A N 8
ATOM 9089 C CA . ASN A 1 69 ? 10.272 -0.875 7.485 1.00 2.95 104 ASN A CA 8
ATOM 9090 C C . ASN A 1 69 ? 8.806 -0.574 7.625 1.00 3.69 104 ASN A C 8
ATOM 9091 O O . ASN A 1 69 ? 8.350 0.545 7.332 1.00 4.12 104 ASN A O 8
ATOM 9102 N N . TYR A 1 70 ? 8.083 -1.600 7.993 1.00 4.27 105 TYR A N 8
ATOM 9103 C CA . TYR A 1 70 ? 6.688 -1.549 8.364 1.00 5.20 105 TYR A CA 8
ATOM 9104 C C . TYR A 1 70 ? 6.318 -2.954 8.785 1.00 5.64 105 TYR A C 8
ATOM 9105 O O . TYR A 1 70 ? 5.258 -3.486 8.480 1.00 6.11 105 TYR A O 8
ATOM 9123 N N . ASP A 1 71 ? 7.242 -3.528 9.520 1.00 5.76 106 ASP A N 8
ATOM 9124 C CA . ASP A 1 71 ? 7.205 -4.913 9.982 1.00 6.37 106 ASP A CA 8
ATOM 9125 C C . ASP A 1 71 ? 6.318 -5.032 11.203 1.00 7.20 106 ASP A C 8
ATOM 9126 O O . ASP A 1 71 ? 5.836 -6.113 11.547 1.00 7.66 106 ASP A O 8
ATOM 9135 N N . GLU A 1 72 ? 6.095 -3.916 11.811 1.00 7.67 107 GLU A N 8
ATOM 9136 C CA . GLU A 1 72 ? 5.343 -3.793 13.010 1.00 8.69 107 GLU A CA 8
ATOM 9137 C C . GLU A 1 72 ? 4.562 -2.508 12.889 1.00 9.33 107 GLU A C 8
ATOM 9138 O O . GLU A 1 72 ? 5.172 -1.429 13.027 1.00 9.71 107 GLU A O 8
ATOM 9153 N N . ARG A 1 1 ? -25.676 -3.431 -2.481 1.00 8.49 36 ARG A N 9
ATOM 9154 C CA . ARG A 1 1 ? -25.318 -2.760 -3.733 1.00 8.09 36 ARG A CA 9
ATOM 9155 C C . ARG A 1 1 ? -24.110 -1.859 -3.559 1.00 7.16 36 ARG A C 9
ATOM 9156 O O . ARG A 1 1 ? -23.015 -2.196 -4.021 1.00 7.20 36 ARG A O 9
ATOM 9179 N N . ALA A 1 2 ? -24.281 -0.726 -2.883 1.00 6.54 37 ALA A N 9
ATOM 9180 C CA . ALA A 1 2 ? -23.185 0.211 -2.719 1.00 5.87 37 ALA A CA 9
ATOM 9181 C C . ALA A 1 2 ? -23.286 0.965 -1.400 1.00 4.78 37 ALA A C 9
ATOM 9182 O O . ALA A 1 2 ? -22.936 2.144 -1.313 1.00 4.82 37 ALA A O 9
ATOM 9189 N N . GLN A 1 3 ? -23.747 0.286 -0.363 1.00 4.17 38 GLN A N 9
ATOM 9190 C CA . GLN A 1 3 ? -23.863 0.924 0.947 1.00 3.41 38 GLN A CA 9
ATOM 9191 C C . GLN A 1 3 ? -22.541 0.715 1.699 1.00 2.53 38 GLN A C 9
ATOM 9192 O O . GLN A 1 3 ? -22.329 1.212 2.804 1.00 2.77 38 GLN A O 9
ATOM 9206 N N . VAL A 1 4 ? -21.666 -0.043 1.087 1.00 2.13 39 VAL A N 9
ATOM 9207 C CA . VAL A 1 4 ? -20.335 -0.265 1.598 1.00 1.81 39 VAL A CA 9
ATOM 9208 C C . VAL A 1 4 ? -19.447 0.937 1.252 1.00 1.43 39 VAL A C 9
ATOM 9209 O O . VAL A 1 4 ? -18.709 0.950 0.272 1.00 2.28 39 VAL A O 9
ATOM 9222 N N . LYS A 1 5 ? -19.551 1.958 2.060 1.00 0.73 40 LYS A N 9
ATOM 9223 C CA . LYS A 1 5 ? -18.857 3.208 1.820 1.00 0.83 40 LYS A CA 9
ATOM 9224 C C . LYS A 1 5 ? -17.426 3.176 2.353 1.00 0.55 40 LYS A C 9
ATOM 9225 O O . LYS A 1 5 ? -17.041 3.977 3.211 1.00 0.71 40 LYS A O 9
ATOM 9244 N N . GLU A 1 6 ? -16.662 2.244 1.862 1.00 0.35 41 GLU A N 9
ATOM 9245 C CA . GLU A 1 6 ? -15.274 2.123 2.217 1.00 0.17 41 GLU A CA 9
ATOM 9246 C C . GLU A 1 6 ? -14.469 2.688 1.105 1.00 0.12 41 GLU A C 9
ATOM 9247 O O . GLU A 1 6 ? -14.663 2.323 -0.031 1.00 0.15 41 GLU A O 9
ATOM 9259 N N . THR A 1 7 ? -13.574 3.531 1.391 1.00 0.11 42 THR A N 9
ATOM 9260 C CA . THR A 1 7 ? -12.808 4.092 0.325 1.00 0.10 42 THR A CA 9
ATOM 9261 C C . THR A 1 7 ? -11.350 3.674 0.434 1.00 0.09 42 THR A C 9
ATOM 9262 O O . THR A 1 7 ? -10.768 3.666 1.524 1.00 0.11 42 THR A O 9
ATOM 9273 N N . CYS A 1 8 ? -10.785 3.326 -0.690 1.00 0.07 43 CYS A N 9
ATOM 9274 C CA . CYS A 1 8 ? -9.443 2.832 -0.776 1.00 0.06 43 CYS A CA 9
ATOM 9275 C C . CYS A 1 8 ? -8.450 3.967 -0.806 1.00 0.09 43 CYS A C 9
ATOM 9276 O O . CYS A 1 8 ? -8.732 5.008 -1.339 1.00 0.11 43 CYS A O 9
ATOM 9283 N N . ALA A 1 9 ? -7.301 3.771 -0.201 1.00 0.09 44 ALA A N 9
ATOM 9284 C CA . ALA A 1 9 ? -6.274 4.796 -0.189 1.00 0.12 44 ALA A CA 9
ATOM 9285 C C . ALA A 1 9 ? -5.201 4.557 -1.239 1.00 0.12 44 ALA A C 9
ATOM 9286 O O . ALA A 1 9 ? -4.457 5.469 -1.593 1.00 0.14 44 ALA A O 9
ATOM 9293 N N . ALA A 1 10 ? -5.134 3.345 -1.753 1.00 0.11 45 ALA A N 9
ATOM 9294 C CA . ALA A 1 10 ? -4.076 2.987 -2.677 1.00 0.12 45 ALA A CA 9
ATOM 9295 C C . ALA A 1 10 ? -4.456 3.302 -4.122 1.00 0.13 45 ALA A C 9
ATOM 9296 O O . ALA A 1 10 ? -3.604 3.572 -4.952 1.00 0.14 45 ALA A O 9
ATOM 9303 N N . CYS A 1 11 ? -5.739 3.266 -4.408 1.00 0.12 46 CYS A N 9
ATOM 9304 C CA . CYS A 1 11 ? -6.233 3.603 -5.733 1.00 0.13 46 CYS A CA 9
ATOM 9305 C C . CYS A 1 11 ? -7.453 4.537 -5.664 1.00 0.13 46 CYS A C 9
ATOM 9306 O O . CYS A 1 11 ? -7.931 5.035 -6.670 1.00 0.14 46 CYS A O 9
ATOM 9313 N N . GLN A 1 12 ? -7.894 4.798 -4.418 1.00 0.12 47 GLN A N 9
ATOM 9314 C CA . GLN A 1 12 ? -8.996 5.709 -4.097 1.00 0.13 47 GLN A CA 9
ATOM 9315 C C . GLN A 1 12 ? -10.313 5.452 -4.819 1.00 0.12 47 GLN A C 9
ATOM 9316 O O . GLN A 1 12 ? -10.973 6.359 -5.325 1.00 0.14 47 GLN A O 9
ATOM 9330 N N . LYS A 1 13 ? -10.661 4.202 -4.843 1.00 0.11 48 LYS A N 9
ATOM 9331 C CA . LYS A 1 13 ? -11.905 3.701 -5.361 1.00 0.11 48 LYS A CA 9
ATOM 9332 C C . LYS A 1 13 ? -12.634 3.090 -4.196 1.00 0.09 48 LYS A C 9
ATOM 9333 O O . LYS A 1 13 ? -11.996 2.699 -3.220 1.00 0.07 48 LYS A O 9
ATOM 9352 N N . THR A 1 14 ? -13.933 3.074 -4.237 1.00 0.11 49 THR A N 9
ATOM 9353 C CA . THR A 1 14 ? -14.697 2.510 -3.168 1.00 0.10 49 THR A CA 9
ATOM 9354 C C . THR A 1 14 ? -14.515 0.978 -3.151 1.00 0.09 49 THR A C 9
ATOM 9355 O O . THR A 1 14 ? -14.656 0.313 -4.188 1.00 0.10 49 THR A O 9
ATOM 9366 N N . VAL A 1 15 ? -14.187 0.450 -1.997 1.00 0.07 50 VAL A N 9
ATOM 9367 C CA . VAL A 1 15 ? -13.835 -0.947 -1.844 1.00 0.07 50 VAL A CA 9
ATOM 9368 C C . VAL A 1 15 ? -15.046 -1.738 -1.439 1.00 0.08 50 VAL A C 9
ATOM 9369 O O . VAL A 1 15 ? -15.825 -1.303 -0.582 1.00 0.08 50 VAL A O 9
ATOM 9382 N N . TYR A 1 16 ? -15.213 -2.880 -2.032 1.00 0.09 51 TYR A N 9
ATOM 9383 C CA . TYR A 1 16 ? -16.305 -3.743 -1.692 1.00 0.11 51 TYR A CA 9
ATOM 9384 C C . TYR A 1 16 ? -15.765 -4.821 -0.761 1.00 0.10 51 TYR A C 9
ATOM 9385 O O . TYR A 1 16 ? -14.580 -5.104 -0.828 1.00 0.10 51 TYR A O 9
ATOM 9403 N N . PRO A 1 17 ? -16.602 -5.445 0.103 1.00 0.11 52 PRO A N 9
ATOM 9404 C CA . PRO A 1 17 ? -16.146 -6.372 1.176 1.00 0.12 52 PRO A CA 9
ATOM 9405 C C . PRO A 1 17 ? -15.126 -7.441 0.750 1.00 0.15 52 PRO A C 9
ATOM 9406 O O . PRO A 1 17 ? -14.204 -7.764 1.514 1.00 0.16 52 PRO A O 9
ATOM 9417 N N . MET A 1 18 ? -15.265 -7.953 -0.458 1.00 0.17 53 MET A N 9
ATOM 9418 C CA . MET A 1 18 ? -14.356 -8.968 -0.982 1.00 0.21 53 MET A CA 9
ATOM 9419 C C . MET A 1 18 ? -12.956 -8.405 -1.216 1.00 0.17 53 MET A C 9
ATOM 9420 O O . MET A 1 18 ? -11.955 -9.051 -0.915 1.00 0.19 53 MET A O 9
ATOM 9434 N N . GLU A 1 19 ? -12.889 -7.178 -1.674 1.00 0.14 54 GLU A N 9
ATOM 9435 C CA . GLU A 1 19 ? -11.622 -6.577 -2.017 1.00 0.12 54 GLU A CA 9
ATOM 9436 C C . GLU A 1 19 ? -11.105 -5.775 -0.842 1.00 0.09 54 GLU A C 9
ATOM 9437 O O . GLU A 1 19 ? -9.924 -5.483 -0.755 1.00 0.08 54 GLU A O 9
ATOM 9449 N N . ARG A 1 20 ? -12.012 -5.459 0.068 1.00 0.09 55 ARG A N 9
ATOM 9450 C CA . ARG A 1 20 ? -11.731 -4.672 1.245 1.00 0.08 55 ARG A CA 9
ATOM 9451 C C . ARG A 1 20 ? -10.840 -5.391 2.218 1.00 0.08 55 ARG A C 9
ATOM 9452 O O . ARG A 1 20 ? -11.219 -6.360 2.894 1.00 0.10 55 ARG A O 9
ATOM 9473 N N . LEU A 1 21 ? -9.663 -4.943 2.205 1.00 0.08 56 LEU A N 9
ATOM 9474 C CA . LEU A 1 21 ? -8.595 -5.370 3.016 1.00 0.09 56 LEU A CA 9
ATOM 9475 C C . LEU A 1 21 ? -8.110 -4.157 3.780 1.00 0.10 56 LEU A C 9
ATOM 9476 O O . LEU A 1 21 ? -8.365 -3.024 3.377 1.00 0.11 56 LEU A O 9
ATOM 9492 N N . VAL A 1 22 ? -7.460 -4.372 4.859 1.00 0.12 57 VAL A N 9
ATOM 9493 C CA . VAL A 1 22 ? -6.932 -3.300 5.619 1.00 0.14 57 VAL A CA 9
ATOM 9494 C C . VAL A 1 22 ? -5.454 -3.526 5.947 1.00 0.16 57 VAL A C 9
ATOM 9495 O O . VAL A 1 22 ? -5.095 -4.426 6.725 1.00 0.21 57 VAL A O 9
ATOM 9508 N N . ALA A 1 23 ? -4.600 -2.740 5.308 1.00 0.15 58 ALA A N 9
ATOM 9509 C CA . ALA A 1 23 ? -3.174 -2.806 5.573 1.00 0.18 58 ALA A CA 9
ATOM 9510 C C . ALA A 1 23 ? -2.817 -1.530 6.281 1.00 0.22 58 ALA A C 9
ATOM 9511 O O . ALA A 1 23 ? -3.223 -0.464 5.829 1.00 0.23 58 ALA A O 9
ATOM 9518 N N . ASP A 1 24 ? -2.020 -1.625 7.339 1.00 0.29 59 ASP A N 9
ATOM 9519 C CA . ASP A 1 24 ? -1.681 -0.450 8.206 1.00 0.37 59 ASP A CA 9
ATOM 9520 C C . ASP A 1 24 ? -2.855 0.462 8.509 1.00 0.53 59 ASP A C 9
ATOM 9521 O O . ASP A 1 24 ? -2.742 1.701 8.463 1.00 1.24 59 ASP A O 9
ATOM 9530 N N . LYS A 1 25 ? -3.977 -0.157 8.786 1.00 0.32 60 LYS A N 9
ATOM 9531 C CA . LYS A 1 25 ? -5.233 0.489 9.117 1.00 0.28 60 LYS A CA 9
ATOM 9532 C C . LYS A 1 25 ? -5.837 1.290 7.928 1.00 0.21 60 LYS A C 9
ATOM 9533 O O . LYS A 1 25 ? -6.893 1.917 8.047 1.00 0.23 60 LYS A O 9
ATOM 9552 N N . LEU A 1 26 ? -5.179 1.261 6.789 1.00 0.17 61 LEU A N 9
ATOM 9553 C CA . LEU A 1 26 ? -5.747 1.838 5.582 1.00 0.13 61 LEU A CA 9
ATOM 9554 C C . LEU A 1 26 ? -6.648 0.807 4.922 1.00 0.10 61 LEU A C 9
ATOM 9555 O O . LEU A 1 26 ? -6.261 -0.357 4.780 1.00 0.10 61 LEU A O 9
ATOM 9571 N N . ILE A 1 27 ? -7.821 1.213 4.508 1.00 0.09 62 ILE A N 9
ATOM 9572 C CA . ILE A 1 27 ? -8.752 0.280 3.930 1.00 0.07 62 ILE A CA 9
ATOM 9573 C C . ILE A 1 27 ? -8.645 0.368 2.422 1.00 0.06 62 ILE A C 9
ATOM 9574 O O . ILE A 1 27 ? -8.786 1.454 1.849 1.00 0.06 62 ILE A O 9
ATOM 9590 N N . PHE A 1 28 ? -8.335 -0.734 1.799 1.00 0.05 63 PHE A N 9
ATOM 9591 C CA . PHE A 1 28 ? -8.208 -0.811 0.374 1.00 0.05 63 PHE A CA 9
ATOM 9592 C C . PHE A 1 28 ? -8.322 -2.178 -0.213 1.00 0.04 63 PHE A C 9
ATOM 9593 O O . PHE A 1 28 ? -8.408 -3.158 0.489 1.00 0.05 63 PHE A O 9
ATOM 9610 N N . HIS A 1 29 ? -8.388 -2.201 -1.513 1.00 0.04 64 HIS A N 9
ATOM 9611 C CA . HIS A 1 29 ? -8.415 -3.412 -2.294 1.00 0.04 64 HIS A CA 9
ATOM 9612 C C . HIS A 1 29 ? -7.050 -4.066 -2.169 1.00 0.06 64 HIS A C 9
ATOM 9613 O O . HIS A 1 29 ? -6.011 -3.394 -2.209 1.00 0.08 64 HIS A O 9
ATOM 9627 N N . ASN A 1 30 ? -7.061 -5.367 -1.992 1.00 0.06 65 ASN A N 9
ATOM 9628 C CA . ASN A 1 30 ? -5.860 -6.154 -1.841 1.00 0.07 65 ASN A CA 9
ATOM 9629 C C . ASN A 1 30 ? -4.976 -6.068 -3.083 1.00 0.08 65 ASN A C 9
ATOM 9630 O O . ASN A 1 30 ? -3.778 -6.138 -2.992 1.00 0.10 65 ASN A O 9
ATOM 9641 N N . SER A 1 31 ? -5.599 -5.954 -4.224 1.00 0.09 66 SER A N 9
ATOM 9642 C CA . SER A 1 31 ? -4.929 -5.936 -5.490 1.00 0.12 66 SER A CA 9
ATOM 9643 C C . SER A 1 31 ? -4.233 -4.606 -5.870 1.00 0.11 66 SER A C 9
ATOM 9644 O O . SER A 1 31 ? -3.429 -4.584 -6.802 1.00 0.15 66 SER A O 9
ATOM 9652 N N . CYS A 1 32 ? -4.505 -3.517 -5.182 1.00 0.08 67 CYS A N 9
ATOM 9653 C CA . CYS A 1 32 ? -4.072 -2.239 -5.740 1.00 0.09 67 CYS A CA 9
ATOM 9654 C C . CYS A 1 32 ? -2.812 -1.626 -5.162 1.00 0.10 67 CYS A C 9
ATOM 9655 O O . CYS A 1 32 ? -2.209 -0.757 -5.809 1.00 0.20 67 CYS A O 9
ATOM 9662 N N . PHE A 1 33 ? -2.374 -2.031 -3.995 1.00 0.09 68 PHE A N 9
ATOM 9663 C CA . PHE A 1 33 ? -1.221 -1.366 -3.461 1.00 0.09 68 PHE A CA 9
ATOM 9664 C C . PHE A 1 33 ? 0.082 -1.950 -3.969 1.00 0.07 68 PHE A C 9
ATOM 9665 O O . PHE A 1 33 ? 0.576 -2.961 -3.489 1.00 0.07 68 PHE A O 9
ATOM 9682 N N . CYS A 1 34 ? 0.585 -1.320 -4.980 1.00 0.07 69 CYS A N 9
ATOM 9683 C CA . CYS A 1 34 ? 1.827 -1.656 -5.592 1.00 0.07 69 CYS A CA 9
ATOM 9684 C C . CYS A 1 34 ? 2.818 -0.568 -5.244 1.00 0.06 69 CYS A C 9
ATOM 9685 O O . CYS A 1 34 ? 2.429 0.460 -4.680 1.00 0.06 69 CYS A O 9
ATOM 9693 N N . CYS A 1 35 ? 4.079 -0.796 -5.531 1.00 0.05 70 CYS A N 9
ATOM 9694 C CA . CYS A 1 35 ? 5.086 0.206 -5.296 1.00 0.05 70 CYS A CA 9
ATOM 9695 C C . CYS A 1 35 ? 4.870 1.365 -6.246 1.00 0.06 70 CYS A C 9
ATOM 9696 O O . CYS A 1 35 ? 4.475 1.205 -7.404 1.00 0.08 70 CYS A O 9
ATOM 9703 N N . LYS A 1 36 ? 5.069 2.513 -5.714 1.00 0.09 71 LYS A N 9
ATOM 9704 C CA . LYS A 1 36 ? 4.863 3.746 -6.420 1.00 0.11 71 LYS A CA 9
ATOM 9705 C C . LYS A 1 36 ? 6.014 4.022 -7.375 1.00 0.12 71 LYS A C 9
ATOM 9706 O O . LYS A 1 36 ? 5.834 4.667 -8.405 1.00 0.16 71 LYS A O 9
ATOM 9725 N N . HIS A 1 37 ? 7.187 3.515 -7.049 1.00 0.11 72 HIS A N 9
ATOM 9726 C CA . HIS A 1 37 ? 8.342 3.735 -7.898 1.00 0.12 72 HIS A CA 9
ATOM 9727 C C . HIS A 1 37 ? 8.396 2.646 -8.975 1.00 0.11 72 HIS A C 9
ATOM 9728 O O . HIS A 1 37 ? 8.643 2.930 -10.142 1.00 0.13 72 HIS A O 9
ATOM 9742 N N . CYS A 1 38 ? 8.126 1.404 -8.588 1.00 0.09 73 CYS A N 9
ATOM 9743 C CA . CYS A 1 38 ? 8.040 0.345 -9.544 1.00 0.09 73 CYS A CA 9
ATOM 9744 C C . CYS A 1 38 ? 6.671 -0.268 -9.370 1.00 0.08 73 CYS A C 9
ATOM 9745 O O . CYS A 1 38 ? 6.312 -0.600 -8.270 1.00 0.07 73 CYS A O 9
ATOM 9752 N N . HIS A 1 39 ? 5.941 -0.489 -10.420 1.00 0.10 74 HIS A N 9
ATOM 9753 C CA . HIS A 1 39 ? 4.530 -0.893 -10.289 1.00 0.10 74 HIS A CA 9
ATOM 9754 C C . HIS A 1 39 ? 4.410 -2.412 -10.114 1.00 0.10 74 HIS A C 9
ATOM 9755 O O . HIS A 1 39 ? 3.674 -3.099 -10.820 1.00 0.13 74 HIS A O 9
ATOM 9770 N N . THR A 1 40 ? 5.122 -2.897 -9.145 1.00 0.10 75 THR A N 9
ATOM 9771 C CA . THR A 1 40 ? 5.159 -4.288 -8.836 1.00 0.10 75 THR A CA 9
ATOM 9772 C C . THR A 1 40 ? 4.142 -4.572 -7.730 1.00 0.10 75 THR A C 9
ATOM 9773 O O . THR A 1 40 ? 4.022 -3.787 -6.752 1.00 0.10 75 THR A O 9
ATOM 9784 N N . LYS A 1 41 ? 3.354 -5.614 -7.917 1.00 0.11 76 LYS A N 9
ATOM 9785 C CA . LYS A 1 41 ? 2.357 -5.986 -6.960 1.00 0.11 76 LYS A CA 9
ATOM 9786 C C . LYS A 1 41 ? 2.962 -6.619 -5.731 1.00 0.11 76 LYS A C 9
ATOM 9787 O O . LYS A 1 41 ? 3.274 -7.807 -5.685 1.00 0.16 76 LYS A O 9
ATOM 9806 N N . LEU A 1 42 ? 3.180 -5.778 -4.781 1.00 0.07 77 LEU A N 9
ATOM 9807 C CA . LEU A 1 42 ? 3.762 -6.099 -3.504 1.00 0.06 77 LEU A CA 9
ATOM 9808 C C . LEU A 1 42 ? 2.725 -6.268 -2.433 1.00 0.06 77 LEU A C 9
ATOM 9809 O O . LEU A 1 42 ? 3.033 -6.637 -1.282 1.00 0.07 77 LEU A O 9
ATOM 9825 N N . SER A 1 43 ? 1.510 -6.008 -2.811 1.00 0.06 78 SER A N 9
ATOM 9826 C CA . SER A 1 43 ? 0.420 -6.025 -1.933 1.00 0.07 78 SER A CA 9
ATOM 9827 C C . SER A 1 43 ? 0.244 -7.379 -1.256 1.00 0.07 78 SER A C 9
ATOM 9828 O O . SER A 1 43 ? 0.326 -8.441 -1.900 1.00 0.08 78 SER A O 9
ATOM 9836 N N . LEU A 1 44 ? -0.031 -7.290 0.040 1.00 0.08 79 LEU A N 9
ATOM 9837 C CA . LEU A 1 44 ? -0.248 -8.400 0.948 1.00 0.09 79 LEU A CA 9
ATOM 9838 C C . LEU A 1 44 ? 0.664 -9.598 0.693 1.00 0.13 79 LEU A C 9
ATOM 9839 O O . LEU A 1 44 ? 0.224 -10.681 0.299 1.00 0.18 79 LEU A O 9
ATOM 9855 N N . GLY A 1 45 ? 1.922 -9.362 0.907 1.00 0.19 80 GLY A N 9
ATOM 9856 C CA . GLY A 1 45 ? 2.934 -10.359 0.767 1.00 0.24 80 GLY A CA 9
ATOM 9857 C C . GLY A 1 45 ? 4.211 -9.798 1.286 1.00 0.24 80 GLY A C 9
ATOM 9858 O O . GLY A 1 45 ? 4.734 -10.237 2.313 1.00 0.29 80 GLY A O 9
ATOM 9862 N N . SER A 1 46 ? 4.675 -8.768 0.622 1.00 0.20 81 SER A N 9
ATOM 9863 C CA . SER A 1 46 ? 5.854 -8.067 1.044 1.00 0.19 81 SER A CA 9
ATOM 9864 C C . SER A 1 46 ? 5.729 -6.607 0.644 1.00 0.13 81 SER A C 9
ATOM 9865 O O . SER A 1 46 ? 5.884 -6.264 -0.522 1.00 0.13 81 SER A O 9
ATOM 9873 N N . TYR A 1 47 ? 5.476 -5.741 1.596 1.00 0.10 82 TYR A N 9
ATOM 9874 C CA . TYR A 1 47 ? 5.261 -4.379 1.276 1.00 0.06 82 TYR A CA 9
ATOM 9875 C C . TYR A 1 47 ? 5.844 -3.485 2.331 1.00 0.09 82 TYR A C 9
ATOM 9876 O O . TYR A 1 47 ? 6.222 -3.946 3.409 1.00 0.11 82 TYR A O 9
ATOM 9894 N N . ALA A 1 48 ? 5.956 -2.246 2.007 1.00 0.11 83 ALA A N 9
ATOM 9895 C CA . ALA A 1 48 ? 6.368 -1.239 2.932 1.00 0.15 83 ALA A CA 9
ATOM 9896 C C . ALA A 1 48 ? 5.578 0.005 2.610 1.00 0.11 83 ALA A C 9
ATOM 9897 O O . ALA A 1 48 ? 5.640 0.513 1.508 1.00 0.13 83 ALA A O 9
ATOM 9904 N N . ALA A 1 49 ? 4.818 0.479 3.520 1.00 0.13 84 ALA A N 9
ATOM 9905 C CA . ALA A 1 49 ? 3.983 1.594 3.213 1.00 0.15 84 ALA A CA 9
ATOM 9906 C C . ALA A 1 49 ? 4.456 2.854 3.905 1.00 0.18 84 ALA A C 9
ATOM 9907 O O . ALA A 1 49 ? 4.742 2.842 5.119 1.00 0.22 84 ALA A O 9
ATOM 9914 N N . LEU A 1 50 ? 4.559 3.925 3.145 1.00 0.21 85 LEU A N 9
ATOM 9915 C CA . LEU A 1 50 ? 4.899 5.208 3.673 1.00 0.26 85 LEU A CA 9
ATOM 9916 C C . LEU A 1 50 ? 3.694 6.082 3.471 1.00 0.24 85 LEU A C 9
ATOM 9917 O O . LEU A 1 50 ? 2.834 5.763 2.643 1.00 0.22 85 LEU A O 9
ATOM 9933 N N . HIS A 1 51 ? 3.568 7.101 4.267 1.00 0.28 86 HIS A N 9
ATOM 9934 C CA . HIS A 1 51 ? 2.547 8.108 4.064 1.00 0.27 86 HIS A CA 9
ATOM 9935 C C . HIS A 1 51 ? 2.552 8.604 2.610 1.00 0.28 86 HIS A C 9
ATOM 9936 O O . HIS A 1 51 ? 3.579 9.060 2.087 1.00 0.34 86 HIS A O 9
ATOM 9951 N N . GLY A 1 52 ? 1.447 8.418 1.951 1.00 0.26 87 GLY A N 9
ATOM 9952 C CA . GLY A 1 52 ? 1.310 8.872 0.606 1.00 0.32 87 GLY A CA 9
ATOM 9953 C C . GLY A 1 52 ? 1.637 7.826 -0.453 1.00 0.26 87 GLY A C 9
ATOM 9954 O O . GLY A 1 52 ? 1.012 7.828 -1.526 1.00 0.26 87 GLY A O 9
ATOM 9958 N N . GLU A 1 53 ? 2.619 6.954 -0.200 1.00 0.22 88 GLU A N 9
ATOM 9959 C CA . GLU A 1 53 ? 3.070 6.004 -1.220 1.00 0.18 88 GLU A CA 9
ATOM 9960 C C . GLU A 1 53 ? 3.340 4.626 -0.638 1.00 0.15 88 GLU A C 9
ATOM 9961 O O . GLU A 1 53 ? 3.888 4.498 0.452 1.00 0.15 88 GLU A O 9
ATOM 9973 N N . PHE A 1 54 ? 3.005 3.606 -1.381 1.00 0.13 89 PHE A N 9
ATOM 9974 C CA . PHE A 1 54 ? 3.297 2.261 -0.998 1.00 0.10 89 PHE A CA 9
ATOM 9975 C C . PHE A 1 54 ? 4.523 1.913 -1.770 1.00 0.09 89 PHE A C 9
ATOM 9976 O O . PHE A 1 54 ? 4.621 2.215 -2.962 1.00 0.09 89 PHE A O 9
ATOM 9993 N N . TYR A 1 55 ? 5.475 1.369 -1.121 1.00 0.08 90 TYR A N 9
ATOM 9994 C CA . TYR A 1 55 ? 6.754 1.243 -1.712 1.00 0.08 90 TYR A CA 9
ATOM 9995 C C . TYR A 1 55 ? 7.241 -0.159 -1.475 1.00 0.06 90 TYR A C 9
ATOM 9996 O O . TYR A 1 55 ? 6.821 -0.814 -0.524 1.00 0.08 90 TYR A O 9
ATOM 10014 N N . CYS A 1 56 ? 8.059 -0.664 -2.354 1.00 0.05 91 CYS A N 9
ATOM 10015 C CA . CYS A 1 56 ? 8.598 -1.962 -2.110 1.00 0.05 91 CYS A CA 9
ATOM 10016 C C . CYS A 1 56 ? 9.698 -1.816 -1.100 1.00 0.08 91 CYS A C 9
ATOM 10017 O O . CYS A 1 56 ? 10.324 -0.756 -1.082 1.00 0.08 91 CYS A O 9
ATOM 10024 N N . LYS A 1 57 ? 9.934 -2.804 -0.275 1.00 0.11 92 LYS A N 9
ATOM 10025 C CA . LYS A 1 57 ? 10.959 -2.715 0.754 1.00 0.13 92 LYS A CA 9
ATOM 10026 C C . LYS A 1 57 ? 12.343 -2.271 0.175 1.00 0.13 92 LYS A C 9
ATOM 10027 O O . LYS A 1 57 ? 12.961 -1.355 0.751 1.00 0.14 92 LYS A O 9
ATOM 10046 N N . PRO A 1 58 ? 12.827 -2.829 -1.003 1.00 0.13 93 PRO A N 9
ATOM 10047 C CA . PRO A 1 58 ? 14.092 -2.377 -1.598 1.00 0.14 93 PRO A CA 9
ATOM 10048 C C . PRO A 1 58 ? 14.055 -0.881 -1.966 1.00 0.13 93 PRO A C 9
ATOM 10049 O O . PRO A 1 58 ? 14.939 -0.120 -1.570 1.00 0.14 93 PRO A O 9
ATOM 10060 N N . HIS A 1 59 ? 12.995 -0.446 -2.667 1.00 0.11 94 HIS A N 9
ATOM 10061 C CA . HIS A 1 59 ? 12.877 0.974 -3.050 1.00 0.11 94 HIS A CA 9
ATOM 10062 C C . HIS A 1 59 ? 12.693 1.848 -1.870 1.00 0.12 94 HIS A C 9
ATOM 10063 O O . HIS A 1 59 ? 13.157 2.973 -1.863 1.00 0.13 94 HIS A O 9
ATOM 10077 N N . PHE A 1 60 ? 12.016 1.348 -0.878 1.00 0.13 95 PHE A N 9
ATOM 10078 C CA . PHE A 1 60 ? 11.784 2.099 0.306 1.00 0.16 95 PHE A CA 9
ATOM 10079 C C . PHE A 1 60 ? 13.117 2.363 0.970 1.00 0.19 95 PHE A C 9
ATOM 10080 O O . PHE A 1 60 ? 13.384 3.470 1.330 1.00 0.22 95 PHE A O 9
ATOM 10097 N N . GLN A 1 61 ? 13.973 1.346 1.051 1.00 0.20 96 GLN A N 9
ATOM 10098 C CA . GLN A 1 61 ? 15.321 1.493 1.612 1.00 0.23 96 GLN A CA 9
ATOM 10099 C C . GLN A 1 61 ? 16.219 2.410 0.797 1.00 0.23 96 GLN A C 9
ATOM 10100 O O . GLN A 1 61 ? 17.025 3.159 1.348 1.00 0.26 96 GLN A O 9
ATOM 10114 N N . GLN A 1 62 ? 16.127 2.322 -0.499 1.00 0.21 97 GLN A N 9
ATOM 10115 C CA . GLN A 1 62 ? 16.951 3.117 -1.344 1.00 0.22 97 GLN A CA 9
ATOM 10116 C C . GLN A 1 62 ? 16.498 4.579 -1.379 1.00 0.24 97 GLN A C 9
ATOM 10117 O O . GLN A 1 62 ? 17.291 5.492 -1.161 1.00 0.28 97 GLN A O 9
ATOM 10131 N N . LEU A 1 63 ? 15.241 4.782 -1.654 1.00 0.21 98 LEU A N 9
ATOM 10132 C CA . LEU A 1 63 ? 14.683 6.109 -1.814 1.00 0.24 98 LEU A CA 9
ATOM 10133 C C . LEU A 1 63 ? 14.353 6.838 -0.520 1.00 0.26 98 LEU A C 9
ATOM 10134 O O . LEU A 1 63 ? 14.664 8.007 -0.381 1.00 0.32 98 LEU A O 9
ATOM 10150 N N . PHE A 1 64 ? 13.738 6.163 0.426 1.00 0.25 99 PHE A N 9
ATOM 10151 C CA . PHE A 1 64 ? 13.344 6.839 1.655 1.00 0.32 99 PHE A CA 9
ATOM 10152 C C . PHE A 1 64 ? 14.206 6.391 2.834 1.00 0.35 99 PHE A C 9
ATOM 10153 O O . PHE A 1 64 ? 14.350 7.106 3.822 1.00 0.54 99 PHE A O 9
ATOM 10170 N N . LYS A 1 65 ? 14.724 5.187 2.714 1.00 0.30 100 LYS A N 9
ATOM 10171 C CA . LYS A 1 65 ? 15.652 4.523 3.617 1.00 0.37 100 LYS A CA 9
ATOM 10172 C C . LYS A 1 65 ? 15.017 4.001 4.911 1.00 0.60 100 LYS A C 9
ATOM 10173 O O . LYS A 1 65 ? 15.352 2.902 5.379 1.00 1.48 100 LYS A O 9
ATOM 10192 N N . SER A 1 66 ? 14.096 4.744 5.442 1.00 0.82 101 SER A N 9
ATOM 10193 C CA . SER A 1 66 ? 13.489 4.458 6.721 1.00 1.14 101 SER A CA 9
ATOM 10194 C C . SER A 1 66 ? 12.450 3.297 6.703 1.00 0.92 101 SER A C 9
ATOM 10195 O O . SER A 1 66 ? 11.248 3.565 6.679 1.00 1.67 101 SER A O 9
ATOM 10203 N N . LYS A 1 67 ? 12.969 2.037 6.649 1.00 1.04 102 LYS A N 9
ATOM 10204 C CA . LYS A 1 67 ? 12.274 0.701 6.827 1.00 0.85 102 LYS A CA 9
ATOM 10205 C C . LYS A 1 67 ? 12.972 -0.381 6.003 1.00 0.79 102 LYS A C 9
ATOM 10206 O O . LYS A 1 67 ? 14.173 -0.585 6.145 1.00 1.68 102 LYS A O 9
ATOM 10225 N N . GLY A 1 68 ? 12.225 -1.061 5.103 1.00 0.81 103 GLY A N 9
ATOM 10226 C CA . GLY A 1 68 ? 12.795 -2.142 4.356 1.00 1.93 103 GLY A CA 9
ATOM 10227 C C . GLY A 1 68 ? 12.897 -3.401 5.172 1.00 2.25 103 GLY A C 9
ATOM 10228 O O . GLY A 1 68 ? 13.530 -4.358 4.756 1.00 2.66 103 GLY A O 9
ATOM 10232 N N . ASN A 1 69 ? 12.290 -3.384 6.351 1.00 2.63 104 ASN A N 9
ATOM 10233 C CA . ASN A 1 69 ? 12.290 -4.536 7.236 1.00 2.95 104 ASN A CA 9
ATOM 10234 C C . ASN A 1 69 ? 11.630 -5.679 6.516 1.00 3.69 104 ASN A C 9
ATOM 10235 O O . ASN A 1 69 ? 10.470 -5.552 6.061 1.00 4.12 104 ASN A O 9
ATOM 10246 N N . TYR A 1 70 ? 12.359 -6.764 6.359 1.00 4.27 105 TYR A N 9
ATOM 10247 C CA . TYR A 1 70 ? 11.885 -7.883 5.610 1.00 5.20 105 TYR A CA 9
ATOM 10248 C C . TYR A 1 70 ? 10.810 -8.558 6.426 1.00 5.64 105 TYR A C 9
ATOM 10249 O O . TYR A 1 70 ? 10.963 -8.737 7.633 1.00 6.11 105 TYR A O 9
ATOM 10267 N N . ASP A 1 71 ? 9.728 -8.887 5.788 1.00 5.76 106 ASP A N 9
ATOM 10268 C CA . ASP A 1 71 ? 8.566 -9.383 6.482 1.00 6.37 106 ASP A CA 9
ATOM 10269 C C . ASP A 1 71 ? 7.655 -10.087 5.505 1.00 7.20 106 ASP A C 9
ATOM 10270 O O . ASP A 1 71 ? 6.900 -9.441 4.772 1.00 7.66 106 ASP A O 9
ATOM 10279 N N . GLU A 1 72 ? 7.807 -11.377 5.419 1.00 7.67 107 GLU A N 9
ATOM 10280 C CA . GLU A 1 72 ? 6.955 -12.210 4.610 1.00 8.69 107 GLU A CA 9
ATOM 10281 C C . GLU A 1 72 ? 6.398 -13.298 5.479 1.00 9.33 107 GLU A C 9
ATOM 10282 O O . GLU A 1 72 ? 5.201 -13.258 5.794 1.00 9.71 107 GLU A O 9
ATOM 10297 N N . ARG A 1 1 ? -19.842 2.413 11.995 1.00 8.49 36 ARG A N 10
ATOM 10298 C CA . ARG A 1 1 ? -21.161 1.956 12.443 1.00 8.09 36 ARG A CA 10
ATOM 10299 C C . ARG A 1 1 ? -22.053 1.520 11.285 1.00 7.16 36 ARG A C 10
ATOM 10300 O O . ARG A 1 1 ? -23.257 1.344 11.473 1.00 7.20 36 ARG A O 10
ATOM 10323 N N . ALA A 1 2 ? -21.493 1.307 10.108 1.00 6.54 37 ALA A N 10
ATOM 10324 C CA . ALA A 1 2 ? -22.299 0.936 8.971 1.00 5.87 37 ALA A CA 10
ATOM 10325 C C . ALA A 1 2 ? -21.529 0.017 8.051 1.00 4.78 37 ALA A C 10
ATOM 10326 O O . ALA A 1 2 ? -20.296 0.100 7.961 1.00 4.82 37 ALA A O 10
ATOM 10333 N N . GLN A 1 3 ? -22.235 -0.863 7.382 1.00 4.17 38 GLN A N 10
ATOM 10334 C CA . GLN A 1 3 ? -21.625 -1.730 6.395 1.00 3.41 38 GLN A CA 10
ATOM 10335 C C . GLN A 1 3 ? -21.532 -0.957 5.075 1.00 2.53 38 GLN A C 10
ATOM 10336 O O . GLN A 1 3 ? -22.245 -1.213 4.089 1.00 2.77 38 GLN A O 10
ATOM 10350 N N . VAL A 1 4 ? -20.681 0.026 5.097 1.00 2.13 39 VAL A N 10
ATOM 10351 C CA . VAL A 1 4 ? -20.514 0.942 4.015 1.00 1.81 39 VAL A CA 10
ATOM 10352 C C . VAL A 1 4 ? -19.221 0.651 3.258 1.00 1.43 39 VAL A C 10
ATOM 10353 O O . VAL A 1 4 ? -18.241 0.151 3.822 1.00 2.28 39 VAL A O 10
ATOM 10366 N N . LYS A 1 5 ? -19.266 0.920 1.986 1.00 0.73 40 LYS A N 10
ATOM 10367 C CA . LYS A 1 5 ? -18.153 0.793 1.106 1.00 0.83 40 LYS A CA 10
ATOM 10368 C C . LYS A 1 5 ? -17.094 1.863 1.443 1.00 0.55 40 LYS A C 10
ATOM 10369 O O . LYS A 1 5 ? -17.382 3.080 1.477 1.00 0.71 40 LYS A O 10
ATOM 10388 N N . GLU A 1 6 ? -15.903 1.408 1.720 1.00 0.35 41 GLU A N 10
ATOM 10389 C CA . GLU A 1 6 ? -14.792 2.264 2.098 1.00 0.17 41 GLU A CA 10
ATOM 10390 C C . GLU A 1 6 ? -14.069 2.703 0.854 1.00 0.12 41 GLU A C 10
ATOM 10391 O O . GLU A 1 6 ? -14.203 2.074 -0.165 1.00 0.15 41 GLU A O 10
ATOM 10403 N N . THR A 1 7 ? -13.349 3.784 0.903 1.00 0.11 42 THR A N 10
ATOM 10404 C CA . THR A 1 7 ? -12.625 4.185 -0.271 1.00 0.10 42 THR A CA 10
ATOM 10405 C C . THR A 1 7 ? -11.136 3.928 -0.040 1.00 0.09 42 THR A C 10
ATOM 10406 O O . THR A 1 7 ? -10.645 3.990 1.091 1.00 0.11 42 THR A O 10
ATOM 10417 N N . CYS A 1 8 ? -10.454 3.620 -1.102 1.00 0.07 43 CYS A N 10
ATOM 10418 C CA . CYS A 1 8 ? -9.110 3.154 -1.068 1.00 0.06 43 CYS A CA 10
ATOM 10419 C C . CYS A 1 8 ? -8.102 4.276 -1.147 1.00 0.09 43 CYS A C 10
ATOM 10420 O O . CYS A 1 8 ? -8.327 5.270 -1.803 1.00 0.11 43 CYS A O 10
ATOM 10427 N N . ALA A 1 9 ? -7.001 4.117 -0.449 1.00 0.09 44 ALA A N 10
ATOM 10428 C CA . ALA A 1 9 ? -5.939 5.102 -0.467 1.00 0.12 44 ALA A CA 10
ATOM 10429 C C . ALA A 1 9 ? -4.856 4.772 -1.487 1.00 0.12 44 ALA A C 10
ATOM 10430 O O . ALA A 1 9 ? -4.099 5.639 -1.890 1.00 0.14 44 ALA A O 10
ATOM 10437 N N . ALA A 1 10 ? -4.806 3.527 -1.936 1.00 0.11 45 ALA A N 10
ATOM 10438 C CA . ALA A 1 10 ? -3.729 3.102 -2.809 1.00 0.12 45 ALA A CA 10
ATOM 10439 C C . ALA A 1 10 ? -4.077 3.299 -4.280 1.00 0.13 45 ALA A C 10
ATOM 10440 O O . ALA A 1 10 ? -3.205 3.375 -5.128 1.00 0.14 45 ALA A O 10
ATOM 10447 N N . CYS A 1 11 ? -5.353 3.362 -4.572 1.00 0.12 46 CYS A N 10
ATOM 10448 C CA . CYS A 1 11 ? -5.806 3.577 -5.929 1.00 0.13 46 CYS A CA 10
ATOM 10449 C C . CYS A 1 11 ? -7.046 4.484 -5.990 1.00 0.13 46 CYS A C 10
ATOM 10450 O O . CYS A 1 11 ? -7.566 4.758 -7.063 1.00 0.14 46 CYS A O 10
ATOM 10457 N N . GLN A 1 12 ? -7.469 4.978 -4.801 1.00 0.12 47 GLN A N 10
ATOM 10458 C CA . GLN A 1 12 ? -8.615 5.893 -4.630 1.00 0.13 47 GLN A CA 10
ATOM 10459 C C . GLN A 1 12 ? -9.907 5.465 -5.319 1.00 0.12 47 GLN A C 10
ATOM 10460 O O . GLN A 1 12 ? -10.627 6.273 -5.890 1.00 0.14 47 GLN A O 10
ATOM 10474 N N . LYS A 1 13 ? -10.187 4.208 -5.247 1.00 0.11 48 LYS A N 10
ATOM 10475 C CA . LYS A 1 13 ? -11.385 3.640 -5.799 1.00 0.11 48 LYS A CA 10
ATOM 10476 C C . LYS A 1 13 ? -12.129 3.045 -4.651 1.00 0.09 48 LYS A C 10
ATOM 10477 O O . LYS A 1 13 ? -11.509 2.692 -3.649 1.00 0.07 48 LYS A O 10
ATOM 10496 N N . THR A 1 14 ? -13.417 2.992 -4.732 1.00 0.11 49 THR A N 10
ATOM 10497 C CA . THR A 1 14 ? -14.195 2.438 -3.668 1.00 0.10 49 THR A CA 10
ATOM 10498 C C . THR A 1 14 ? -13.955 0.934 -3.533 1.00 0.09 49 THR A C 10
ATOM 10499 O O . THR A 1 14 ? -14.055 0.176 -4.520 1.00 0.10 49 THR A O 10
ATOM 10510 N N . VAL A 1 15 ? -13.634 0.526 -2.333 1.00 0.07 50 VAL A N 10
ATOM 10511 C CA . VAL A 1 15 ? -13.333 -0.829 -2.027 1.00 0.07 50 VAL A CA 10
ATOM 10512 C C . VAL A 1 15 ? -14.598 -1.472 -1.565 1.00 0.08 50 VAL A C 10
ATOM 10513 O O . VAL A 1 15 ? -15.345 -0.886 -0.767 1.00 0.08 50 VAL A O 10
ATOM 10526 N N . TYR A 1 16 ? -14.872 -2.624 -2.047 1.00 0.09 51 TYR A N 10
ATOM 10527 C CA . TYR A 1 16 ? -16.033 -3.315 -1.618 1.00 0.11 51 TYR A CA 10
ATOM 10528 C C . TYR A 1 16 ? -15.611 -4.254 -0.501 1.00 0.10 51 TYR A C 10
ATOM 10529 O O . TYR A 1 16 ? -14.432 -4.605 -0.438 1.00 0.10 51 TYR A O 10
ATOM 10547 N N . PRO A 1 17 ? -16.540 -4.665 0.392 1.00 0.11 52 PRO A N 10
ATOM 10548 C CA . PRO A 1 17 ? -16.215 -5.421 1.625 1.00 0.12 52 PRO A CA 10
ATOM 10549 C C . PRO A 1 17 ? -15.237 -6.600 1.447 1.00 0.15 52 PRO A C 10
ATOM 10550 O O . PRO A 1 17 ? -14.368 -6.814 2.290 1.00 0.16 52 PRO A O 10
ATOM 10561 N N . MET A 1 18 ? -15.339 -7.309 0.343 1.00 0.17 53 MET A N 10
ATOM 10562 C CA . MET A 1 18 ? -14.469 -8.449 0.081 1.00 0.21 53 MET A CA 10
ATOM 10563 C C . MET A 1 18 ? -13.019 -8.014 -0.207 1.00 0.17 53 MET A C 10
ATOM 10564 O O . MET A 1 18 ? -12.066 -8.661 0.240 1.00 0.19 53 MET A O 10
ATOM 10578 N N . GLU A 1 19 ? -12.857 -6.892 -0.885 1.00 0.14 54 GLU A N 10
ATOM 10579 C CA . GLU A 1 19 ? -11.532 -6.428 -1.295 1.00 0.12 54 GLU A CA 10
ATOM 10580 C C . GLU A 1 19 ? -10.961 -5.512 -0.238 1.00 0.09 54 GLU A C 10
ATOM 10581 O O . GLU A 1 19 ? -9.756 -5.268 -0.195 1.00 0.08 54 GLU A O 10
ATOM 10593 N N . ARG A 1 20 ? -11.850 -5.016 0.606 1.00 0.09 55 ARG A N 10
ATOM 10594 C CA . ARG A 1 20 ? -11.527 -4.092 1.668 1.00 0.08 55 ARG A CA 10
ATOM 10595 C C . ARG A 1 20 ? -10.595 -4.706 2.700 1.00 0.08 55 ARG A C 10
ATOM 10596 O O . ARG A 1 20 ? -10.973 -5.541 3.552 1.00 0.10 55 ARG A O 10
ATOM 10617 N N . LEU A 1 21 ? -9.395 -4.324 2.549 1.00 0.08 56 LEU A N 10
ATOM 10618 C CA . LEU A 1 21 ? -8.288 -4.691 3.352 1.00 0.09 56 LEU A CA 10
ATOM 10619 C C . LEU A 1 21 ? -7.757 -3.432 4.008 1.00 0.10 56 LEU A C 10
ATOM 10620 O O . LEU A 1 21 ? -7.987 -2.327 3.521 1.00 0.11 56 LEU A O 10
ATOM 10636 N N . VAL A 1 22 ? -7.093 -3.587 5.100 1.00 0.12 57 VAL A N 10
ATOM 10637 C CA . VAL A 1 22 ? -6.497 -2.481 5.761 1.00 0.14 57 VAL A CA 10
ATOM 10638 C C . VAL A 1 22 ? -5.019 -2.755 6.048 1.00 0.16 57 VAL A C 10
ATOM 10639 O O . VAL A 1 22 ? -4.672 -3.616 6.870 1.00 0.21 57 VAL A O 10
ATOM 10652 N N . ALA A 1 23 ? -4.150 -2.077 5.334 1.00 0.15 58 ALA A N 10
ATOM 10653 C CA . ALA A 1 23 ? -2.737 -2.215 5.585 1.00 0.18 58 ALA A CA 10
ATOM 10654 C C . ALA A 1 23 ? -2.286 -0.920 6.186 1.00 0.22 58 ALA A C 10
ATOM 10655 O O . ALA A 1 23 ? -2.637 0.132 5.663 1.00 0.23 58 ALA A O 10
ATOM 10662 N N . ASP A 1 24 ? -1.483 -0.979 7.255 1.00 0.29 59 ASP A N 10
ATOM 10663 C CA . ASP A 1 24 ? -0.985 0.246 7.934 1.00 0.37 59 ASP A CA 10
ATOM 10664 C C . ASP A 1 24 ? -2.103 1.236 8.261 1.00 0.53 59 ASP A C 10
ATOM 10665 O O . ASP A 1 24 ? -1.921 2.457 8.169 1.00 1.24 59 ASP A O 10
ATOM 10674 N N . LYS A 1 25 ? -3.257 0.691 8.615 1.00 0.32 60 LYS A N 10
ATOM 10675 C CA . LYS A 1 25 ? -4.477 1.432 8.932 1.00 0.28 60 LYS A CA 10
ATOM 10676 C C . LYS A 1 25 ? -5.076 2.182 7.696 1.00 0.21 60 LYS A C 10
ATOM 10677 O O . LYS A 1 25 ? -6.108 2.852 7.777 1.00 0.23 60 LYS A O 10
ATOM 10696 N N . LEU A 1 26 ? -4.453 2.035 6.558 1.00 0.17 61 LEU A N 10
ATOM 10697 C CA . LEU A 1 26 ? -4.973 2.599 5.332 1.00 0.13 61 LEU A CA 10
ATOM 10698 C C . LEU A 1 26 ? -5.933 1.576 4.705 1.00 0.10 61 LEU A C 10
ATOM 10699 O O . LEU A 1 26 ? -5.593 0.391 4.599 1.00 0.10 61 LEU A O 10
ATOM 10715 N N . ILE A 1 27 ? -7.109 2.005 4.289 1.00 0.09 62 ILE A N 10
ATOM 10716 C CA . ILE A 1 27 ? -8.096 1.064 3.790 1.00 0.07 62 ILE A CA 10
ATOM 10717 C C . ILE A 1 27 ? -8.030 1.017 2.279 1.00 0.06 62 ILE A C 10
ATOM 10718 O O . ILE A 1 27 ? -8.119 2.064 1.608 1.00 0.06 62 ILE A O 10
ATOM 10734 N N . PHE A 1 28 ? -7.808 -0.166 1.750 1.00 0.05 63 PHE A N 10
ATOM 10735 C CA . PHE A 1 28 ? -7.728 -0.390 0.335 1.00 0.05 63 PHE A CA 10
ATOM 10736 C C . PHE A 1 28 ? -7.930 -1.804 -0.138 1.00 0.04 63 PHE A C 10
ATOM 10737 O O . PHE A 1 28 ? -8.091 -2.719 0.645 1.00 0.05 63 PHE A O 10
ATOM 10754 N N . HIS A 1 29 ? -7.981 -1.932 -1.445 1.00 0.04 64 HIS A N 10
ATOM 10755 C CA . HIS A 1 29 ? -8.037 -3.201 -2.138 1.00 0.04 64 HIS A CA 10
ATOM 10756 C C . HIS A 1 29 ? -6.705 -3.883 -1.941 1.00 0.06 64 HIS A C 10
ATOM 10757 O O . HIS A 1 29 ? -5.643 -3.252 -2.000 1.00 0.08 64 HIS A O 10
ATOM 10771 N N . ASN A 1 30 ? -6.769 -5.148 -1.689 1.00 0.06 65 ASN A N 10
ATOM 10772 C CA . ASN A 1 30 ? -5.615 -5.974 -1.516 1.00 0.07 65 ASN A CA 10
ATOM 10773 C C . ASN A 1 30 ? -4.738 -6.025 -2.774 1.00 0.08 65 ASN A C 10
ATOM 10774 O O . ASN A 1 30 ? -3.535 -6.081 -2.681 1.00 0.10 65 ASN A O 10
ATOM 10785 N N . SER A 1 31 ? -5.366 -6.036 -3.921 1.00 0.09 66 SER A N 10
ATOM 10786 C CA . SER A 1 31 ? -4.699 -6.098 -5.204 1.00 0.12 66 SER A CA 10
ATOM 10787 C C . SER A 1 31 ? -4.049 -4.780 -5.725 1.00 0.11 66 SER A C 10
ATOM 10788 O O . SER A 1 31 ? -3.372 -4.800 -6.766 1.00 0.15 66 SER A O 10
ATOM 10796 N N . CYS A 1 32 ? -4.250 -3.648 -5.068 1.00 0.08 67 CYS A N 10
ATOM 10797 C CA . CYS A 1 32 ? -3.857 -2.399 -5.724 1.00 0.09 67 CYS A CA 10
ATOM 10798 C C . CYS A 1 32 ? -2.541 -1.767 -5.299 1.00 0.10 67 CYS A C 10
ATOM 10799 O O . CYS A 1 32 ? -1.892 -1.117 -6.126 1.00 0.20 67 CYS A O 10
ATOM 10806 N N . PHE A 1 33 ? -2.124 -1.932 -4.060 1.00 0.09 68 PHE A N 10
ATOM 10807 C CA . PHE A 1 33 ? -0.960 -1.197 -3.615 1.00 0.09 68 PHE A CA 10
ATOM 10808 C C . PHE A 1 33 ? 0.354 -1.753 -4.136 1.00 0.07 68 PHE A C 10
ATOM 10809 O O . PHE A 1 33 ? 0.912 -2.715 -3.612 1.00 0.07 68 PHE A O 10
ATOM 10826 N N . CYS A 1 34 ? 0.796 -1.157 -5.197 1.00 0.07 69 CYS A N 10
ATOM 10827 C CA . CYS A 1 34 ? 2.031 -1.471 -5.840 1.00 0.07 69 CYS A CA 10
ATOM 10828 C C . CYS A 1 34 ? 3.014 -0.352 -5.534 1.00 0.06 69 CYS A C 10
ATOM 10829 O O . CYS A 1 34 ? 2.621 0.686 -4.982 1.00 0.06 69 CYS A O 10
ATOM 10837 N N . CYS A 1 35 ? 4.272 -0.559 -5.858 1.00 0.05 70 CYS A N 10
ATOM 10838 C CA . CYS A 1 35 ? 5.273 0.472 -5.666 1.00 0.05 70 CYS A CA 10
ATOM 10839 C C . CYS A 1 35 ? 5.005 1.632 -6.606 1.00 0.06 70 CYS A C 10
ATOM 10840 O O . CYS A 1 35 ? 4.637 1.462 -7.774 1.00 0.08 70 CYS A O 10
ATOM 10847 N N . LYS A 1 36 ? 5.162 2.796 -6.077 1.00 0.09 71 LYS A N 10
ATOM 10848 C CA . LYS A 1 36 ? 4.872 4.018 -6.792 1.00 0.11 71 LYS A CA 10
ATOM 10849 C C . LYS A 1 36 ? 5.977 4.344 -7.800 1.00 0.12 71 LYS A C 10
ATOM 10850 O O . LYS A 1 36 ? 5.816 5.209 -8.667 1.00 0.16 71 LYS A O 10
ATOM 10869 N N . HIS A 1 37 ? 7.096 3.663 -7.679 1.00 0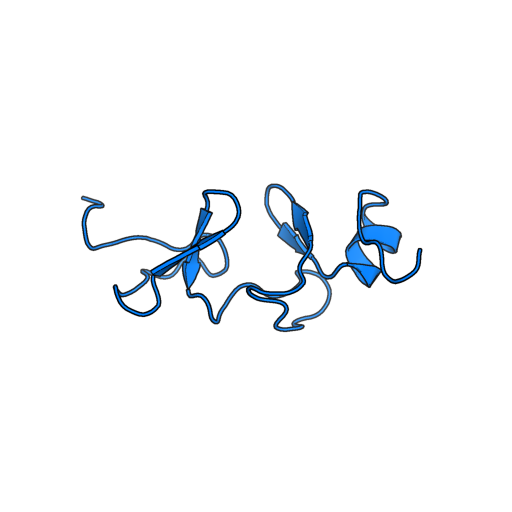.11 72 HIS A N 10
ATOM 10870 C CA . HIS A 1 37 ? 8.196 3.895 -8.585 1.00 0.12 72 HIS A CA 10
ATOM 10871 C C . HIS A 1 37 ? 8.315 2.729 -9.579 1.00 0.11 72 HIS A C 10
ATOM 10872 O O . HIS A 1 37 ? 8.776 2.907 -10.700 1.00 0.13 72 HIS A O 10
ATOM 10886 N N . CYS A 1 38 ? 7.888 1.538 -9.171 1.00 0.09 73 CYS A N 10
ATOM 10887 C CA . CYS A 1 38 ? 7.870 0.422 -10.055 1.00 0.09 73 CYS A CA 10
ATOM 10888 C C . CYS A 1 38 ? 6.572 -0.324 -9.820 1.00 0.08 73 CYS A C 10
ATOM 10889 O O . CYS A 1 38 ? 6.214 -0.564 -8.680 1.00 0.07 73 CYS A O 10
ATOM 10896 N N . HIS A 1 39 ? 5.868 -0.699 -10.852 1.00 0.10 74 HIS A N 10
ATOM 10897 C CA . HIS A 1 39 ? 4.555 -1.335 -10.671 1.00 0.10 74 HIS A CA 10
ATOM 10898 C C . HIS A 1 39 ? 4.646 -2.802 -10.271 1.00 0.10 74 HIS A C 10
ATOM 10899 O O . HIS A 1 39 ? 4.101 -3.684 -10.927 1.00 0.13 74 HIS A O 10
ATOM 10914 N N . THR A 1 40 ? 5.324 -3.050 -9.203 1.00 0.10 75 THR A N 10
ATOM 10915 C CA . THR A 1 40 ? 5.426 -4.363 -8.697 1.00 0.10 75 THR A CA 10
ATOM 10916 C C . THR A 1 40 ? 4.327 -4.557 -7.658 1.00 0.10 75 THR A C 10
ATOM 10917 O O . THR A 1 40 ? 4.093 -3.669 -6.795 1.00 0.10 75 THR A O 10
ATOM 10928 N N . LYS A 1 41 ? 3.615 -5.653 -7.778 1.00 0.11 76 LYS A N 10
ATOM 10929 C CA . LYS A 1 41 ? 2.534 -5.972 -6.882 1.00 0.11 76 LYS A CA 10
ATOM 10930 C C . LYS A 1 41 ? 3.142 -6.522 -5.591 1.00 0.11 76 LYS A C 10
ATOM 10931 O O . LYS A 1 41 ? 3.423 -7.709 -5.459 1.00 0.16 76 LYS A O 10
ATOM 10950 N N . LEU A 1 42 ? 3.405 -5.618 -4.704 1.00 0.07 77 LEU A N 10
ATOM 10951 C CA . LEU A 1 42 ? 4.044 -5.869 -3.420 1.00 0.06 77 LEU A CA 10
ATOM 10952 C C . LEU A 1 42 ? 3.063 -5.973 -2.285 1.00 0.06 77 LEU A C 10
ATOM 10953 O O . LEU A 1 42 ? 3.445 -6.176 -1.129 1.00 0.07 77 LEU A O 10
ATOM 10969 N N . SER A 1 43 ? 1.820 -5.836 -2.626 1.00 0.06 78 SER A N 10
ATOM 10970 C CA . SER A 1 43 ? 0.748 -5.826 -1.698 1.00 0.07 78 SER A CA 10
ATOM 10971 C C . SER A 1 43 ? 0.733 -7.096 -0.841 1.00 0.07 78 SER A C 10
ATOM 10972 O O . SER A 1 43 ? 0.881 -8.208 -1.374 1.00 0.08 78 SER A O 10
ATOM 10980 N N . LEU A 1 44 ? 0.491 -6.902 0.459 1.00 0.08 79 LEU A N 10
ATOM 10981 C CA . LEU A 1 44 ? 0.355 -7.960 1.465 1.00 0.09 79 LEU A CA 10
ATOM 10982 C C . LEU A 1 44 ? 1.360 -9.109 1.319 1.00 0.13 79 LEU A C 10
ATOM 10983 O O . LEU A 1 44 ? 1.108 -10.103 0.620 1.00 0.18 79 LEU A O 10
ATOM 10999 N N . GLY A 1 45 ? 2.456 -8.985 2.010 1.00 0.19 80 GLY A N 10
ATOM 11000 C CA . GLY A 1 45 ? 3.512 -9.959 1.937 1.00 0.24 80 GLY A CA 10
ATOM 11001 C C . GLY A 1 45 ? 4.815 -9.335 2.314 1.00 0.24 80 GLY A C 10
ATOM 11002 O O . GLY A 1 45 ? 5.374 -9.619 3.377 1.00 0.29 80 GLY A O 10
ATOM 11006 N N . SER A 1 46 ? 5.286 -8.466 1.471 1.00 0.20 81 SER A N 10
ATOM 11007 C CA . SER A 1 46 ? 6.493 -7.735 1.741 1.00 0.19 81 SER A CA 10
ATOM 11008 C C . SER A 1 46 ? 6.399 -6.379 1.071 1.00 0.13 81 SER A C 10
ATOM 11009 O O . SER A 1 46 ? 6.524 -6.269 -0.153 1.00 0.13 81 SER A O 10
ATOM 11017 N N . TYR A 1 47 ? 6.191 -5.355 1.846 1.00 0.10 82 TYR A N 10
ATOM 11018 C CA . TYR A 1 47 ? 5.992 -4.058 1.302 1.00 0.06 82 TYR A CA 10
ATOM 11019 C C . TYR A 1 47 ? 6.580 -2.997 2.204 1.00 0.09 82 TYR A C 10
ATOM 11020 O O . TYR A 1 47 ? 6.950 -3.268 3.351 1.00 0.11 82 TYR A O 10
ATOM 11038 N N . ALA A 1 48 ? 6.691 -1.821 1.680 1.00 0.11 83 ALA A N 10
ATOM 11039 C CA . ALA A 1 48 ? 7.072 -0.666 2.432 1.00 0.15 83 ALA A CA 10
ATOM 11040 C C . ALA A 1 48 ? 6.014 0.363 2.171 1.00 0.11 83 ALA A C 10
ATOM 11041 O O . ALA A 1 48 ? 5.619 0.567 1.034 1.00 0.13 83 ALA A O 10
ATOM 11048 N N . ALA A 1 49 ? 5.504 0.962 3.182 1.00 0.13 84 ALA A N 10
ATOM 11049 C CA . ALA A 1 49 ? 4.489 1.937 2.974 1.00 0.15 84 ALA A CA 10
ATOM 11050 C C . ALA A 1 49 ? 4.847 3.179 3.702 1.00 0.18 84 ALA A C 10
ATOM 11051 O O . ALA A 1 49 ? 5.172 3.142 4.901 1.00 0.22 84 ALA A O 10
ATOM 11058 N N . LEU A 1 50 ? 4.799 4.258 3.009 1.00 0.21 85 LEU A N 10
ATOM 11059 C CA . LEU A 1 50 ? 5.078 5.521 3.559 1.00 0.26 85 LEU A CA 10
ATOM 11060 C C . LEU A 1 50 ? 3.847 6.331 3.394 1.00 0.24 85 LEU A C 10
ATOM 11061 O O . LEU A 1 50 ? 3.008 6.010 2.551 1.00 0.22 85 LEU A O 10
ATOM 11077 N N . HIS A 1 51 ? 3.690 7.314 4.237 1.00 0.28 86 HIS A N 10
ATOM 11078 C CA . HIS A 1 51 ? 2.618 8.269 4.105 1.00 0.27 86 HIS A CA 10
ATOM 11079 C C . HIS A 1 51 ? 2.554 8.786 2.665 1.00 0.28 86 HIS A C 10
ATOM 11080 O O . HIS A 1 51 ? 3.510 9.356 2.155 1.00 0.34 86 HIS A O 10
ATOM 11095 N N . GLY A 1 52 ? 1.452 8.535 2.017 1.00 0.26 87 GLY A N 10
ATOM 11096 C CA . GLY A 1 52 ? 1.279 8.969 0.665 1.00 0.32 87 GLY A CA 10
ATOM 11097 C C . GLY A 1 52 ? 1.606 7.909 -0.388 1.00 0.26 87 GLY A C 10
ATOM 11098 O O . GLY A 1 52 ? 0.824 7.721 -1.316 1.00 0.26 87 GLY A O 10
ATOM 11102 N N . GLU A 1 53 ? 2.733 7.187 -0.250 1.00 0.22 88 GLU A N 10
ATOM 11103 C CA . GLU A 1 53 ? 3.180 6.283 -1.329 1.00 0.18 88 GLU A CA 10
ATOM 11104 C C . GLU A 1 53 ? 3.581 4.911 -0.798 1.00 0.15 88 GLU A C 10
ATOM 11105 O O . GLU A 1 53 ? 4.187 4.791 0.269 1.00 0.15 88 GLU A O 10
ATOM 11117 N N . PHE A 1 54 ? 3.259 3.891 -1.556 1.00 0.13 89 PHE A N 10
ATOM 11118 C CA . PHE A 1 54 ? 3.601 2.539 -1.230 1.00 0.10 89 PHE A CA 10
ATOM 11119 C C . PHE A 1 54 ? 4.795 2.235 -2.077 1.00 0.09 89 PHE A C 10
ATOM 11120 O O . PHE A 1 54 ? 4.819 2.562 -3.275 1.00 0.09 89 PHE A O 10
ATOM 11137 N N . TYR A 1 55 ? 5.783 1.674 -1.501 1.00 0.08 90 TYR A N 10
ATOM 11138 C CA . TYR A 1 55 ? 7.030 1.588 -2.159 1.00 0.08 90 TYR A CA 10
ATOM 11139 C C . TYR A 1 55 ? 7.584 0.207 -1.937 1.00 0.06 90 TYR A C 10
ATOM 11140 O O . TYR A 1 55 ? 7.266 -0.436 -0.948 1.00 0.08 90 TYR A O 10
ATOM 11158 N N . CYS A 1 56 ? 8.352 -0.289 -2.862 1.00 0.05 91 CYS A N 10
ATOM 11159 C CA . CYS A 1 56 ? 8.952 -1.565 -2.636 1.00 0.05 91 CYS A CA 10
ATOM 11160 C C . CYS A 1 56 ? 10.121 -1.371 -1.717 1.00 0.08 91 CYS A C 10
ATOM 11161 O O . CYS A 1 56 ? 10.722 -0.286 -1.752 1.00 0.08 91 CYS A O 10
ATOM 11168 N N . LYS A 1 57 ? 10.443 -2.332 -0.897 1.00 0.11 92 LYS A N 10
ATOM 11169 C CA . LYS A 1 57 ? 11.550 -2.163 0.021 1.00 0.13 92 LYS A CA 10
ATOM 11170 C C . LYS A 1 57 ? 12.904 -1.743 -0.658 1.00 0.13 92 LYS A C 10
ATOM 11171 O O . LYS A 1 57 ? 13.590 -0.853 -0.116 1.00 0.14 92 LYS A O 10
ATOM 11190 N N . PRO A 1 58 ? 13.290 -2.304 -1.863 1.00 0.13 93 PRO A N 10
ATOM 11191 C CA . PRO A 1 58 ? 14.495 -1.839 -2.588 1.00 0.14 93 PRO A CA 10
ATOM 11192 C C . PRO A 1 58 ? 14.432 -0.339 -2.947 1.00 0.13 93 PRO A C 10
ATOM 11193 O O . PRO A 1 58 ? 15.386 0.412 -2.697 1.00 0.14 93 PRO A O 10
ATOM 11204 N N . HIS A 1 59 ? 13.310 0.101 -3.520 1.00 0.11 94 HIS A N 10
ATOM 11205 C CA . HIS A 1 59 ? 13.140 1.516 -3.871 1.00 0.11 94 HIS A CA 10
ATOM 11206 C C . HIS A 1 59 ? 13.052 2.378 -2.654 1.00 0.12 94 HIS A C 10
ATOM 11207 O O . HIS A 1 59 ? 13.486 3.511 -2.671 1.00 0.13 94 HIS A O 10
ATOM 11221 N N . PHE A 1 60 ? 12.484 1.843 -1.601 1.00 0.13 95 PHE A N 10
ATOM 11222 C CA . PHE A 1 60 ? 12.364 2.552 -0.348 1.00 0.16 95 PHE A CA 10
ATOM 11223 C C . PHE A 1 60 ? 13.769 2.875 0.171 1.00 0.19 95 PHE A C 10
ATOM 11224 O O . PHE A 1 60 ? 14.008 3.962 0.688 1.00 0.22 95 PHE A O 10
ATOM 11241 N N . GLN A 1 61 ? 14.697 1.926 -0.014 1.00 0.20 96 GLN A N 10
ATOM 11242 C CA . GLN A 1 61 ? 16.106 2.117 0.346 1.00 0.23 96 GLN A CA 10
ATOM 11243 C C . GLN A 1 61 ? 16.745 3.220 -0.450 1.00 0.23 96 GLN A C 10
ATOM 11244 O O . GLN A 1 61 ? 17.431 4.071 0.103 1.00 0.26 96 GLN A O 10
ATOM 11258 N N . GLN A 1 62 ? 16.560 3.199 -1.731 1.00 0.21 97 GLN A N 10
ATOM 11259 C CA . GLN A 1 62 ? 17.201 4.160 -2.560 1.00 0.22 97 GLN A CA 10
ATOM 11260 C C . GLN A 1 62 ? 16.557 5.553 -2.456 1.00 0.24 97 GLN A C 10
ATOM 11261 O O . GLN A 1 62 ? 17.226 6.542 -2.189 1.00 0.28 97 GLN A O 10
ATOM 11275 N N . LEU A 1 63 ? 15.287 5.589 -2.659 1.00 0.21 98 LEU A N 10
ATOM 11276 C CA . LEU A 1 63 ? 14.525 6.805 -2.753 1.00 0.24 98 LEU A CA 10
ATOM 11277 C C . LEU A 1 63 ? 14.106 7.483 -1.444 1.00 0.26 98 LEU A C 10
ATOM 11278 O O . LEU A 1 63 ? 14.209 8.705 -1.327 1.00 0.32 98 LEU A O 10
ATOM 11294 N N . PHE A 1 64 ? 13.623 6.727 -0.454 1.00 0.25 99 PHE A N 10
ATOM 11295 C CA . PHE A 1 64 ? 13.079 7.405 0.730 1.00 0.32 99 PHE A CA 10
ATOM 11296 C C . PHE A 1 64 ? 13.917 7.294 1.987 1.00 0.35 99 PHE A C 10
ATOM 11297 O O . PHE A 1 64 ? 14.074 8.291 2.697 1.00 0.54 99 PHE A O 10
ATOM 11314 N N . LYS A 1 65 ? 14.511 6.157 2.234 1.00 0.30 100 LYS A N 10
ATOM 11315 C CA . LYS A 1 65 ? 15.182 5.937 3.497 1.00 0.37 100 LYS A CA 10
ATOM 11316 C C . LYS A 1 65 ? 15.949 4.622 3.459 1.00 0.60 100 LYS A C 10
ATOM 11317 O O . LYS A 1 65 ? 17.099 4.594 3.038 1.00 1.48 100 LYS A O 10
ATOM 11336 N N . SER A 1 66 ? 15.262 3.552 3.855 1.00 0.82 101 SER A N 10
ATOM 11337 C CA . SER A 1 66 ? 15.735 2.190 3.878 1.00 1.14 101 SER A CA 10
ATOM 11338 C C . SER A 1 66 ? 14.794 1.438 4.772 1.00 0.92 101 SER A C 10
ATOM 11339 O O . SER A 1 66 ? 13.929 2.055 5.412 1.00 1.67 101 SER A O 10
ATOM 11347 N N . LYS A 1 67 ? 14.951 0.147 4.783 1.00 1.04 102 LYS A N 10
ATOM 11348 C CA . LYS A 1 67 ? 14.200 -0.782 5.588 1.00 0.85 102 LYS A CA 10
ATOM 11349 C C . LYS A 1 67 ? 14.701 -2.139 5.169 1.00 0.79 102 LYS A C 10
ATOM 11350 O O . LYS A 1 67 ? 15.207 -2.911 5.972 1.00 1.68 102 LYS A O 10
ATOM 11369 N N . GLY A 1 68 ? 14.608 -2.380 3.857 1.00 0.81 103 GLY A N 10
ATOM 11370 C CA . GLY A 1 68 ? 15.131 -3.585 3.255 1.00 1.93 103 GLY A CA 10
ATOM 11371 C C . GLY A 1 68 ? 14.328 -4.799 3.604 1.00 2.25 103 GLY A C 10
ATOM 11372 O O . GLY A 1 68 ? 13.482 -5.228 2.819 1.00 2.66 103 GLY A O 10
ATOM 11376 N N . ASN A 1 69 ? 14.599 -5.323 4.788 1.00 2.63 104 ASN A N 10
ATOM 11377 C CA . ASN A 1 69 ? 13.958 -6.494 5.373 1.00 2.95 104 ASN A CA 10
ATOM 11378 C C . ASN A 1 69 ? 13.841 -7.614 4.367 1.00 3.69 104 ASN A C 10
ATOM 11379 O O . ASN A 1 69 ? 12.756 -7.948 3.889 1.00 4.12 104 ASN A O 10
ATOM 11390 N N . TYR A 1 70 ? 14.965 -8.117 3.975 1.00 4.27 105 TYR A N 10
ATOM 11391 C CA . TYR A 1 70 ? 15.011 -9.231 3.086 1.00 5.20 105 TYR A CA 10
ATOM 11392 C C . TYR A 1 70 ? 15.117 -10.442 3.963 1.00 5.64 105 TYR A C 10
ATOM 11393 O O . TYR A 1 70 ? 16.217 -10.809 4.399 1.00 6.11 105 TYR A O 10
ATOM 11411 N N . ASP A 1 71 ? 13.959 -10.993 4.291 1.00 5.76 106 ASP A N 10
ATOM 11412 C CA . ASP A 1 71 ? 13.828 -12.083 5.253 1.00 6.37 106 ASP A CA 10
ATOM 11413 C C . ASP A 1 71 ? 14.763 -13.227 4.950 1.00 7.20 106 ASP A C 10
ATOM 11414 O O . ASP A 1 71 ? 14.769 -13.776 3.847 1.00 7.66 106 ASP A O 10
ATOM 11423 N N . GLU A 1 72 ? 15.578 -13.533 5.906 1.00 7.67 107 GLU A N 10
ATOM 11424 C CA . GLU A 1 72 ? 16.544 -14.557 5.788 1.00 8.69 107 GLU A CA 10
ATOM 11425 C C . GLU A 1 72 ? 16.155 -15.652 6.749 1.00 9.33 107 GLU A C 10
ATOM 11426 O O . GLU A 1 72 ? 15.713 -16.732 6.298 1.00 9.71 107 GLU A O 10
#

Foldseek 3Di:
DDLDFPAFLQVRHTHHPVQFDADPNTTDGQQRQAFPVDRDRCGDDAWDDDVNGTHHQVCCVVPPNHDNCPDD

CATH classification: 2.10.110.10

Secondary structure (DSSP, 8-state):
--SS-EE-SSS-SEEPTTTEEEETTEEEETTT-B-SSS--B-TTTS-EE-SS-EE-HHHIIIII-S---S--

Organism: Homo sapiens (NCBI:txid9606)

Radius of gyration: 12.71 Å; Cα contacts (8 Å, |Δi|>4): 131; chains: 1; bounding box: 41×18×18 Å